Protein AF-A0A957LYC5-F1 (afdb_monomer_lite)

Structure (mmCIF, N/CA/C/O backbone):
data_AF-A0A957LYC5-F1
#
_entry.id   AF-A0A957LYC5-F1
#
loop_
_atom_site.group_PDB
_atom_site.id
_atom_site.type_symbol
_atom_site.label_atom_id
_atom_site.label_alt_id
_atom_site.label_comp_id
_atom_site.label_asym_id
_atom_site.label_entity_id
_atom_site.label_seq_id
_atom_site.pdbx_PDB_ins_code
_atom_site.Cartn_x
_atom_site.Cartn_y
_atom_site.Cartn_z
_atom_site.occupancy
_atom_site.B_iso_or_equiv
_atom_site.auth_seq_id
_atom_site.auth_comp_id
_atom_site.auth_asym_id
_atom_site.auth_atom_id
_atom_site.pdbx_PDB_model_num
ATOM 1 N N . MET A 1 1 ? 42.621 4.118 -9.104 1.00 37.31 1 MET A N 1
ATOM 2 C CA . MET A 1 1 ? 42.701 5.297 -8.217 1.00 37.31 1 MET A CA 1
ATOM 3 C C . MET A 1 1 ? 42.323 4.844 -6.822 1.00 37.31 1 MET A C 1
ATOM 5 O O . MET A 1 1 ? 41.291 4.207 -6.670 1.00 37.31 1 MET A O 1
ATOM 9 N N . LEU A 1 2 ?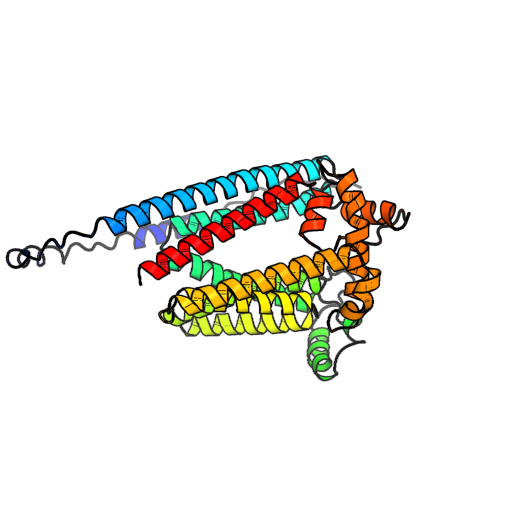 43.244 5.039 -5.879 1.00 37.81 2 LEU A N 1
ATOM 10 C CA . LEU A 1 2 ? 43.213 4.545 -4.503 1.00 37.81 2 LEU A CA 1
ATOM 11 C C . LEU A 1 2 ? 42.067 5.147 -3.688 1.00 37.81 2 LEU A C 1
ATOM 13 O O . LEU A 1 2 ? 41.887 6.353 -3.766 1.00 37.81 2 LEU A O 1
ATOM 17 N N . PHE A 1 3 ? 41.450 4.355 -2.806 1.00 37.00 3 PHE A N 1
ATOM 18 C CA . PHE A 1 3 ? 41.091 4.820 -1.463 1.00 37.00 3 PHE A CA 1
ATOM 19 C C . PHE A 1 3 ? 41.169 3.669 -0.455 1.00 37.00 3 PHE A C 1
ATOM 21 O O . PHE A 1 3 ? 40.417 2.702 -0.520 1.00 37.00 3 PHE A O 1
ATOM 28 N N . ALA A 1 4 ? 42.099 3.816 0.485 1.00 36.25 4 ALA A N 1
ATOM 29 C CA . ALA A 1 4 ? 42.138 3.125 1.761 1.00 36.25 4 ALA A CA 1
ATOM 30 C C . ALA A 1 4 ? 42.337 4.200 2.839 1.00 36.25 4 ALA A C 1
ATOM 32 O O . ALA A 1 4 ? 43.292 4.967 2.750 1.00 36.25 4 ALA A O 1
ATOM 33 N N . HIS A 1 5 ? 41.444 4.258 3.829 1.00 35.03 5 HIS A N 1
ATOM 34 C CA . HIS A 1 5 ? 41.698 4.835 5.152 1.00 35.03 5 HIS A CA 1
ATOM 35 C C . HIS A 1 5 ? 40.794 4.149 6.207 1.00 35.03 5 HIS A C 1
ATOM 37 O O . HIS A 1 5 ? 39.707 3.689 5.852 1.00 35.03 5 HIS A O 1
ATOM 43 N N . PRO A 1 6 ? 41.260 4.018 7.466 1.00 42.28 6 PRO A N 1
ATOM 44 C CA . PRO A 1 6 ? 40.711 3.121 8.492 1.00 42.28 6 PRO A CA 1
ATOM 45 C C . PRO A 1 6 ? 39.626 3.786 9.371 1.00 42.28 6 PRO A C 1
ATOM 47 O O . PRO A 1 6 ? 39.445 5.003 9.293 1.00 42.28 6 PRO A O 1
ATOM 50 N N . PRO A 1 7 ? 38.909 3.019 10.223 1.00 42.81 7 PRO A N 1
ATOM 51 C CA . PRO A 1 7 ? 37.843 3.556 11.064 1.00 42.81 7 PRO A CA 1
ATOM 52 C C . PRO A 1 7 ? 38.400 4.310 12.280 1.00 42.81 7 PRO A C 1
ATOM 54 O O . PRO A 1 7 ? 39.259 3.805 13.000 1.00 42.81 7 PRO A O 1
ATOM 57 N N . GLY A 1 8 ? 37.876 5.515 12.508 1.00 37.09 8 GLY A N 1
ATOM 58 C CA . GLY A 1 8 ? 38.058 6.269 13.744 1.00 37.09 8 GLY A CA 1
ATOM 59 C C . GLY A 1 8 ? 37.074 5.806 14.817 1.00 37.09 8 GLY A C 1
ATOM 60 O O . GLY A 1 8 ? 35.883 5.635 14.553 1.00 37.09 8 GLY A O 1
ATOM 61 N N . GLU A 1 9 ? 37.589 5.603 16.026 1.00 36.28 9 GLU A N 1
ATOM 62 C CA . GLU A 1 9 ? 36.816 5.339 17.235 1.00 36.28 9 GLU A CA 1
ATOM 63 C C . GLU A 1 9 ? 35.913 6.535 17.563 1.00 36.28 9 GLU A C 1
ATOM 65 O O . GLU A 1 9 ? 36.369 7.670 17.709 1.00 36.28 9 GLU A O 1
ATOM 70 N N . VAL A 1 10 ? 34.610 6.280 17.684 1.00 39.88 10 VAL A N 1
ATOM 71 C CA . VAL A 1 10 ? 33.633 7.261 18.159 1.00 39.88 10 VAL A CA 1
ATOM 72 C C . VAL A 1 10 ? 33.478 7.072 19.665 1.00 39.88 10 VAL A C 1
ATOM 74 O O . VAL A 1 10 ? 32.898 6.087 20.120 1.00 39.88 10 VAL A O 1
ATOM 77 N N . CYS A 1 11 ? 33.986 8.032 20.439 1.00 36.91 11 CYS A N 1
ATOM 78 C CA . CYS A 1 11 ? 33.673 8.179 21.858 1.00 36.91 11 CYS A CA 1
ATOM 79 C C . CYS A 1 11 ? 32.155 8.324 22.042 1.00 36.91 11 CYS A C 1
ATOM 81 O O . CYS A 1 11 ? 31.559 9.304 21.592 1.00 36.91 11 CYS A O 1
ATOM 83 N N . MET A 1 12 ? 31.531 7.358 22.723 1.00 35.09 12 MET A N 1
ATOM 84 C CA . MET A 1 12 ? 30.160 7.492 23.213 1.00 35.09 12 MET A CA 1
ATOM 85 C C . MET A 1 12 ? 30.116 8.557 24.308 1.00 35.09 12 MET A C 1
ATOM 87 O O . MET A 1 12 ? 30.709 8.418 25.375 1.00 35.09 12 MET A O 1
ATOM 91 N N . ASP A 1 13 ? 29.392 9.625 24.004 1.00 45.12 13 ASP A N 1
ATOM 92 C CA . ASP A 1 13 ? 29.144 10.758 24.874 1.00 45.12 13 ASP A CA 1
ATOM 93 C C . ASP A 1 13 ? 28.245 10.379 26.071 1.00 45.12 13 ASP A C 1
ATOM 95 O O . ASP A 1 13 ? 27.239 9.674 25.947 1.00 45.12 13 ASP A O 1
ATOM 99 N N . THR A 1 14 ? 28.612 10.906 27.237 1.00 49.06 14 THR A N 1
ATOM 100 C CA . THR A 1 14 ? 28.048 10.763 28.600 1.00 49.06 14 THR A CA 1
ATOM 101 C C . THR A 1 14 ? 26.574 11.182 28.782 1.00 49.06 14 THR A C 1
ATOM 103 O O . THR A 1 14 ? 26.071 11.340 29.899 1.00 49.06 14 THR A O 1
ATOM 106 N N . SER A 1 15 ? 25.834 11.333 27.688 1.00 51.56 15 SER A N 1
ATOM 107 C CA . SER A 1 15 ? 24.459 11.834 27.659 1.00 51.56 15 SER A CA 1
ATOM 108 C C . SER A 1 15 ? 23.405 10.755 27.979 1.00 51.56 15 SER A C 1
ATOM 110 O O . SER A 1 15 ? 22.302 11.082 28.423 1.00 51.56 15 SER A O 1
ATOM 112 N N . VAL A 1 16 ? 23.738 9.464 27.843 1.00 56.31 16 VAL A N 1
ATOM 113 C CA . VAL A 1 16 ? 22.805 8.344 28.101 1.00 56.31 16 VAL A CA 1
ATOM 114 C C . VAL A 1 16 ? 22.641 8.044 29.601 1.00 56.31 16 VAL A C 1
ATOM 116 O O . VAL A 1 16 ? 21.531 7.753 30.054 1.00 56.31 16 VAL A O 1
ATOM 119 N N . GLU A 1 17 ? 23.693 8.205 30.410 1.00 57.34 17 GLU A N 1
ATOM 120 C CA . GLU A 1 17 ? 23.616 7.995 31.868 1.00 57.34 17 GLU A CA 1
ATOM 121 C C . GLU A 1 17 ? 22.723 9.029 32.568 1.00 57.34 17 GLU A C 1
ATOM 123 O O . GLU A 1 17 ? 21.957 8.683 33.472 1.00 57.34 17 GLU A O 1
ATOM 128 N N . LYS A 1 18 ? 22.728 10.288 32.106 1.00 61.53 18 LYS A N 1
ATOM 129 C CA . LYS A 1 18 ? 21.837 11.333 32.643 1.00 61.53 18 LYS A CA 1
ATOM 130 C C . LYS A 1 18 ? 20.362 11.066 32.327 1.00 61.53 18 LYS A C 1
ATOM 132 O O . LYS A 1 18 ? 19.499 11.387 33.146 1.00 61.53 18 LYS A O 1
ATOM 137 N N . LEU A 1 19 ? 20.061 10.433 31.189 1.00 56.31 19 LEU A N 1
ATOM 138 C CA . LEU A 1 19 ? 18.687 10.086 30.813 1.00 56.31 19 LEU A CA 1
ATOM 139 C C . LEU A 1 19 ? 18.138 8.915 31.651 1.00 56.31 19 LEU A C 1
ATOM 141 O O . LEU A 1 19 ? 16.971 8.929 32.048 1.00 56.31 19 LEU A O 1
ATOM 145 N N . LEU A 1 20 ? 18.991 7.943 31.994 1.00 59.09 20 LEU A N 1
ATOM 146 C CA . LEU A 1 20 ? 18.635 6.827 32.879 1.00 59.09 20 LEU A CA 1
ATOM 147 C C . LEU A 1 20 ? 18.435 7.271 34.340 1.00 59.09 20 LEU A C 1
ATOM 149 O O . LEU A 1 20 ? 17.564 6.735 35.030 1.00 59.09 20 LEU A O 1
ATOM 153 N N . LEU A 1 21 ? 19.159 8.296 34.798 1.00 60.53 21 LEU A N 1
ATOM 154 C CA . LEU A 1 21 ? 18.991 8.869 36.141 1.00 60.53 21 LEU A CA 1
ATOM 155 C C . LEU A 1 21 ? 17.675 9.655 36.292 1.00 60.53 21 LEU A C 1
ATOM 157 O O . LEU A 1 21 ? 17.016 9.553 37.328 1.00 60.53 21 LEU A O 1
ATOM 161 N N . LEU A 1 22 ? 17.224 10.352 35.243 1.00 53.78 22 LEU A N 1
ATOM 162 C CA . LEU A 1 22 ? 15.929 11.052 35.245 1.00 53.78 22 LEU A CA 1
ATOM 163 C C . LEU A 1 22 ? 14.725 10.095 35.190 1.00 53.78 22 LEU A C 1
ATOM 165 O O . LEU A 1 22 ? 13.689 10.375 35.800 1.00 53.78 22 LEU A O 1
ATOM 169 N N . LEU A 1 23 ? 14.860 8.939 34.534 1.00 50.09 23 LEU A N 1
ATOM 170 C CA . LEU A 1 23 ? 13.821 7.899 34.516 1.00 50.09 23 LEU A CA 1
ATOM 171 C C . LEU A 1 23 ? 13.676 7.184 35.870 1.00 50.09 23 LEU A C 1
ATOM 173 O O . LEU A 1 23 ? 12.561 6.832 36.259 1.00 50.09 23 LEU A O 1
ATOM 177 N N . LYS A 1 24 ? 14.766 7.044 36.635 1.00 51.91 24 LYS A N 1
ATOM 178 C CA . LYS A 1 24 ? 14.746 6.410 37.965 1.00 51.91 24 LYS A CA 1
ATOM 179 C C . LYS A 1 24 ? 14.069 7.275 39.037 1.00 51.91 24 LYS A C 1
ATOM 181 O O . LYS A 1 24 ? 13.445 6.738 39.948 1.00 51.91 24 LYS A O 1
ATOM 186 N N . ILE A 1 25 ? 14.118 8.603 38.902 1.00 51.25 25 ILE A N 1
ATOM 187 C CA . ILE A 1 25 ? 13.495 9.541 39.855 1.00 51.25 25 ILE A CA 1
ATOM 188 C C . ILE A 1 25 ? 11.962 9.574 39.710 1.00 51.25 25 ILE A C 1
ATOM 190 O O . ILE A 1 25 ? 11.255 9.805 40.689 1.00 51.25 25 ILE A O 1
ATOM 194 N N . ARG A 1 26 ? 11.413 9.269 38.526 1.00 45.97 26 ARG A N 1
ATOM 195 C CA . ARG A 1 26 ? 9.961 9.360 38.278 1.00 45.97 26 ARG A CA 1
ATOM 196 C C . ARG A 1 26 ? 9.155 8.122 38.688 1.00 45.97 26 ARG A C 1
ATOM 198 O O . ARG A 1 26 ? 7.932 8.197 38.740 1.00 45.97 26 ARG A O 1
ATOM 205 N N . LEU A 1 27 ? 9.818 7.010 39.011 1.00 47.22 27 LEU A N 1
ATOM 206 C CA . LEU A 1 27 ? 9.168 5.760 39.432 1.00 47.22 27 LEU A CA 1
ATOM 207 C C . LEU A 1 27 ? 9.035 5.607 40.958 1.00 47.22 27 LEU A C 1
ATOM 209 O O . LEU A 1 27 ? 8.491 4.607 41.412 1.00 47.22 27 LEU A O 1
ATOM 213 N N . ASN A 1 28 ? 9.473 6.594 41.751 1.00 42.53 28 ASN A N 1
ATOM 214 C CA . ASN A 1 28 ? 9.452 6.515 43.218 1.00 42.53 28 ASN A CA 1
ATOM 215 C C . ASN A 1 28 ? 8.335 7.344 43.892 1.00 42.53 28 ASN A C 1
ATOM 217 O O . ASN A 1 28 ? 8.388 7.620 45.091 1.00 42.53 28 ASN A O 1
ATOM 221 N N . CYS A 1 29 ? 7.298 7.747 43.148 1.00 44.75 29 CYS A N 1
ATOM 222 C CA . CYS A 1 29 ? 6.110 8.368 43.738 1.00 44.75 29 CYS A CA 1
ATOM 223 C C . CYS A 1 29 ? 5.210 7.302 44.384 1.00 44.75 29 CYS A C 1
ATOM 225 O O . CYS A 1 29 ? 4.313 6.747 43.752 1.00 44.75 29 CYS A O 1
ATOM 227 N N . LYS A 1 30 ? 5.469 7.042 45.670 1.00 48.62 30 LYS A N 1
ATOM 228 C CA . LYS A 1 30 ? 4.591 6.335 46.615 1.00 48.62 30 LYS A CA 1
ATOM 229 C C . LYS A 1 30 ? 3.125 6.801 46.534 1.00 48.62 30 LYS A C 1
ATOM 231 O O . LYS A 1 30 ? 2.881 8.006 46.612 1.00 48.62 30 LYS A O 1
ATOM 236 N N . PRO A 1 31 ? 2.151 5.876 46.597 1.00 48.31 31 PRO A N 1
ATOM 237 C CA . PRO A 1 31 ? 0.818 6.161 47.105 1.00 48.31 31 PRO A CA 1
ATOM 238 C C . PRO A 1 31 ? 0.550 5.310 48.361 1.00 48.31 31 PRO A C 1
ATOM 240 O O . PRO A 1 31 ? -0.193 4.339 48.304 1.00 48.31 31 PRO A O 1
ATOM 243 N N . GLU A 1 32 ? 1.156 5.643 49.505 1.00 50.88 32 GLU A N 1
ATOM 244 C CA . GLU A 1 32 ? 0.937 4.894 50.766 1.00 50.88 32 GLU A CA 1
ATOM 245 C C . GLU A 1 32 ? -0.085 5.533 51.724 1.00 50.88 32 GLU A C 1
ATOM 247 O O . GLU A 1 32 ? -0.393 4.952 52.755 1.00 50.88 32 GLU A O 1
ATOM 252 N N . ALA A 1 33 ? -0.681 6.688 51.409 1.00 50.22 33 ALA A N 1
ATOM 253 C CA . ALA A 1 33 ? -1.456 7.441 52.407 1.00 50.22 33 ALA A CA 1
ATOM 254 C C . ALA A 1 33 ? -2.993 7.401 52.260 1.00 50.22 33 ALA A C 1
ATOM 256 O O . ALA A 1 33 ? -3.671 8.173 52.929 1.00 50.22 33 ALA A O 1
ATOM 257 N N . LYS A 1 34 ? -3.582 6.550 51.404 1.00 48.12 34 LYS A N 1
ATOM 258 C CA . LYS A 1 34 ? -5.053 6.563 51.195 1.00 48.12 34 LYS A CA 1
ATOM 259 C C . LYS A 1 34 ? -5.753 5.204 51.155 1.00 48.12 34 LYS A C 1
ATOM 261 O O . LYS A 1 34 ? -6.905 5.126 50.739 1.00 48.12 34 LYS A O 1
ATOM 266 N N . MET A 1 35 ? -5.077 4.137 51.581 1.00 47.28 35 MET A N 1
ATOM 267 C CA . MET A 1 35 ? -5.628 2.776 51.522 1.00 47.28 35 MET A CA 1
ATOM 268 C C . MET A 1 35 ? -6.240 2.299 52.849 1.00 47.28 35 MET A C 1
ATOM 270 O O . MET A 1 35 ? -7.000 1.338 52.850 1.00 47.28 35 MET A O 1
ATOM 274 N N . THR A 1 36 ? -5.993 2.991 53.963 1.00 52.44 36 THR A N 1
ATOM 275 C CA . THR A 1 36 ? -6.513 2.606 55.286 1.00 52.44 36 THR A CA 1
ATOM 276 C C . THR A 1 36 ? -7.933 3.104 55.576 1.00 52.44 36 THR A C 1
ATOM 278 O O . THR A 1 36 ? -8.660 2.420 56.282 1.00 52.44 36 THR A O 1
ATOM 281 N N . GLU A 1 37 ? -8.407 4.190 54.956 1.00 50.16 37 GLU A N 1
ATOM 282 C CA . GLU A 1 37 ? -9.790 4.676 55.165 1.00 50.16 37 GLU A CA 1
ATOM 283 C C . GLU A 1 37 ? -10.854 3.964 54.303 1.00 50.16 37 GLU A C 1
ATOM 285 O O . GLU A 1 37 ? -12.046 4.051 54.588 1.00 50.16 37 GLU A O 1
ATOM 290 N N . MET A 1 38 ? -10.465 3.211 53.264 1.00 49.16 38 MET A N 1
ATOM 291 C CA . MET A 1 38 ? -11.422 2.457 52.429 1.00 49.16 38 MET A CA 1
ATOM 292 C C . MET A 1 38 ? -11.719 1.040 52.937 1.00 49.16 38 MET A C 1
ATOM 294 O O . MET A 1 38 ? -12.663 0.413 52.450 1.00 49.16 38 MET A O 1
ATOM 298 N N . VAL A 1 39 ? -10.957 0.526 53.906 1.00 54.97 39 VAL A N 1
ATOM 299 C CA . VAL A 1 39 ? -11.161 -0.836 54.430 1.00 54.97 39 VAL A CA 1
ATOM 300 C C . VAL A 1 39 ? -12.274 -0.879 55.486 1.00 54.97 39 VAL A C 1
ATOM 302 O O . VAL A 1 39 ? -12.960 -1.892 55.601 1.00 54.97 39 VAL A O 1
ATOM 305 N N . GLU A 1 40 ? -12.560 0.226 56.178 1.00 52.38 40 GLU A N 1
ATOM 306 C CA . GLU A 1 40 ? -13.530 0.225 57.286 1.00 52.38 40 GLU A CA 1
ATOM 307 C C . GLU A 1 40 ? -14.987 0.521 56.863 1.00 52.38 40 GLU A C 1
ATOM 309 O O . GLU A 1 40 ? -15.932 0.168 57.567 1.00 52.38 40 GLU A O 1
ATOM 314 N N . GLY A 1 41 ? -15.210 1.067 55.659 1.00 49.50 41 GLY A N 1
ATOM 315 C CA . GLY A 1 41 ? -16.554 1.343 55.120 1.00 49.50 41 GLY A CA 1
ATOM 316 C C . GLY A 1 41 ? -17.191 0.211 54.295 1.00 49.50 41 GLY A C 1
ATOM 317 O O . GLY A 1 41 ? -18.377 0.273 53.967 1.00 49.50 41 GLY A O 1
ATOM 318 N N . ALA A 1 42 ? -16.436 -0.833 53.939 1.00 49.50 42 ALA A N 1
ATOM 319 C CA . ALA A 1 42 ? -16.869 -1.851 52.969 1.00 49.50 42 ALA A CA 1
ATOM 320 C C . ALA A 1 42 ? -17.666 -3.028 53.576 1.00 49.50 42 ALA A C 1
ATOM 322 O O . ALA A 1 42 ? -18.120 -3.913 52.848 1.00 49.50 42 ALA A O 1
ATOM 323 N N . GLY A 1 43 ? -17.871 -3.045 54.896 1.00 48.34 43 GLY A N 1
ATOM 324 C CA . GLY A 1 43 ? -18.431 -4.196 55.610 1.00 48.34 43 GLY A CA 1
ATOM 325 C C . GLY A 1 43 ? -19.949 -4.404 55.519 1.00 48.34 43 GLY A C 1
ATOM 326 O O . GLY A 1 43 ? -20.424 -5.424 56.010 1.00 48.34 43 GLY A O 1
ATOM 327 N N . LYS A 1 44 ? -20.747 -3.483 54.947 1.00 52.97 44 LYS A N 1
ATOM 328 C CA . LYS A 1 44 ? -22.216 -3.509 55.170 1.00 52.97 44 LYS A CA 1
ATOM 329 C C . LYS A 1 44 ? -23.154 -3.505 53.954 1.00 52.97 44 LYS A C 1
ATOM 331 O O . LYS A 1 44 ? -24.362 -3.548 54.158 1.00 52.97 44 LYS A O 1
ATOM 336 N N . THR A 1 45 ? -22.684 -3.556 52.704 1.00 54.75 45 THR A N 1
ATOM 337 C CA . THR A 1 45 ? -23.610 -3.428 51.543 1.00 54.75 45 THR A CA 1
ATOM 338 C C . THR A 1 45 ? -23.294 -4.288 50.313 1.00 54.75 45 THR A C 1
ATOM 340 O O . THR A 1 45 ? -23.750 -3.990 49.208 1.00 54.75 45 THR A O 1
ATOM 343 N N . VAL A 1 46 ? -22.590 -5.417 50.466 1.00 55.34 46 VAL A N 1
ATOM 344 C CA . VAL A 1 46 ? -22.279 -6.334 49.344 1.00 55.34 46 VAL A CA 1
ATOM 345 C C . VAL A 1 46 ? -23.086 -7.641 49.420 1.00 55.34 46 VAL A C 1
ATOM 347 O O . VAL A 1 46 ? -22.574 -8.743 49.273 1.00 55.34 46 VAL A O 1
ATOM 350 N N . HIS A 1 47 ? -24.406 -7.524 49.568 1.00 51.38 47 HIS A N 1
ATOM 351 C CA . HIS A 1 47 ? -25.363 -8.565 49.150 1.00 51.38 47 HIS A CA 1
ATOM 352 C C . HIS A 1 47 ? -25.979 -8.216 47.784 1.00 51.38 47 HIS A C 1
ATOM 354 O O . HIS A 1 47 ? -27.170 -8.368 47.510 1.00 51.38 47 HIS A O 1
ATOM 360 N N . ARG A 1 48 ? -25.135 -7.710 46.877 1.00 55.31 48 ARG A N 1
ATOM 361 C CA . ARG A 1 48 ? -25.530 -7.317 45.525 1.00 55.31 48 ARG A CA 1
ATOM 362 C C . ARG A 1 48 ? -25.514 -8.547 44.615 1.00 55.31 48 ARG A C 1
ATOM 364 O O . ARG A 1 48 ? -24.469 -8.946 44.114 1.00 55.31 48 ARG A O 1
ATOM 371 N N . ARG A 1 49 ? -26.699 -9.149 44.451 1.00 54.16 49 ARG A N 1
ATOM 372 C CA . ARG A 1 49 ? -27.141 -10.032 43.350 1.00 54.16 49 ARG A CA 1
ATOM 373 C C . ARG A 1 49 ? -26.006 -10.490 42.414 1.00 54.16 49 ARG A C 1
ATOM 375 O O . ARG A 1 49 ? -25.702 -9.806 41.436 1.00 54.16 49 ARG A O 1
ATOM 382 N N . ARG A 1 50 ? -25.475 -11.702 42.635 1.00 56.56 50 ARG A N 1
ATOM 383 C CA . ARG A 1 50 ? -24.830 -12.513 41.583 1.00 56.56 50 ARG A CA 1
ATOM 384 C C . ARG A 1 50 ? -25.871 -12.764 40.482 1.00 56.56 50 ARG A C 1
ATOM 386 O O . ARG A 1 50 ? -26.533 -13.798 40.457 1.00 56.56 50 ARG A O 1
ATOM 393 N N . ARG A 1 51 ? -26.077 -11.797 39.583 1.00 62.19 51 ARG A N 1
ATOM 394 C CA . ARG A 1 51 ? -26.779 -12.044 38.320 1.00 62.19 51 ARG A CA 1
ATOM 395 C C . ARG A 1 51 ? -25.928 -13.067 37.573 1.00 62.19 51 ARG A C 1
ATOM 397 O O . ARG A 1 51 ? -24.795 -12.755 37.213 1.00 62.19 51 ARG A O 1
ATOM 404 N N . LYS A 1 52 ? -26.451 -14.289 37.407 1.00 61.00 52 LYS A N 1
ATOM 405 C CA . LYS A 1 52 ? -25.883 -15.317 36.524 1.00 61.00 52 LYS A CA 1
ATOM 406 C C . LYS A 1 52 ? -25.575 -14.634 35.190 1.00 61.00 52 LYS A C 1
ATOM 408 O O . LYS A 1 52 ? -26.502 -14.242 34.484 1.00 61.00 52 LYS A O 1
ATOM 413 N N . ARG A 1 53 ? -24.291 -14.409 34.888 1.00 58.94 53 ARG A N 1
ATOM 414 C CA . ARG A 1 53 ? -23.893 -13.968 33.549 1.00 58.94 53 ARG A CA 1
ATOM 415 C C . ARG A 1 53 ? -24.371 -15.064 32.592 1.00 58.94 53 ARG A C 1
ATOM 417 O O . ARG A 1 53 ? -24.096 -16.233 32.865 1.00 58.94 53 ARG A O 1
ATOM 424 N N . PRO A 1 54 ? -25.154 -14.731 31.559 1.00 66.94 54 PRO A N 1
ATOM 425 C CA . PRO A 1 54 ? -25.724 -15.736 30.679 1.00 66.94 54 PRO A CA 1
ATOM 426 C C . PRO A 1 54 ? -24.594 -16.506 29.987 1.00 66.94 54 PRO A C 1
ATOM 428 O O . PRO A 1 54 ? -23.632 -15.907 29.510 1.00 66.94 54 PRO A O 1
ATOM 431 N N . HIS A 1 55 ? -24.711 -17.836 29.927 1.00 72.62 55 HIS A N 1
ATOM 432 C CA . HIS A 1 55 ? -23.736 -18.732 29.286 1.00 72.62 55 HIS A CA 1
ATOM 433 C C . HIS A 1 55 ? -23.386 -18.329 27.837 1.00 72.62 55 HIS A C 1
ATOM 435 O O . HIS A 1 55 ? -22.322 -18.690 27.336 1.00 72.62 55 HIS A O 1
ATOM 441 N N . SER A 1 56 ? -24.227 -17.523 27.180 1.00 73.50 56 SER A N 1
ATOM 442 C CA . SER A 1 56 ? -24.011 -17.008 25.827 1.00 73.50 56 SER A CA 1
ATOM 443 C C . SER A 1 56 ? -22.759 -16.135 25.667 1.00 73.50 56 SER A C 1
ATOM 445 O O . SER A 1 56 ? -22.158 -16.150 24.594 1.00 73.50 56 SER A O 1
ATOM 447 N N . THR A 1 57 ? -22.303 -15.411 26.699 1.00 75.62 57 THR A N 1
ATOM 448 C CA . THR A 1 57 ? -21.115 -14.541 26.562 1.00 75.62 57 THR A CA 1
ATOM 449 C C . THR A 1 57 ? -19.806 -15.329 26.494 1.00 75.62 57 THR A C 1
ATOM 451 O O . THR A 1 57 ? -18.861 -14.890 25.846 1.00 75.62 57 THR A O 1
ATOM 454 N N . ALA A 1 58 ? -19.744 -16.498 27.140 1.00 76.44 58 ALA A N 1
ATOM 455 C CA . ALA A 1 58 ? -18.545 -17.337 27.139 1.00 76.44 58 ALA A CA 1
ATOM 456 C C . ALA A 1 58 ? -18.304 -17.981 25.762 1.00 76.44 58 ALA A C 1
ATOM 458 O O . ALA A 1 58 ? -17.180 -17.977 25.266 1.00 76.44 58 ALA A O 1
ATOM 459 N N . VAL A 1 59 ? -19.373 -18.454 25.112 1.00 77.88 59 VAL A N 1
ATOM 460 C CA . VAL A 1 59 ? -19.306 -19.080 23.780 1.00 77.88 59 VAL A CA 1
ATOM 461 C C . VAL A 1 59 ? -18.844 -18.080 22.714 1.00 77.88 59 VAL A C 1
ATOM 463 O O . VAL A 1 59 ? -18.006 -18.408 21.877 1.00 77.88 59 VAL A O 1
ATOM 466 N N . LEU A 1 60 ? -19.338 -16.838 22.772 1.00 79.31 60 LEU A N 1
ATOM 467 C CA . LEU A 1 60 ? -18.946 -15.779 21.835 1.00 79.31 60 LEU A CA 1
ATOM 468 C C . LEU A 1 60 ? -17.476 -15.374 21.972 1.00 79.31 60 LEU A C 1
ATOM 470 O O . LEU A 1 60 ? -16.812 -15.151 20.962 1.00 79.31 60 LEU A O 1
ATOM 474 N N . SER A 1 61 ? -16.967 -15.308 23.205 1.00 85.31 61 SER A N 1
ATOM 475 C CA . SER A 1 61 ? -15.553 -15.018 23.447 1.00 85.31 61 SER A CA 1
ATOM 476 C C . SER A 1 61 ? -14.658 -16.111 22.871 1.00 85.31 61 SER A C 1
ATOM 478 O O . SER A 1 61 ? -13.665 -15.796 22.228 1.00 85.31 61 SER A O 1
ATOM 480 N N . PHE A 1 62 ? -15.025 -17.382 23.061 1.00 87.38 62 PHE A N 1
ATOM 481 C CA . PHE A 1 62 ? -14.233 -18.509 22.572 1.00 87.38 62 PHE A CA 1
ATOM 482 C C . PHE A 1 62 ? -14.120 -18.512 21.041 1.00 87.38 62 PHE A C 1
ATOM 484 O O . PHE A 1 62 ? -13.015 -18.583 20.508 1.00 87.38 62 PHE A O 1
ATOM 491 N N . ALA A 1 63 ? -15.245 -18.349 20.334 1.00 87.50 63 ALA A N 1
ATOM 492 C CA . ALA A 1 63 ? -15.255 -18.325 18.872 1.00 87.50 63 ALA A CA 1
ATOM 493 C C . ALA A 1 63 ? -14.403 -17.177 18.295 1.00 87.50 63 ALA A C 1
ATOM 495 O O . ALA A 1 63 ? -13.636 -17.393 17.358 1.00 87.50 63 ALA A O 1
ATOM 496 N N . ALA A 1 64 ? -14.495 -15.973 18.873 1.00 88.06 64 ALA A N 1
ATOM 497 C CA . ALA A 1 64 ? -13.690 -14.831 18.439 1.00 88.06 64 ALA A CA 1
ATOM 498 C C . ALA A 1 64 ? -12.187 -15.077 18.654 1.00 88.06 64 ALA A C 1
ATOM 500 O O . ALA A 1 64 ? -11.388 -14.799 17.761 1.00 88.06 64 ALA A O 1
ATOM 501 N N . THR A 1 65 ? -11.802 -15.650 19.799 1.00 90.69 65 THR A N 1
ATOM 502 C CA . THR A 1 65 ? -10.402 -15.998 20.076 1.00 90.69 65 THR A CA 1
ATOM 503 C C . THR A 1 65 ? -9.868 -17.013 19.067 1.00 90.69 65 THR A C 1
ATOM 505 O O . THR A 1 65 ? -8.791 -16.793 18.522 1.00 90.69 65 THR A O 1
ATOM 508 N N . SER A 1 66 ? -10.620 -18.072 18.744 1.00 92.12 66 SER A N 1
ATOM 509 C CA . SER A 1 66 ? -10.186 -19.069 17.753 1.00 92.12 66 SER A CA 1
ATOM 510 C C . SER A 1 66 ? -9.970 -18.466 16.361 1.00 92.12 66 SER A C 1
ATOM 512 O O . SER A 1 66 ? -8.972 -18.777 15.709 1.00 92.12 66 SER A O 1
ATOM 514 N N . VAL A 1 67 ? -10.865 -17.577 15.914 1.00 92.81 67 VAL A N 1
ATOM 515 C CA . VAL A 1 67 ? -10.740 -16.901 14.610 1.00 92.81 67 VAL A CA 1
ATOM 516 C C . VAL A 1 67 ? -9.524 -15.973 14.578 1.00 92.81 67 VAL A C 1
ATOM 518 O O . VAL A 1 67 ? -8.783 -15.984 13.597 1.00 92.81 67 VAL A O 1
ATOM 521 N N . LEU A 1 68 ? -9.272 -15.219 15.653 1.00 92.56 68 LEU A N 1
ATOM 522 C CA . LEU A 1 68 ? -8.102 -14.338 15.756 1.00 92.56 68 LEU A CA 1
ATOM 523 C C . LEU A 1 68 ? -6.781 -15.119 15.832 1.00 92.56 68 LEU A C 1
ATOM 525 O O . LEU A 1 68 ? -5.774 -14.699 15.259 1.00 92.56 68 LEU A O 1
ATOM 529 N N . SER A 1 69 ? -6.766 -16.272 16.505 1.00 93.44 69 SER A N 1
ATOM 530 C CA . SER A 1 69 ? -5.601 -17.162 16.503 1.00 93.44 69 SER A CA 1
ATOM 531 C C . SER A 1 69 ? -5.325 -17.712 15.103 1.00 93.44 69 SER A C 1
ATOM 533 O O . SER A 1 69 ? -4.176 -17.705 14.659 1.00 93.44 69 SER A O 1
ATOM 535 N N . PHE A 1 70 ? -6.370 -18.130 14.382 1.00 95.56 70 PHE A N 1
ATOM 536 C CA . PHE A 1 70 ? -6.246 -18.590 13.001 1.00 95.56 70 PHE A CA 1
ATOM 537 C C . PHE A 1 70 ? -5.735 -17.484 12.067 1.00 95.56 70 PHE A C 1
ATOM 539 O O . PHE A 1 70 ? -4.788 -17.715 11.314 1.00 95.56 70 PHE A O 1
ATOM 546 N N . SER A 1 71 ? -6.302 -16.273 12.139 1.00 95.06 71 SER A N 1
ATOM 547 C CA . SER A 1 71 ? -5.854 -15.154 11.302 1.00 95.06 71 SER A CA 1
ATOM 548 C C . SER A 1 71 ? -4.401 -14.772 11.591 1.00 95.06 71 SER A C 1
ATOM 550 O O . SER A 1 71 ? -3.637 -14.533 10.658 1.00 95.06 71 SER A O 1
ATOM 552 N N . SER A 1 72 ? -3.980 -14.799 12.857 1.00 93.00 72 SER A N 1
ATOM 553 C CA . SER A 1 72 ? -2.589 -14.536 13.248 1.00 93.00 72 SER A CA 1
ATOM 554 C C . SER A 1 72 ? -1.623 -15.582 12.682 1.00 93.00 72 SER A C 1
ATOM 556 O O . SER A 1 72 ? -0.574 -15.226 12.143 1.00 93.00 72 SER A O 1
ATOM 558 N N . ALA A 1 73 ? -1.987 -16.868 12.743 1.00 95.50 73 ALA A N 1
ATOM 559 C CA . ALA A 1 73 ? -1.189 -17.951 12.165 1.00 95.50 73 ALA A CA 1
ATOM 560 C C . ALA A 1 73 ? -1.090 -17.840 10.633 1.00 95.50 73 ALA A C 1
ATOM 562 O O . ALA A 1 73 ? -0.005 -18.005 10.065 1.00 95.50 73 ALA A O 1
ATOM 563 N N . LEU A 1 74 ? -2.198 -17.503 9.962 1.00 96.50 74 LEU A N 1
ATOM 564 C CA . LEU A 1 74 ? -2.226 -17.259 8.519 1.00 96.50 74 LEU A CA 1
ATOM 565 C C . LEU A 1 74 ? -1.341 -16.067 8.131 1.00 96.50 74 LEU A C 1
ATOM 567 O O . LEU A 1 74 ? -0.568 -16.172 7.181 1.00 96.50 74 LEU A O 1
ATOM 571 N N . ALA A 1 75 ? -1.409 -14.958 8.873 1.00 94.69 75 ALA A N 1
ATOM 572 C CA . ALA A 1 75 ? -0.579 -13.781 8.627 1.00 94.69 75 ALA A CA 1
ATOM 573 C C . ALA A 1 75 ? 0.915 -14.095 8.792 1.00 94.69 75 ALA A C 1
ATOM 575 O O . ALA A 1 75 ? 1.702 -13.767 7.907 1.00 94.69 75 ALA A O 1
ATOM 576 N N . ALA A 1 76 ? 1.303 -14.761 9.885 1.00 94.69 76 ALA A N 1
ATOM 577 C CA . ALA A 1 76 ? 2.701 -15.080 10.174 1.00 94.69 76 ALA A CA 1
ATOM 578 C C . ALA A 1 76 ? 3.305 -16.049 9.145 1.00 94.69 76 ALA A C 1
ATOM 580 O O . ALA A 1 76 ? 4.390 -15.798 8.620 1.00 94.69 76 ALA A O 1
ATOM 581 N N . SER A 1 77 ? 2.587 -17.129 8.818 1.00 97.06 77 SER A N 1
ATOM 582 C CA . SER A 1 77 ? 3.026 -18.092 7.798 1.00 97.06 77 SER A CA 1
ATOM 583 C C . SER A 1 77 ? 3.121 -17.447 6.414 1.00 97.06 77 SER A C 1
ATOM 585 O O . SER A 1 77 ? 4.130 -17.610 5.729 1.00 97.06 77 SER A O 1
ATOM 587 N N . SER A 1 78 ? 2.126 -16.644 6.032 1.00 97.12 78 SER A N 1
ATOM 588 C CA . SER A 1 78 ? 2.139 -15.917 4.761 1.00 97.12 78 SER A CA 1
ATOM 589 C C . SER A 1 78 ? 3.287 -14.908 4.688 1.00 97.12 78 SER A C 1
ATOM 591 O O . SER A 1 78 ? 3.973 -14.852 3.674 1.00 97.12 78 SER A O 1
ATOM 593 N N . ALA A 1 79 ? 3.548 -14.154 5.760 1.00 96.06 79 ALA A N 1
ATOM 594 C CA . ALA A 1 79 ? 4.652 -13.198 5.814 1.00 96.06 79 ALA A CA 1
ATOM 595 C C . ALA A 1 79 ? 6.017 -13.881 5.677 1.00 96.06 79 ALA A C 1
ATOM 597 O O . ALA A 1 79 ? 6.871 -13.391 4.939 1.00 96.06 79 ALA A O 1
ATOM 598 N N . LEU A 1 80 ? 6.213 -15.028 6.336 1.00 96.88 80 LEU A N 1
ATOM 599 C CA . LEU A 1 80 ? 7.453 -15.797 6.230 1.00 96.88 80 LEU A CA 1
ATOM 600 C C . LEU A 1 80 ? 7.689 -16.286 4.795 1.00 96.88 80 LEU A C 1
ATOM 602 O O . LEU A 1 80 ? 8.791 -16.129 4.263 1.00 96.88 80 LEU A O 1
ATOM 606 N N . ILE A 1 81 ? 6.662 -16.848 4.150 1.00 97.56 81 ILE A N 1
ATOM 607 C CA . ILE A 1 81 ? 6.791 -17.340 2.772 1.00 97.56 81 ILE A CA 1
ATOM 608 C C . ILE A 1 81 ? 6.987 -16.165 1.806 1.00 97.56 81 ILE A C 1
ATOM 610 O O . ILE A 1 81 ? 7.881 -16.239 0.972 1.00 97.56 81 ILE A O 1
ATOM 614 N N . PHE A 1 82 ? 6.248 -15.063 1.964 1.00 97.69 82 PHE A N 1
ATOM 615 C CA . PHE A 1 82 ? 6.421 -13.847 1.160 1.00 97.69 82 PHE A CA 1
ATOM 616 C C . PHE A 1 82 ? 7.844 -13.279 1.270 1.00 97.69 82 PHE A C 1
ATOM 618 O O . PHE A 1 82 ? 8.470 -12.899 0.282 1.00 97.69 82 PHE A O 1
ATOM 625 N N . PHE A 1 83 ? 8.399 -13.249 2.481 1.00 97.44 83 PHE A N 1
ATOM 626 C CA . PHE A 1 83 ? 9.779 -12.824 2.696 1.00 97.44 83 PHE A CA 1
ATOM 627 C C . PHE A 1 83 ? 10.779 -13.788 2.044 1.00 97.44 83 PHE A C 1
ATOM 629 O O . PHE A 1 83 ? 11.760 -13.360 1.438 1.00 97.44 83 PHE A O 1
ATOM 636 N N . THR A 1 84 ? 10.507 -15.091 2.113 1.00 97.75 84 THR A N 1
ATOM 637 C CA . THR A 1 84 ? 11.332 -16.121 1.467 1.00 97.75 84 THR A CA 1
ATOM 638 C C . THR A 1 84 ? 11.305 -15.990 -0.059 1.00 97.75 84 THR A C 1
ATOM 640 O O . THR A 1 84 ? 12.356 -16.074 -0.693 1.00 97.75 84 THR A O 1
ATOM 643 N N . THR A 1 85 ? 10.144 -15.715 -0.663 1.00 98.25 85 THR A N 1
ATOM 644 C CA . THR A 1 85 ? 10.034 -15.477 -2.112 1.00 98.25 85 THR A CA 1
ATOM 645 C C . TH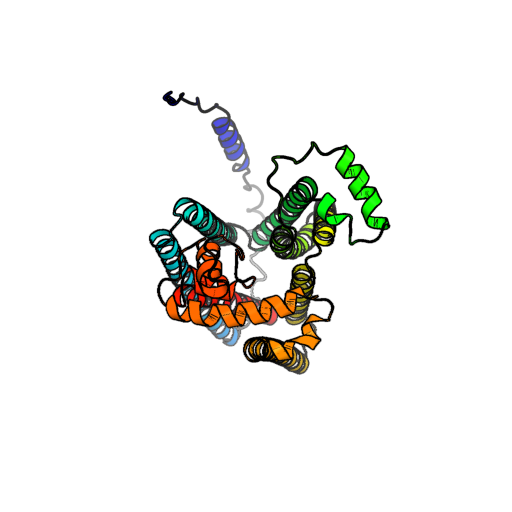R A 1 85 ? 10.729 -14.187 -2.526 1.00 98.25 85 THR A C 1
ATOM 647 O O . THR A 1 85 ? 11.350 -14.147 -3.584 1.00 98.25 85 THR A O 1
ATOM 650 N N . ALA A 1 86 ? 10.711 -13.154 -1.680 1.00 97.94 86 ALA A N 1
ATOM 651 C CA . ALA A 1 86 ? 11.474 -11.932 -1.910 1.00 97.94 86 ALA A CA 1
ATOM 652 C C . ALA A 1 86 ? 12.996 -12.185 -1.874 1.00 97.94 86 ALA A C 1
ATOM 654 O O . ALA A 1 86 ? 13.703 -11.741 -2.777 1.00 97.94 86 ALA A O 1
ATOM 655 N N . LEU A 1 87 ? 13.500 -12.956 -0.900 1.00 98.00 87 LEU A N 1
ATOM 656 C CA . LEU A 1 87 ? 14.913 -13.367 -0.843 1.00 98.00 87 LEU A CA 1
ATOM 657 C C . LEU A 1 87 ? 15.329 -14.184 -2.069 1.00 98.00 87 LEU A C 1
ATOM 659 O O . LEU A 1 87 ? 16.388 -13.929 -2.643 1.00 98.00 87 LEU A O 1
ATOM 663 N N . LEU A 1 88 ? 14.491 -15.134 -2.492 1.00 98.19 88 LEU A N 1
ATOM 664 C CA . LEU A 1 88 ? 14.713 -15.883 -3.727 1.00 98.19 88 LEU A CA 1
ATOM 665 C C . LEU A 1 88 ? 14.742 -14.943 -4.937 1.00 98.19 88 LEU A C 1
ATOM 667 O O . LEU A 1 88 ? 15.633 -15.063 -5.774 1.00 98.19 88 LEU A O 1
ATOM 671 N N . GLY A 1 89 ? 13.837 -13.962 -4.974 1.00 97.50 89 GLY A N 1
ATOM 672 C CA . GLY A 1 89 ? 13.829 -12.883 -5.953 1.00 97.50 89 GLY A CA 1
ATOM 673 C C . GLY A 1 89 ? 15.174 -12.159 -6.022 1.00 97.50 89 GLY A C 1
ATOM 674 O O . GLY A 1 89 ? 15.721 -12.034 -7.110 1.00 97.50 89 GLY A O 1
ATOM 675 N N . VAL A 1 90 ? 15.768 -11.763 -4.887 1.00 98.06 90 VAL A N 1
ATOM 676 C CA . VAL A 1 90 ? 17.138 -11.199 -4.859 1.00 98.06 90 VAL A CA 1
ATOM 677 C C . VAL A 1 90 ? 18.164 -12.198 -5.397 1.00 98.06 90 VAL A C 1
ATOM 679 O O . VAL A 1 90 ? 19.040 -11.835 -6.185 1.00 98.06 90 VAL A O 1
ATOM 682 N N . ALA A 1 91 ? 18.075 -13.463 -4.983 1.00 97.94 91 ALA A N 1
ATOM 683 C CA . ALA A 1 91 ? 19.024 -14.508 -5.358 1.00 97.94 91 ALA A CA 1
ATOM 684 C C . ALA A 1 91 ? 19.025 -14.815 -6.863 1.00 97.94 91 ALA A C 1
ATOM 686 O O . ALA A 1 91 ? 20.075 -15.186 -7.389 1.00 97.94 91 ALA A O 1
ATOM 687 N N . ILE A 1 92 ? 17.924 -14.562 -7.576 1.00 97.50 92 ILE A N 1
ATOM 688 C CA . ILE A 1 92 ? 17.831 -14.747 -9.035 1.00 97.50 92 ILE A CA 1
ATOM 689 C C . ILE A 1 92 ? 17.960 -13.449 -9.843 1.00 97.50 92 ILE A C 1
ATOM 691 O O . ILE A 1 92 ? 18.201 -13.539 -11.040 1.00 97.50 92 ILE A O 1
ATOM 695 N N . SER A 1 93 ? 17.876 -12.267 -9.214 1.00 97.19 93 SER A N 1
ATOM 696 C CA . SER A 1 93 ? 17.961 -10.993 -9.944 1.00 97.19 93 SER A CA 1
ATOM 697 C C . SER A 1 93 ? 19.269 -10.805 -10.717 1.00 97.19 93 SER A C 1
ATOM 699 O O . SER A 1 93 ? 20.340 -11.155 -10.211 1.00 97.19 93 SER A O 1
ATOM 701 N N . TYR A 1 94 ? 19.200 -10.174 -11.884 1.00 95.50 94 TYR A N 1
ATOM 702 C CA . TYR A 1 94 ? 20.353 -9.737 -12.664 1.00 95.50 94 TYR A CA 1
ATOM 703 C C . TYR A 1 94 ? 21.118 -8.619 -11.940 1.00 95.50 94 TYR A C 1
ATOM 705 O O . TYR A 1 94 ? 22.321 -8.744 -11.708 1.00 95.50 94 TYR A O 1
ATOM 713 N N . ASP A 1 95 ? 20.418 -7.568 -11.494 1.00 95.81 95 ASP A N 1
ATOM 714 C CA . ASP A 1 95 ? 21.007 -6.502 -10.674 1.00 95.81 95 ASP A CA 1
ATOM 715 C C . ASP A 1 95 ? 20.773 -6.772 -9.180 1.00 95.81 95 ASP A C 1
ATOM 717 O O . ASP A 1 95 ? 19.745 -6.417 -8.591 1.00 95.81 95 ASP A O 1
ATOM 721 N N . LYS A 1 96 ? 21.764 -7.403 -8.541 1.00 97.12 96 LYS A N 1
ATOM 722 C CA . LYS A 1 96 ? 21.720 -7.718 -7.105 1.00 97.12 96 LYS A CA 1
ATOM 723 C C . LYS A 1 96 ? 21.596 -6.479 -6.228 1.00 97.12 96 LYS A C 1
ATOM 725 O O . LYS A 1 96 ? 20.942 -6.553 -5.189 1.00 97.12 96 LYS A O 1
ATOM 730 N N . LEU A 1 97 ? 22.214 -5.362 -6.607 1.00 96.62 97 LEU A N 1
ATOM 731 C CA . LEU A 1 97 ? 22.234 -4.163 -5.775 1.00 96.62 97 LEU A CA 1
ATOM 732 C C . LEU A 1 97 ? 20.859 -3.488 -5.778 1.00 96.62 97 LEU A C 1
ATOM 734 O O . LEU A 1 97 ? 20.321 -3.179 -4.710 1.00 96.62 97 LEU A O 1
ATOM 738 N N . ALA A 1 98 ? 20.246 -3.346 -6.956 1.00 94.31 98 ALA A N 1
ATOM 739 C CA . ALA A 1 98 ? 18.880 -2.840 -7.072 1.00 94.31 98 ALA A CA 1
ATOM 740 C C . ALA A 1 98 ? 17.870 -3.763 -6.365 1.00 94.31 98 ALA A C 1
ATOM 742 O O . ALA A 1 98 ? 16.981 -3.287 -5.646 1.00 94.31 98 ALA A O 1
ATOM 743 N N . ALA A 1 99 ? 18.029 -5.082 -6.512 1.00 96.94 99 ALA A N 1
ATOM 744 C CA . ALA A 1 99 ? 17.196 -6.075 -5.840 1.00 96.94 99 ALA A CA 1
ATOM 745 C C . ALA A 1 99 ? 17.308 -5.999 -4.308 1.00 96.94 99 ALA A C 1
ATOM 747 O O . ALA A 1 99 ? 16.286 -6.006 -3.614 1.00 96.94 99 ALA A O 1
ATOM 748 N N . LEU A 1 100 ? 18.528 -5.853 -3.776 1.00 97.38 100 LEU A N 1
ATOM 749 C CA . LEU A 1 100 ? 18.775 -5.652 -2.346 1.00 97.38 100 LEU A CA 1
ATOM 750 C C . LEU A 1 100 ? 18.100 -4.379 -1.831 1.00 97.38 100 LEU A C 1
ATOM 752 O O . LEU A 1 100 ? 17.481 -4.419 -0.769 1.00 97.38 100 LEU A O 1
ATOM 756 N N . GLY A 1 101 ? 18.130 -3.284 -2.595 1.00 95.25 101 GLY A N 1
ATOM 757 C CA . GLY A 1 101 ? 17.402 -2.061 -2.243 1.00 95.25 101 GLY A CA 1
ATOM 758 C C . GLY A 1 101 ? 15.893 -2.297 -2.083 1.00 95.25 101 GLY A C 1
ATOM 759 O O . GLY A 1 101 ? 15.276 -1.823 -1.127 1.00 95.25 101 GLY A O 1
ATOM 760 N N . ARG A 1 102 ? 15.276 -3.102 -2.961 1.00 94.50 102 ARG A N 1
ATOM 761 C CA . ARG A 1 102 ? 13.854 -3.485 -2.827 1.00 94.50 102 ARG A CA 1
ATOM 762 C C . ARG A 1 102 ? 13.608 -4.398 -1.628 1.00 94.50 102 ARG A C 1
ATOM 764 O O . ARG A 1 102 ? 12.626 -4.206 -0.911 1.00 94.50 102 ARG A O 1
ATOM 771 N N . MET A 1 103 ? 14.503 -5.350 -1.388 1.00 97.12 103 MET A N 1
ATOM 772 C CA . MET A 1 103 ? 14.425 -6.256 -0.244 1.00 97.12 103 MET A CA 1
ATOM 773 C C . MET A 1 103 ? 14.523 -5.509 1.092 1.00 97.12 103 MET A C 1
ATOM 775 O O . MET A 1 103 ? 13.776 -5.804 2.027 1.00 97.12 103 MET A O 1
ATOM 779 N N . GLN A 1 104 ? 15.392 -4.499 1.178 1.00 97.06 104 GLN A N 1
ATOM 780 C CA . GLN A 1 104 ? 15.509 -3.627 2.347 1.00 97.06 104 GLN A CA 1
ATOM 781 C C . GLN A 1 104 ? 14.192 -2.901 2.635 1.00 97.06 104 GLN A C 1
ATOM 783 O O . GLN A 1 104 ? 13.740 -2.909 3.776 1.00 97.06 104 GLN A O 1
ATOM 788 N N . LEU A 1 105 ? 13.524 -2.351 1.614 1.00 93.19 105 LEU A N 1
ATOM 789 C CA . LEU A 1 105 ? 12.222 -1.692 1.789 1.00 93.19 105 LEU A CA 1
ATOM 790 C C . LEU A 1 105 ? 11.146 -2.653 2.315 1.00 93.19 105 LEU A C 1
ATOM 792 O O . LEU A 1 105 ? 10.404 -2.297 3.231 1.00 93.19 105 LEU A O 1
ATOM 796 N N . ILE A 1 106 ? 11.086 -3.879 1.782 1.00 94.38 106 ILE A N 1
ATOM 797 C CA . ILE A 1 106 ? 10.163 -4.920 2.270 1.00 94.38 106 ILE A CA 1
ATOM 798 C C . ILE A 1 106 ? 10.469 -5.257 3.736 1.00 94.38 106 ILE A C 1
ATOM 800 O O . ILE A 1 106 ? 9.559 -5.318 4.563 1.00 94.38 106 ILE A O 1
ATOM 804 N N . THR A 1 107 ? 11.750 -5.423 4.069 1.00 95.56 107 THR A N 1
ATOM 805 C CA . THR A 1 107 ? 12.212 -5.747 5.427 1.00 95.56 107 THR A CA 1
ATOM 806 C C . THR A 1 107 ? 11.851 -4.643 6.417 1.00 95.56 107 THR A C 1
ATOM 808 O O . THR A 1 107 ? 11.267 -4.921 7.462 1.00 95.56 107 THR A O 1
ATOM 811 N N . VAL A 1 108 ? 12.132 -3.384 6.072 1.00 94.56 108 VAL A N 1
ATOM 812 C CA . VAL A 1 108 ? 11.790 -2.219 6.900 1.00 94.56 108 VAL A CA 1
ATOM 813 C C . VAL A 1 108 ? 10.278 -2.132 7.112 1.00 94.56 108 VAL A C 1
ATOM 815 O O . VAL A 1 108 ? 9.834 -1.958 8.246 1.00 94.56 108 VAL A O 1
ATOM 818 N N . GLY A 1 109 ? 9.477 -2.322 6.059 1.00 90.81 109 GLY A N 1
ATOM 819 C CA . GLY A 1 109 ? 8.017 -2.341 6.169 1.00 90.81 109 GLY A CA 1
ATOM 820 C C . GLY A 1 109 ? 7.508 -3.421 7.130 1.00 90.81 109 GLY A C 1
ATOM 821 O O . GLY A 1 109 ? 6.670 -3.140 7.989 1.00 90.81 109 GLY A O 1
ATOM 822 N N . LEU A 1 110 ? 8.061 -4.636 7.043 1.00 91.12 110 LEU A N 1
ATOM 823 C CA . LEU A 1 110 ? 7.721 -5.742 7.940 1.00 91.12 110 LEU A CA 1
ATOM 824 C C . LEU A 1 110 ? 8.120 -5.446 9.395 1.00 91.12 110 LEU A C 1
ATOM 826 O O . LEU A 1 110 ? 7.328 -5.674 10.310 1.00 91.12 110 LEU A O 1
ATOM 830 N N . MET A 1 111 ? 9.316 -4.891 9.614 1.00 92.31 111 MET A N 1
ATOM 831 C CA . MET A 1 111 ? 9.790 -4.509 10.948 1.00 92.31 111 MET A CA 1
ATOM 832 C C . MET A 1 111 ? 8.921 -3.423 11.584 1.00 92.31 111 MET A C 1
ATOM 834 O O . MET A 1 111 ? 8.612 -3.514 12.774 1.00 92.31 111 MET A O 1
ATOM 838 N N . ILE A 1 112 ? 8.495 -2.424 10.803 1.00 90.06 112 ILE A N 1
ATOM 839 C CA . ILE A 1 112 ? 7.570 -1.378 11.258 1.00 90.06 112 ILE A CA 1
ATOM 840 C C . ILE A 1 112 ? 6.232 -2.002 11.658 1.00 90.06 112 ILE A C 1
ATOM 842 O O . ILE A 1 112 ? 5.753 -1.751 12.764 1.00 90.06 112 ILE A O 1
ATOM 846 N N . ALA A 1 113 ? 5.647 -2.848 10.805 1.00 87.81 113 ALA A N 1
ATOM 847 C CA . ALA A 1 113 ? 4.373 -3.504 11.096 1.00 87.81 113 ALA A CA 1
ATOM 848 C C . ALA A 1 113 ? 4.443 -4.353 12.377 1.00 87.81 113 ALA A C 1
ATOM 850 O O . ALA A 1 113 ? 3.564 -4.262 13.239 1.00 87.81 113 ALA A O 1
ATOM 851 N N . TRP A 1 114 ? 5.517 -5.131 12.540 1.00 89.25 114 TRP A N 1
ATOM 852 C CA . TRP A 1 114 ? 5.724 -5.954 13.730 1.00 89.25 114 TRP A CA 1
ATOM 853 C C . TRP A 1 114 ? 5.941 -5.110 14.991 1.00 89.25 114 TRP A C 1
ATOM 855 O O . TRP A 1 114 ? 5.343 -5.389 16.029 1.00 89.25 114 TRP A O 1
ATOM 865 N N . SER A 1 115 ? 6.718 -4.031 14.886 1.00 89.81 115 SER A N 1
ATOM 866 C CA . SER A 1 115 ? 6.972 -3.100 15.989 1.00 89.81 115 SER A CA 1
ATOM 867 C C . SER A 1 115 ? 5.693 -2.400 16.447 1.00 89.81 115 SER A C 1
ATOM 869 O O . SER A 1 115 ? 5.461 -2.287 17.647 1.00 89.81 115 SER A O 1
ATOM 871 N N . ILE A 1 116 ? 4.818 -1.995 15.521 1.00 88.06 116 ILE A N 1
ATOM 872 C CA . ILE A 1 116 ? 3.495 -1.445 15.855 1.00 88.06 116 ILE A CA 1
ATOM 873 C C . ILE A 1 116 ? 2.656 -2.487 16.605 1.00 88.06 116 ILE A C 1
ATOM 875 O O . ILE A 1 116 ? 2.072 -2.171 17.642 1.00 88.06 116 ILE A O 1
ATOM 879 N N . GLY A 1 117 ? 2.631 -3.733 16.122 1.00 86.69 117 GLY A N 1
ATOM 880 C CA . GLY A 1 117 ? 1.916 -4.826 16.784 1.00 86.69 117 GLY A CA 1
ATOM 881 C C . GLY A 1 117 ? 2.437 -5.114 18.196 1.00 86.69 117 GLY A C 1
ATOM 882 O O . GLY A 1 117 ? 1.643 -5.294 19.118 1.00 86.69 117 GLY A O 1
ATOM 883 N N . TYR A 1 118 ? 3.757 -5.106 18.381 1.00 88.81 118 TYR A N 1
ATOM 884 C CA . TYR A 1 118 ? 4.402 -5.302 19.680 1.00 88.81 118 TYR A CA 1
ATOM 885 C C . TYR A 1 118 ? 4.120 -4.141 20.647 1.00 88.81 118 TYR A C 1
ATOM 887 O O . TYR A 1 118 ? 3.705 -4.362 21.785 1.00 88.81 118 TYR A O 1
ATOM 895 N N . LEU A 1 119 ? 4.266 -2.893 20.188 1.00 88.19 119 LEU A N 1
ATOM 896 C CA . LEU A 1 119 ? 3.969 -1.700 20.990 1.00 88.19 119 LEU A CA 1
ATOM 897 C C . LEU A 1 119 ? 2.499 -1.645 21.419 1.00 88.19 119 LEU A C 1
ATOM 899 O O . LEU A 1 119 ? 2.200 -1.230 22.542 1.00 88.19 119 LEU A O 1
ATOM 903 N N . ASN A 1 120 ? 1.589 -2.119 20.564 1.00 86.50 120 ASN A N 1
ATOM 904 C CA . ASN A 1 120 ? 0.169 -2.191 20.887 1.00 86.50 120 ASN A CA 1
ATOM 905 C C . ASN A 1 120 ? -0.130 -3.186 22.020 1.00 86.50 120 ASN A C 1
ATOM 907 O O . ASN A 1 120 ? -1.076 -2.975 22.766 1.00 86.50 120 ASN A O 1
ATOM 911 N N . GLN A 1 121 ? 0.680 -4.238 22.181 1.00 86.25 121 GLN A N 1
ATOM 912 C CA . GLN A 1 121 ? 0.562 -5.169 23.311 1.00 86.25 121 GLN A CA 1
ATOM 913 C C . GLN A 1 121 ? 1.174 -4.601 24.599 1.00 86.25 121 GLN A C 1
ATOM 915 O O . GLN A 1 121 ? 0.682 -4.873 25.691 1.00 86.25 121 GLN A O 1
ATOM 920 N N . ALA A 1 122 ? 2.251 -3.820 24.480 1.00 87.62 122 ALA A N 1
ATOM 921 C CA . ALA A 1 122 ? 2.982 -3.270 25.623 1.00 87.62 122 ALA A CA 1
ATOM 922 C C . ALA A 1 122 ? 2.330 -2.018 26.240 1.00 87.62 122 ALA A C 1
ATOM 924 O O . ALA A 1 122 ? 2.668 -1.624 27.356 1.00 87.62 122 ALA A O 1
ATOM 925 N N . THR A 1 123 ? 1.424 -1.361 25.519 1.00 88.62 123 THR A N 1
ATOM 926 C CA . THR A 1 123 ? 0.788 -0.102 25.933 1.00 88.62 123 THR A CA 1
ATOM 927 C C . THR A 1 123 ? -0.735 -0.232 25.926 1.00 88.62 123 THR A C 1
ATOM 929 O O . THR A 1 123 ? -1.283 -1.222 25.459 1.00 88.62 123 THR A O 1
ATOM 932 N N . SER A 1 124 ? -1.455 0.766 26.451 1.00 82.38 124 SER A N 1
ATOM 933 C CA . SER A 1 124 ? -2.913 0.815 26.277 1.00 82.38 124 SER A CA 1
ATOM 934 C C . SER A 1 124 ? -3.256 0.861 24.783 1.00 82.38 124 SER A C 1
ATOM 936 O O . SER A 1 124 ? -2.704 1.720 24.089 1.00 82.38 124 SER A O 1
ATOM 938 N N . GLU A 1 125 ? -4.194 0.026 24.326 1.00 75.25 125 GLU A N 1
ATOM 939 C CA . GLU A 1 125 ? -4.626 -0.083 22.916 1.00 75.25 125 GLU A CA 1
ATOM 940 C C . GLU A 1 125 ? -4.904 1.293 22.277 1.00 75.25 125 GLU A C 1
ATOM 942 O O . GLU A 1 125 ? -4.416 1.612 21.192 1.00 75.25 125 GLU A O 1
ATOM 947 N N . ASP A 1 126 ? -5.587 2.179 23.009 1.00 81.00 126 ASP A N 1
ATOM 948 C CA . ASP A 1 126 ? -5.896 3.538 22.550 1.00 81.00 126 ASP A CA 1
ATOM 949 C C . ASP A 1 126 ? -4.651 4.404 22.299 1.00 81.00 126 ASP A C 1
ATOM 951 O O . ASP A 1 126 ? -4.696 5.353 21.521 1.00 81.00 126 ASP A O 1
ATOM 955 N N . GLY A 1 127 ? -3.554 4.142 23.007 1.00 86.19 127 GLY A N 1
ATOM 956 C CA . GLY A 1 127 ? -2.322 4.923 22.946 1.00 86.19 127 GLY A CA 1
ATOM 957 C C . GLY A 1 127 ? -1.522 4.646 21.679 1.00 86.19 127 GLY A C 1
ATOM 958 O O . GLY A 1 127 ? -1.177 5.586 20.965 1.00 86.19 127 GLY A O 1
ATOM 959 N N . THR A 1 128 ? -1.259 3.372 21.375 1.00 86.88 128 THR A N 1
ATOM 960 C CA . THR A 1 128 ? -0.428 3.007 20.215 1.00 86.88 128 THR A CA 1
ATOM 961 C C . THR A 1 128 ? -1.100 3.365 18.900 1.00 86.88 128 THR A C 1
ATOM 963 O O . THR A 1 128 ? -0.456 3.972 18.043 1.00 86.88 128 THR A O 1
ATOM 966 N N . VAL A 1 129 ? -2.394 3.075 18.739 1.00 84.88 129 VAL A N 1
ATOM 967 C CA . VAL A 1 129 ? -3.130 3.433 17.513 1.00 84.88 129 VAL A CA 1
ATOM 968 C C . VAL A 1 129 ? -3.141 4.949 17.307 1.00 84.88 129 VAL A C 1
ATOM 970 O O . VAL A 1 129 ? -2.893 5.431 16.202 1.00 84.88 129 VAL A O 1
ATOM 973 N N . GLY A 1 130 ? -3.353 5.714 18.380 1.00 89.44 130 GLY A N 1
ATOM 974 C CA . GLY A 1 130 ? -3.301 7.172 18.341 1.00 89.44 130 GLY A CA 1
ATOM 975 C C . GLY A 1 130 ? -1.931 7.713 17.934 1.00 89.44 130 GLY A C 1
ATOM 976 O O . GLY A 1 130 ? -1.831 8.497 16.993 1.00 89.44 130 GLY A O 1
ATOM 977 N N . ILE A 1 131 ? -0.868 7.260 18.605 1.00 90.75 131 ILE A N 1
ATOM 978 C CA . ILE A 1 131 ? 0.510 7.710 18.351 1.00 90.75 131 ILE A CA 1
ATOM 979 C C . ILE A 1 131 ? 0.956 7.349 16.932 1.00 90.75 131 ILE A C 1
ATOM 981 O O . ILE A 1 131 ? 1.461 8.210 16.217 1.00 90.75 131 ILE A O 1
ATOM 985 N N . THR A 1 132 ? 0.739 6.107 16.498 1.00 91.38 132 THR A N 1
ATOM 986 C CA . THR A 1 132 ? 1.114 5.653 15.146 1.00 91.38 132 THR A CA 1
ATOM 987 C C . THR A 1 132 ? 0.383 6.434 14.059 1.00 91.38 132 THR A C 1
ATOM 989 O O . THR A 1 132 ? 0.997 6.839 13.075 1.00 91.38 132 THR A O 1
ATOM 992 N N . SER A 1 133 ? -0.897 6.738 14.271 1.00 91.56 133 SER A N 1
ATOM 993 C CA . SER A 1 133 ? -1.681 7.566 13.356 1.00 91.56 133 SER A CA 1
ATOM 994 C C . SER A 1 133 ? -1.175 9.014 13.296 1.00 91.56 133 SER A C 1
ATOM 996 O O . SER A 1 133 ? -1.103 9.603 12.221 1.00 91.56 133 SER A O 1
ATOM 998 N N . VAL A 1 134 ? -0.759 9.594 14.426 1.00 94.50 134 VAL A N 1
ATOM 999 C CA . VAL A 1 134 ? -0.134 10.929 14.449 1.00 94.50 134 VAL A CA 1
ATOM 1000 C C . VAL A 1 134 ? 1.216 10.916 13.730 1.00 94.50 134 VAL A C 1
ATOM 1002 O O . VAL A 1 134 ? 1.479 11.807 12.926 1.00 94.50 134 VAL A O 1
ATOM 1005 N N . ILE A 1 135 ? 2.050 9.896 13.954 1.00 94.94 135 ILE A N 1
ATOM 1006 C CA . ILE A 1 135 ? 3.315 9.720 13.222 1.00 94.94 135 ILE A CA 1
ATOM 1007 C C . ILE A 1 135 ? 3.046 9.638 11.714 1.00 94.94 135 ILE A C 1
ATOM 1009 O O . ILE A 1 135 ? 3.740 10.295 10.943 1.00 94.94 135 ILE A O 1
ATOM 1013 N N . ALA A 1 136 ? 2.010 8.909 11.289 1.00 95.06 136 ALA A N 1
ATOM 1014 C CA . ALA A 1 136 ? 1.627 8.829 9.882 1.00 95.06 136 ALA A CA 1
ATOM 1015 C C . ALA A 1 136 ? 1.276 10.206 9.289 1.00 95.06 136 ALA A C 1
ATOM 1017 O O . ALA A 1 136 ? 1.712 10.507 8.181 1.00 95.06 136 ALA A O 1
ATOM 1018 N N . ALA A 1 137 ? 0.579 11.075 10.030 1.00 96.56 137 ALA A N 1
ATOM 1019 C CA . ALA A 1 137 ? 0.298 12.444 9.588 1.00 96.56 137 ALA A CA 1
ATOM 1020 C C . ALA A 1 137 ? 1.577 13.275 9.381 1.00 96.56 137 ALA A C 1
ATOM 1022 O O . ALA A 1 137 ? 1.710 13.981 8.382 1.00 96.56 137 ALA A O 1
ATOM 1023 N N . TRP A 1 138 ? 2.541 13.170 10.299 1.00 96.25 138 TRP A N 1
ATOM 1024 C CA . TRP A 1 138 ? 3.831 13.855 10.169 1.00 96.25 138 TRP A CA 1
ATOM 1025 C C . TRP A 1 138 ? 4.673 13.300 9.022 1.00 96.25 138 TRP A C 1
ATOM 1027 O O . TRP A 1 138 ? 5.273 14.073 8.280 1.00 96.25 138 TRP A O 1
ATOM 1037 N N . LEU A 1 139 ? 4.672 11.982 8.819 1.00 95.94 139 LEU A N 1
ATOM 1038 C CA . LEU A 1 139 ? 5.312 11.364 7.659 1.00 95.94 139 LEU A CA 1
ATOM 1039 C C . LEU A 1 139 ? 4.640 11.792 6.348 1.00 95.94 139 LEU A C 1
ATOM 1041 O O . LEU A 1 139 ? 5.347 12.042 5.376 1.00 95.94 139 LEU A O 1
ATOM 1045 N N . ALA A 1 140 ? 3.309 11.935 6.319 1.00 97.12 140 ALA A N 1
ATOM 1046 C CA . ALA A 1 140 ? 2.590 12.462 5.156 1.00 97.12 140 ALA A CA 1
ATOM 1047 C C . ALA A 1 140 ? 3.057 13.882 4.827 1.00 97.12 140 ALA A C 1
ATOM 1049 O O . ALA A 1 140 ? 3.336 14.199 3.674 1.00 97.12 140 ALA A O 1
ATOM 1050 N N . PHE A 1 141 ? 3.172 14.728 5.851 1.00 97.50 141 PHE A N 1
ATOM 1051 C CA . PHE A 1 141 ? 3.675 16.086 5.703 1.00 97.50 141 PHE A CA 1
ATOM 1052 C C . PHE A 1 141 ? 5.113 16.110 5.189 1.00 97.50 141 PHE A C 1
ATOM 1054 O O . PHE A 1 141 ? 5.378 16.772 4.192 1.00 97.50 141 PHE A O 1
ATOM 1061 N N . LEU A 1 142 ? 6.021 15.350 5.809 1.00 96.38 142 LEU A N 1
ATOM 1062 C CA . LEU A 1 142 ? 7.422 15.273 5.386 1.00 96.38 142 LEU A CA 1
ATOM 1063 C C . LEU A 1 142 ? 7.550 14.769 3.946 1.00 96.38 142 LEU A C 1
ATOM 1065 O O . LEU A 1 142 ? 8.261 15.380 3.155 1.00 96.38 142 LEU A O 1
ATOM 1069 N N . LEU A 1 143 ? 6.822 13.712 3.578 1.00 95.56 143 LEU A N 1
ATOM 1070 C CA . LEU A 1 143 ? 6.789 13.210 2.205 1.00 95.56 143 LEU A CA 1
ATOM 1071 C C . LEU A 1 143 ? 6.241 14.265 1.236 1.00 95.56 143 LEU A C 1
ATOM 1073 O O . LEU A 1 143 ? 6.785 14.428 0.148 1.00 95.56 143 LEU A O 1
ATOM 1077 N N . GLY A 1 144 ? 5.200 14.999 1.636 1.00 95.62 144 GLY A N 1
ATOM 1078 C CA . GLY A 1 144 ? 4.641 16.102 0.859 1.00 95.62 144 GLY A CA 1
ATOM 1079 C C . GLY A 1 144 ? 5.641 17.240 0.651 1.00 95.62 144 GLY A C 1
ATOM 1080 O O . GLY A 1 144 ? 5.771 17.731 -0.465 1.00 95.62 144 GLY A O 1
ATOM 1081 N N . VAL A 1 145 ? 6.389 17.619 1.692 1.00 93.88 145 VAL A N 1
ATOM 1082 C CA . VAL A 1 145 ? 7.461 18.622 1.608 1.00 93.88 145 VAL A CA 1
ATOM 1083 C C . VAL A 1 145 ? 8.563 18.141 0.671 1.00 93.88 145 VAL A C 1
ATOM 1085 O O . VAL A 1 145 ? 8.871 18.834 -0.292 1.00 93.88 145 VAL A O 1
ATOM 1088 N N . VAL A 1 146 ? 9.116 16.945 0.898 1.00 92.75 146 VAL A N 1
ATOM 1089 C CA . VAL A 1 146 ? 10.183 16.387 0.050 1.00 92.75 146 VAL A CA 1
ATOM 1090 C C . VAL A 1 146 ? 9.722 16.312 -1.403 1.00 92.75 146 VAL A C 1
ATOM 1092 O O . VAL A 1 146 ? 10.464 16.703 -2.298 1.00 92.75 146 VAL A O 1
ATOM 1095 N N . TYR A 1 147 ? 8.487 15.876 -1.646 1.00 93.50 147 TYR A N 1
ATOM 1096 C CA . TYR A 1 147 ? 7.919 15.841 -2.985 1.00 93.50 147 TYR A CA 1
ATOM 1097 C C . TYR A 1 147 ? 7.849 17.232 -3.626 1.00 93.50 147 TYR A C 1
ATOM 1099 O O . TYR A 1 147 ? 8.349 17.410 -4.728 1.00 93.50 147 TYR A O 1
ATOM 1107 N N . LEU A 1 148 ? 7.292 18.236 -2.945 1.00 90.75 148 LEU A N 1
ATOM 1108 C CA . LEU A 1 148 ? 7.212 19.599 -3.484 1.00 90.75 148 LEU A CA 1
ATOM 1109 C C . LEU A 1 148 ? 8.601 20.207 -3.743 1.00 90.75 148 LEU A C 1
ATOM 1111 O O . LEU A 1 148 ? 8.773 20.955 -4.703 1.00 90.75 148 LEU A O 1
ATOM 1115 N N . LEU A 1 149 ? 9.592 19.856 -2.921 1.00 88.25 149 LEU A N 1
ATOM 1116 C CA . LEU A 1 149 ? 10.975 20.301 -3.086 1.00 88.25 149 LEU A CA 1
ATOM 1117 C C . LEU A 1 149 ? 11.738 19.557 -4.191 1.00 88.25 149 LEU A C 1
ATOM 1119 O O . LEU A 1 149 ? 12.800 20.033 -4.566 1.00 88.25 149 LEU A O 1
ATOM 1123 N N . THR A 1 150 ? 11.244 18.417 -4.687 1.00 88.69 150 THR A N 1
ATOM 1124 C CA . THR A 1 150 ? 11.920 17.554 -5.688 1.00 88.69 150 THR A CA 1
ATOM 1125 C C . THR A 1 150 ? 11.081 17.305 -6.942 1.00 88.69 150 THR A C 1
ATOM 1127 O O . THR A 1 150 ? 11.485 16.554 -7.824 1.00 88.69 150 THR A O 1
ATOM 1130 N N . ALA A 1 151 ? 9.881 17.879 -7.021 1.00 88.38 151 ALA A N 1
ATOM 1131 C CA . ALA A 1 151 ? 9.016 17.729 -8.177 1.00 88.38 151 ALA A CA 1
ATOM 1132 C C . ALA A 1 151 ? 9.610 18.473 -9.378 1.00 88.38 151 ALA A C 1
ATOM 1134 O O . ALA A 1 151 ? 10.061 19.611 -9.256 1.00 88.38 151 ALA A O 1
ATOM 1135 N N . ASP A 1 152 ? 9.543 17.849 -10.553 1.00 85.69 152 ASP A N 1
ATOM 1136 C CA . ASP A 1 152 ? 9.850 18.512 -11.816 1.00 85.69 152 ASP A CA 1
ATOM 1137 C C . ASP A 1 152 ? 8.693 19.446 -12.195 1.00 85.69 152 ASP A C 1
ATOM 1139 O O . ASP A 1 152 ? 7.703 19.065 -12.831 1.00 85.69 152 ASP A O 1
ATOM 1143 N N . TRP A 1 153 ? 8.811 20.689 -11.741 1.00 80.56 153 TRP A N 1
ATOM 1144 C CA . TRP A 1 153 ? 7.831 21.733 -12.005 1.00 80.56 153 TRP A CA 1
ATOM 1145 C C . TRP A 1 153 ? 7.870 22.235 -13.457 1.00 80.56 153 TRP A C 1
ATOM 1147 O O . TRP A 1 153 ? 6.884 22.815 -13.917 1.00 80.56 153 TRP A O 1
ATOM 1157 N N . GLN A 1 154 ? 8.959 22.002 -14.201 1.00 78.12 154 GLN A N 1
ATOM 1158 C CA . GLN A 1 154 ? 9.051 22.390 -15.612 1.00 78.12 154 GLN A CA 1
ATOM 1159 C C . GLN A 1 154 ? 8.218 21.450 -16.485 1.00 78.12 154 GLN A C 1
ATOM 1161 O O . GLN A 1 154 ? 7.405 21.922 -17.285 1.00 78.12 154 GLN A O 1
ATOM 1166 N N . ALA A 1 155 ? 8.302 20.136 -16.248 1.00 73.56 155 ALA A N 1
ATOM 1167 C CA . ALA A 1 155 ? 7.419 19.153 -16.882 1.00 73.56 155 ALA A CA 1
ATOM 1168 C C . ALA A 1 155 ? 5.926 19.401 -16.578 1.00 73.56 155 ALA A C 1
ATOM 1170 O O . ALA A 1 155 ? 5.043 18.902 -17.278 1.00 73.56 155 ALA A O 1
ATOM 1171 N N . TRP A 1 156 ? 5.624 20.179 -15.538 1.00 69.25 156 TRP A N 1
ATOM 1172 C CA . TRP A 1 156 ? 4.264 20.510 -15.118 1.00 69.25 156 TRP A CA 1
ATOM 1173 C C . TRP A 1 156 ? 3.648 21.749 -15.759 1.00 69.25 156 TRP A C 1
ATOM 1175 O O . TRP A 1 156 ? 2.417 21.835 -15.817 1.00 69.25 156 TRP A O 1
ATOM 1185 N N . GLY A 1 157 ? 4.462 22.697 -16.229 1.00 60.06 157 GLY A N 1
ATOM 1186 C CA . GLY A 1 157 ? 3.998 24.010 -16.694 1.00 60.06 157 GLY A CA 1
ATOM 1187 C C . GLY A 1 157 ? 3.059 23.972 -17.907 1.00 60.06 157 GLY A C 1
ATOM 1188 O O . GLY A 1 157 ? 2.325 24.925 -18.142 1.00 60.06 157 GLY A O 1
ATOM 1189 N N . VAL A 1 158 ? 3.018 22.865 -18.653 1.00 57.03 158 VAL A N 1
ATOM 1190 C CA . VAL A 1 158 ? 2.307 22.782 -19.942 1.00 57.03 158 VAL A CA 1
ATOM 1191 C C . VAL A 1 158 ? 0.819 22.404 -19.802 1.00 57.03 158 VAL A C 1
ATOM 1193 O O . VAL A 1 158 ? 0.061 22.566 -20.754 1.00 57.03 158 VAL A O 1
ATOM 1196 N N . ALA A 1 159 ? 0.353 21.917 -18.641 1.00 58.38 159 ALA A N 1
ATOM 1197 C CA . ALA A 1 159 ? -0.938 21.208 -18.570 1.00 58.38 159 ALA A CA 1
ATOM 1198 C C . ALA A 1 159 ? -1.941 21.654 -17.483 1.00 58.38 159 ALA A C 1
ATOM 1200 O O . ALA A 1 159 ? -2.986 21.012 -17.351 1.00 58.38 159 ALA A O 1
ATOM 1201 N N . LYS A 1 160 ? -1.678 22.698 -16.680 1.00 63.28 160 LYS A N 1
ATOM 1202 C CA . LYS A 1 160 ? -2.543 23.046 -15.527 1.00 63.28 160 LYS A CA 1
ATOM 1203 C C . LYS A 1 160 ? -3.010 24.510 -15.485 1.00 63.28 160 LYS A C 1
ATOM 1205 O O . LYS A 1 160 ? -2.319 25.372 -16.025 1.00 63.28 160 LYS A O 1
ATOM 1210 N N . PRO A 1 161 ? -4.154 24.789 -14.815 1.00 69.81 161 PRO A N 1
ATOM 1211 C CA . PRO A 1 161 ? -4.737 26.129 -14.725 1.00 69.81 161 PRO A CA 1
ATOM 1212 C C . PRO A 1 161 ? -3.754 27.145 -14.131 1.00 69.81 161 PRO A C 1
ATOM 1214 O O . PRO A 1 161 ? -3.078 26.836 -13.148 1.00 69.81 161 PRO A O 1
ATOM 1217 N N . GLU A 1 162 ? -3.741 28.366 -14.670 1.00 74.06 162 GLU A N 1
ATOM 1218 C CA . GLU A 1 162 ? -2.861 29.479 -14.258 1.00 74.06 162 GLU A CA 1
ATOM 1219 C C . GLU A 1 162 ? -2.863 29.744 -12.741 1.00 74.06 162 GLU A C 1
ATOM 1221 O O . GLU A 1 162 ? -1.844 30.124 -12.167 1.00 74.06 162 GLU A O 1
ATOM 1226 N N . ILE A 1 163 ? -3.977 29.456 -12.058 1.00 74.12 163 ILE A N 1
ATOM 1227 C CA . ILE A 1 163 ? -4.144 29.646 -10.606 1.00 74.12 163 ILE A CA 1
ATOM 1228 C C . ILE A 1 163 ? -3.119 28.842 -9.788 1.00 74.12 163 ILE A C 1
ATOM 1230 O O . ILE A 1 163 ? -2.700 29.286 -8.722 1.00 74.12 163 ILE A O 1
ATOM 1234 N N . LEU A 1 164 ? -2.691 27.670 -10.271 1.00 67.00 164 LEU A N 1
ATOM 1235 C CA . LEU A 1 164 ? -1.690 26.842 -9.585 1.00 67.00 164 LEU A CA 1
ATOM 1236 C C . LEU A 1 164 ? -0.252 27.165 -10.007 1.00 67.00 164 LEU A C 1
ATOM 1238 O O . LEU A 1 164 ? 0.685 26.684 -9.370 1.00 67.00 164 LEU A O 1
ATOM 1242 N N . GLN A 1 165 ? -0.064 27.968 -11.055 1.00 68.38 165 GLN A N 1
ATOM 1243 C CA . GLN A 1 165 ? 1.264 28.319 -11.553 1.00 68.38 165 GLN A CA 1
ATOM 1244 C C . GLN A 1 165 ? 1.911 29.414 -10.698 1.00 68.38 165 GLN A C 1
ATOM 1246 O O . GLN A 1 165 ? 3.117 29.370 -10.476 1.00 68.38 165 GLN A O 1
ATOM 1251 N N . SER A 1 166 ? 1.128 30.351 -10.148 1.00 72.12 166 SER A N 1
ATOM 1252 C CA . SER A 1 166 ? 1.682 31.470 -9.373 1.00 72.12 166 SER A CA 1
ATOM 1253 C C . SER A 1 166 ? 2.361 31.059 -8.055 1.00 72.12 166 SER A C 1
ATOM 1255 O O . SER A 1 166 ? 3.469 31.541 -7.809 1.00 72.12 166 SER A O 1
ATOM 1257 N N . PRO A 1 167 ? 1.830 30.131 -7.228 1.00 70.31 167 PRO A N 1
ATOM 1258 C CA . PRO A 1 167 ? 2.510 29.727 -5.997 1.00 70.31 167 PRO A CA 1
ATOM 1259 C C . PRO A 1 167 ? 3.714 28.826 -6.288 1.00 70.31 167 PRO A C 1
ATOM 1261 O O . PRO A 1 167 ? 4.724 28.905 -5.592 1.00 70.31 167 PRO A O 1
ATOM 1264 N N . ALA A 1 168 ? 3.623 27.992 -7.330 1.00 67.31 168 ALA A N 1
ATOM 1265 C CA . ALA A 1 168 ? 4.717 27.132 -7.771 1.00 67.31 168 ALA A CA 1
ATOM 1266 C C . ALA A 1 168 ? 5.891 27.954 -8.318 1.00 67.31 168 ALA A C 1
ATOM 1268 O O . ALA A 1 168 ? 7.034 27.680 -7.970 1.00 67.31 168 ALA A O 1
ATOM 1269 N N . ALA A 1 169 ? 5.614 29.002 -9.102 1.00 70.69 169 ALA A N 1
ATOM 1270 C CA . ALA A 1 169 ? 6.630 29.922 -9.606 1.00 70.69 169 ALA A CA 1
ATOM 1271 C C . ALA A 1 169 ? 7.361 30.641 -8.465 1.00 70.69 169 ALA A C 1
ATOM 1273 O O . ALA A 1 169 ? 8.584 30.731 -8.489 1.00 70.69 169 ALA A O 1
ATOM 1274 N N . VAL A 1 170 ? 6.637 31.084 -7.429 1.00 78.69 170 VAL A N 1
ATOM 1275 C CA . VAL A 1 170 ? 7.271 31.642 -6.226 1.00 78.69 170 VAL A CA 1
ATOM 1276 C C . VAL A 1 170 ? 8.138 30.583 -5.553 1.00 78.69 170 VAL A C 1
ATOM 1278 O O . VAL A 1 170 ? 9.305 30.854 -5.305 1.00 78.69 170 VAL A O 1
ATOM 1281 N N . LEU A 1 171 ? 7.629 29.371 -5.311 1.00 71.44 171 LEU A N 1
ATOM 1282 C CA . LEU A 1 171 ? 8.400 28.292 -4.679 1.00 71.44 171 LEU A CA 1
ATOM 1283 C C . LEU A 1 171 ? 9.692 27.969 -5.453 1.00 71.44 171 LEU A C 1
ATOM 1285 O O . LEU A 1 171 ? 10.742 27.779 -4.844 1.00 71.44 171 LEU A O 1
ATOM 1289 N N . LEU A 1 172 ? 9.622 27.970 -6.785 1.00 71.19 172 LEU A N 1
ATOM 1290 C CA . LEU A 1 172 ? 10.754 27.734 -7.678 1.00 71.19 172 LEU A CA 1
ATOM 1291 C C . LEU A 1 172 ? 11.857 28.785 -7.556 1.00 71.19 172 LEU A C 1
ATOM 1293 O O . LEU A 1 172 ? 13.021 28.437 -7.706 1.00 71.19 172 LEU A O 1
ATOM 1297 N N . THR A 1 173 ? 11.530 30.039 -7.225 1.00 80.44 173 THR A N 1
ATOM 1298 C CA . THR A 1 173 ? 12.567 31.060 -6.974 1.00 80.44 173 THR A CA 1
ATOM 1299 C C . THR A 1 173 ? 13.394 30.791 -5.715 1.00 80.44 173 THR A C 1
ATOM 1301 O O . THR A 1 173 ? 14.501 31.310 -5.596 1.00 80.44 173 THR A O 1
ATOM 1304 N N . TRP A 1 174 ? 12.888 29.971 -4.787 1.00 77.69 174 TRP A N 1
ATOM 1305 C CA . TRP A 1 174 ? 13.570 29.625 -3.534 1.00 77.69 174 TRP A CA 1
ATOM 1306 C C . TRP A 1 174 ? 14.301 28.281 -3.590 1.00 77.69 174 TRP A C 1
ATOM 1308 O O . TRP A 1 174 ? 15.053 27.957 -2.670 1.00 77.69 174 TRP A O 1
ATOM 1318 N N . LEU A 1 175 ? 14.069 27.482 -4.632 1.00 73.19 175 LEU A N 1
ATOM 1319 C CA . LEU A 1 175 ? 14.645 26.151 -4.777 1.00 73.19 175 LEU A CA 1
ATOM 1320 C C . LEU A 1 175 ? 15.959 26.229 -5.572 1.00 73.19 175 LEU A C 1
ATOM 1322 O O . LEU A 1 175 ? 15.968 26.801 -6.660 1.00 73.19 175 LEU A O 1
ATOM 1326 N N . PRO A 1 176 ? 17.073 25.661 -5.070 1.00 72.12 176 PRO A N 1
ATOM 1327 C CA . PRO A 1 176 ? 18.297 25.546 -5.857 1.00 72.12 176 PRO A CA 1
ATOM 1328 C C . PRO A 1 176 ? 18.034 24.725 -7.131 1.00 72.12 176 PRO A C 1
ATOM 1330 O O . PRO A 1 176 ? 17.239 23.783 -7.095 1.00 72.12 176 PRO A O 1
ATOM 1333 N N . ASN A 1 177 ? 18.690 25.088 -8.243 1.00 68.00 177 ASN A N 1
ATOM 1334 C CA . ASN A 1 177 ? 18.566 24.384 -9.526 1.00 68.00 177 ASN A CA 1
ATOM 1335 C C . ASN A 1 177 ? 18.708 22.867 -9.324 1.00 68.00 177 ASN A C 1
ATOM 1337 O O . ASN A 1 177 ? 19.685 22.400 -8.740 1.00 68.00 177 ASN A O 1
ATOM 1341 N N . GLN A 1 178 ? 17.720 22.109 -9.800 1.00 65.44 178 GLN A N 1
ATOM 1342 C CA . GLN A 1 178 ? 17.601 20.665 -9.574 1.00 65.44 178 GLN A CA 1
ATOM 1343 C C . GLN A 1 178 ? 18.395 19.805 -10.567 1.00 65.44 178 GLN A C 1
ATOM 1345 O O . GLN A 1 178 ? 18.088 18.624 -10.711 1.00 65.44 178 GLN A O 1
ATOM 1350 N N . ASP A 1 179 ? 19.406 20.357 -11.237 1.00 71.25 179 ASP A N 1
ATOM 1351 C CA . ASP A 1 179 ? 20.037 19.702 -12.391 1.00 71.25 179 ASP A CA 1
ATOM 1352 C C . ASP A 1 179 ? 20.657 18.321 -12.063 1.00 71.25 179 ASP A C 1
ATOM 1354 O O . ASP A 1 179 ? 20.734 17.474 -12.947 1.00 71.25 179 ASP A O 1
ATOM 1358 N N . ASP A 1 180 ? 20.960 18.036 -10.785 1.00 73.12 180 ASP A N 1
ATOM 1359 C CA . ASP A 1 180 ? 21.492 16.741 -10.312 1.00 73.12 180 ASP A CA 1
ATOM 1360 C C . ASP A 1 180 ? 20.607 16.032 -9.253 1.00 73.12 180 ASP A C 1
ATOM 1362 O O . ASP A 1 180 ? 21.019 15.057 -8.615 1.00 73.12 180 ASP A O 1
ATOM 1366 N N . GLY A 1 181 ? 19.392 16.533 -9.002 1.00 72.62 181 GLY A N 1
ATOM 1367 C CA . GLY A 1 181 ? 18.532 16.074 -7.906 1.00 72.62 181 GLY A CA 1
ATOM 1368 C C . GLY A 1 181 ? 17.731 14.800 -8.208 1.00 72.62 181 GLY A C 1
ATOM 1369 O O . GLY A 1 181 ? 17.276 14.564 -9.324 1.00 72.62 181 GLY A O 1
ATOM 1370 N N . VAL A 1 182 ? 17.474 13.983 -7.179 1.00 79.31 182 VAL A N 1
ATOM 1371 C CA . VAL A 1 182 ? 16.531 12.853 -7.271 1.00 79.31 182 VAL A CA 1
ATOM 1372 C C . VAL A 1 182 ? 15.106 13.397 -7.409 1.00 79.31 182 VAL A C 1
ATOM 1374 O O . VAL A 1 182 ? 14.477 13.757 -6.414 1.00 79.31 182 VAL A O 1
ATOM 1377 N N . VAL A 1 183 ? 14.582 13.430 -8.635 1.00 87.06 183 VAL A N 1
ATOM 1378 C CA . VAL A 1 183 ? 13.192 13.822 -8.911 1.00 87.06 183 VAL A CA 1
ATOM 1379 C C . VAL A 1 183 ? 12.240 12.714 -8.467 1.00 87.06 183 VAL A C 1
ATOM 1381 O O . VAL A 1 183 ? 12.264 11.592 -8.986 1.00 87.06 183 VAL A O 1
ATOM 1384 N N . ILE A 1 184 ? 11.354 13.016 -7.516 1.00 89.19 184 ILE A N 1
ATOM 1385 C CA . ILE A 1 184 ? 10.334 12.059 -7.080 1.00 89.19 184 ILE A CA 1
ATOM 1386 C C . ILE A 1 184 ? 9.159 12.086 -8.056 1.00 89.19 184 ILE A C 1
ATOM 1388 O O . ILE A 1 184 ? 8.474 13.093 -8.233 1.00 89.19 184 ILE A O 1
ATOM 1392 N N . ASN A 1 185 ? 8.859 10.930 -8.647 1.00 89.56 185 ASN A N 1
ATOM 1393 C CA . ASN A 1 185 ? 7.681 10.772 -9.488 1.00 89.56 185 ASN A CA 1
ATOM 1394 C C . ASN A 1 185 ? 6.390 11.052 -8.691 1.00 89.56 185 ASN A C 1
ATOM 1396 O O . ASN A 1 185 ? 6.158 10.452 -7.638 1.00 89.56 185 ASN A O 1
ATOM 1400 N N . GLY A 1 186 ? 5.507 11.901 -9.227 1.00 90.94 186 GLY A N 1
ATOM 1401 C CA . GLY A 1 186 ? 4.254 12.280 -8.562 1.00 90.94 186 GLY A CA 1
ATOM 1402 C C . GLY A 1 186 ? 3.367 11.091 -8.183 1.00 90.94 186 GLY A C 1
ATOM 1403 O O . GLY A 1 186 ? 2.812 11.069 -7.088 1.00 90.94 186 GLY A O 1
ATOM 1404 N N . ASN A 1 187 ? 3.291 10.046 -9.015 1.00 89.62 187 ASN A N 1
ATOM 1405 C CA . ASN A 1 187 ? 2.505 8.853 -8.684 1.00 89.62 187 ASN A CA 1
ATOM 1406 C C . ASN A 1 187 ? 3.100 8.077 -7.504 1.00 89.62 187 ASN A C 1
ATOM 1408 O O . ASN A 1 187 ? 2.347 7.537 -6.692 1.00 89.62 187 ASN A O 1
ATOM 1412 N N . VAL A 1 188 ? 4.432 8.041 -7.390 1.00 90.56 188 VAL A N 1
ATOM 1413 C CA . VAL A 1 188 ? 5.127 7.400 -6.266 1.00 90.56 188 VAL A CA 1
ATOM 1414 C C . VAL A 1 188 ? 4.841 8.168 -4.979 1.00 90.56 188 VAL A C 1
ATOM 1416 O O . VAL A 1 188 ? 4.383 7.562 -4.010 1.00 90.56 188 VAL A O 1
ATOM 1419 N N . ALA A 1 189 ? 4.996 9.496 -4.991 1.00 94.75 189 ALA A N 1
ATOM 1420 C CA . ALA A 1 189 ? 4.648 10.338 -3.846 1.00 94.75 189 ALA A CA 1
ATOM 1421 C C . ALA A 1 189 ? 3.178 10.156 -3.437 1.00 94.75 189 ALA A C 1
ATOM 1423 O O . ALA A 1 189 ? 2.886 9.887 -2.272 1.00 94.75 189 ALA A O 1
ATOM 1424 N N . ALA A 1 190 ? 2.254 10.204 -4.399 1.00 94.69 190 ALA A N 1
ATOM 1425 C CA . ALA A 1 190 ? 0.827 10.044 -4.141 1.00 94.69 190 ALA A CA 1
ATOM 1426 C C . ALA A 1 190 ? 0.492 8.684 -3.511 1.00 94.69 190 ALA A C 1
ATOM 1428 O O . ALA A 1 190 ? -0.306 8.617 -2.577 1.00 94.69 190 ALA A O 1
ATOM 1429 N N . SER A 1 191 ? 1.130 7.605 -3.981 1.00 90.88 191 SER A N 1
ATOM 1430 C CA . SER A 1 191 ? 0.921 6.258 -3.436 1.00 90.88 191 SER A CA 1
ATOM 1431 C C . SER A 1 191 ? 1.329 6.134 -1.964 1.00 90.88 191 SER A C 1
ATOM 1433 O O . SER A 1 191 ? 0.689 5.391 -1.224 1.00 90.88 191 SER A O 1
ATOM 1435 N N . GLY A 1 192 ? 2.339 6.895 -1.524 1.00 93.69 192 GLY A N 1
ATOM 1436 C CA . GLY A 1 192 ? 2.721 6.997 -0.115 1.00 93.69 192 GLY A CA 1
ATOM 1437 C C . GLY A 1 192 ? 1.821 7.946 0.680 1.00 93.69 192 GLY A C 1
ATOM 1438 O O . GLY A 1 192 ? 1.445 7.638 1.809 1.00 93.69 192 GLY A O 1
ATOM 1439 N N . LEU A 1 193 ? 1.422 9.076 0.089 1.00 96.31 193 LEU A N 1
ATOM 1440 C CA . LEU A 1 193 ? 0.588 10.085 0.750 1.00 96.31 193 LEU A CA 1
ATOM 1441 C C . LEU A 1 193 ? -0.807 9.560 1.105 1.00 96.31 193 LEU A C 1
ATOM 1443 O O . LEU A 1 193 ? -1.275 9.809 2.212 1.00 96.31 193 LEU A O 1
ATOM 1447 N N . VAL A 1 194 ? -1.464 8.811 0.216 1.00 95.88 194 VAL A N 1
ATOM 1448 C CA . VAL A 1 194 ? -2.837 8.312 0.434 1.00 95.88 194 VAL A CA 1
ATOM 1449 C C . VAL A 1 194 ? -3.006 7.525 1.743 1.00 95.88 194 VAL A C 1
ATOM 1451 O O . VAL A 1 194 ? -3.851 7.920 2.553 1.00 95.88 194 VAL A O 1
ATOM 1454 N N . PRO A 1 195 ? -2.244 6.441 2.004 1.00 93.50 195 PRO A N 1
ATOM 1455 C CA . PRO A 1 195 ? -2.392 5.691 3.248 1.00 93.50 195 PRO A CA 1
ATOM 1456 C C . PRO A 1 195 ? -1.983 6.518 4.473 1.00 93.50 195 PRO A C 1
ATOM 1458 O O . PRO A 1 195 ? -2.644 6.429 5.508 1.00 93.50 195 PRO A O 1
ATOM 1461 N N . LEU A 1 196 ? -0.946 7.358 4.365 1.00 95.81 196 LEU A N 1
ATOM 1462 C CA . LEU A 1 196 ? -0.483 8.193 5.476 1.00 95.81 196 LEU A CA 1
ATOM 1463 C C . LEU A 1 196 ? -1.511 9.265 5.868 1.00 95.81 196 LEU A C 1
ATOM 1465 O O . LEU A 1 196 ? -1.748 9.474 7.057 1.00 95.81 196 LEU A O 1
ATOM 1469 N N . ILE A 1 197 ? -2.173 9.891 4.890 1.00 96.00 197 ILE A N 1
ATOM 1470 C CA . ILE A 1 197 ? -3.268 10.841 5.124 1.00 96.00 197 ILE A CA 1
ATOM 1471 C C . ILE A 1 197 ? -4.454 10.126 5.775 1.00 96.00 197 ILE A C 1
ATOM 1473 O O . ILE A 1 197 ? -4.979 10.608 6.779 1.00 96.00 197 ILE A O 1
ATOM 1477 N N . GLY A 1 198 ? -4.854 8.962 5.249 1.00 92.75 198 GLY A N 1
ATOM 1478 C CA . GLY A 1 198 ? -5.962 8.178 5.802 1.00 92.75 198 GLY A CA 1
ATOM 1479 C C . GLY A 1 198 ? -5.743 7.800 7.271 1.00 92.75 198 GLY A C 1
ATOM 1480 O O . GLY A 1 198 ? -6.616 8.034 8.109 1.00 92.75 198 GLY A O 1
ATOM 1481 N N . LEU A 1 199 ? -4.552 7.290 7.602 1.00 91.88 199 LEU A N 1
ATOM 1482 C CA . LEU A 1 199 ? -4.160 7.003 8.986 1.00 91.88 199 LEU A CA 1
ATOM 1483 C C . LEU A 1 199 ? -4.100 8.282 9.830 1.00 91.88 199 LEU A C 1
ATOM 1485 O O . LEU A 1 199 ? -4.628 8.325 10.941 1.00 91.88 199 LEU A O 1
ATOM 1489 N N . GLY A 1 200 ? -3.526 9.353 9.286 1.00 95.12 200 GLY A N 1
ATOM 1490 C CA . GLY A 1 200 ? -3.401 10.632 9.970 1.00 95.12 200 GLY A CA 1
ATOM 1491 C C . GLY A 1 200 ? -4.732 11.265 10.371 1.00 95.12 200 GLY A C 1
ATOM 1492 O O . GLY A 1 200 ? -4.830 11.811 11.472 1.00 95.12 200 GLY A O 1
ATOM 1493 N N . ILE A 1 201 ? -5.779 11.138 9.547 1.00 93.50 201 ILE A N 1
ATOM 1494 C CA . ILE A 1 201 ? -7.138 11.592 9.894 1.00 93.50 201 ILE A CA 1
ATOM 1495 C C . ILE A 1 201 ? -7.628 10.891 11.171 1.00 93.50 201 ILE A C 1
ATOM 1497 O O . ILE A 1 201 ? -8.155 11.548 12.075 1.00 93.50 201 ILE A O 1
ATOM 1501 N N . GLY A 1 202 ? -7.391 9.580 11.292 1.00 90.12 202 GLY A N 1
ATOM 1502 C CA . GLY A 1 202 ? -7.686 8.820 12.511 1.00 90.12 202 GLY A CA 1
ATOM 1503 C C . GLY A 1 202 ? -6.921 9.345 13.731 1.00 90.12 202 GLY A C 1
ATOM 1504 O O . GLY A 1 202 ? -7.500 9.519 14.807 1.00 90.12 202 GLY A O 1
ATOM 1505 N N . GLY A 1 203 ? -5.644 9.689 13.551 1.00 92.25 203 GLY A N 1
ATOM 1506 C CA . GLY A 1 203 ? -4.792 10.269 14.596 1.00 92.25 203 GLY A CA 1
ATOM 1507 C C . GLY A 1 203 ? -5.254 11.652 15.051 1.00 92.25 203 GLY A C 1
ATOM 1508 O O . GLY A 1 203 ? -5.297 11.926 16.252 1.00 92.25 203 GLY A O 1
ATOM 1509 N N . SER A 1 204 ? -5.672 12.505 14.114 1.00 94.44 204 SER A N 1
ATOM 1510 C CA . SER A 1 204 ? -6.237 13.824 14.419 1.00 94.44 204 SER A CA 1
ATOM 1511 C C . SER A 1 204 ? -7.542 13.702 15.214 1.00 94.44 204 SER A C 1
ATOM 1513 O O . SER A 1 204 ? -7.695 14.372 16.242 1.00 94.44 204 SER A O 1
ATOM 1515 N N . ALA A 1 205 ? -8.440 12.791 14.818 1.00 92.50 205 ALA A N 1
ATOM 1516 C CA . ALA A 1 205 ? -9.686 12.522 15.538 1.00 92.50 205 ALA A CA 1
ATOM 1517 C C . ALA A 1 205 ? -9.439 11.977 16.957 1.00 92.50 205 ALA A C 1
ATOM 1519 O O . ALA A 1 205 ? -10.126 12.367 17.907 1.00 92.50 205 ALA A O 1
ATOM 1520 N N . TRP A 1 206 ? -8.434 11.113 17.123 1.00 94.00 206 TRP A N 1
ATOM 1521 C CA . TRP A 1 206 ? -8.003 10.628 18.434 1.00 94.00 206 TRP A CA 1
ATOM 1522 C C . TRP A 1 206 ? -7.439 11.757 19.310 1.00 94.00 206 TRP A C 1
ATOM 1524 O O . TRP A 1 206 ? -7.868 11.921 20.459 1.00 94.00 206 TRP A O 1
ATOM 1534 N N . LEU A 1 207 ? -6.543 12.588 18.762 1.00 95.75 207 LEU A N 1
ATOM 1535 C CA . LEU A 1 207 ? -5.978 13.742 19.467 1.00 95.75 207 LEU A CA 1
ATOM 1536 C C . LEU A 1 207 ? -7.051 14.753 19.862 1.00 95.75 207 LEU A C 1
ATOM 1538 O O . LEU A 1 207 ? -6.940 15.337 20.933 1.00 95.75 207 LEU A O 1
ATOM 1542 N N . TRP A 1 208 ? -8.106 14.941 19.066 1.00 96.69 208 TRP A N 1
ATOM 1543 C CA . TRP A 1 208 ? -9.161 15.919 19.358 1.00 96.69 208 TRP A CA 1
ATOM 1544 C C . TRP A 1 208 ? -9.790 15.720 20.743 1.00 96.69 208 TRP A C 1
ATOM 1546 O O . TRP A 1 208 ? -10.143 16.684 21.426 1.00 96.69 208 TRP A O 1
ATOM 1556 N N . ARG A 1 209 ? -9.883 14.461 21.188 1.00 94.88 209 ARG A N 1
ATOM 1557 C CA . ARG A 1 209 ? -10.425 14.092 22.502 1.00 94.88 209 ARG A CA 1
ATOM 1558 C C . ARG A 1 209 ? -9.442 14.309 23.655 1.00 94.88 209 ARG A C 1
ATOM 1560 O O . ARG A 1 209 ? -9.884 14.407 24.794 1.00 94.88 209 ARG A O 1
ATOM 1567 N N . ARG A 1 210 ? -8.134 14.362 23.383 1.00 95.44 210 ARG A N 1
ATOM 1568 C CA . ARG A 1 210 ? -7.068 14.440 24.402 1.00 95.44 210 ARG A CA 1
ATOM 1569 C C . ARG A 1 210 ? -6.403 15.815 24.467 1.00 95.44 210 ARG A C 1
ATOM 1571 O O . ARG A 1 210 ? -6.149 16.324 25.551 1.00 95.44 210 ARG A O 1
ATOM 1578 N N . ASN A 1 211 ? -6.111 16.407 23.314 1.00 96.19 211 ASN A N 1
ATOM 1579 C CA . ASN A 1 211 ? -5.464 17.702 23.159 1.00 96.19 211 ASN A CA 1
ATOM 1580 C C . ASN A 1 211 ? -5.882 18.350 21.824 1.00 96.19 211 ASN A C 1
ATOM 1582 O O . ASN A 1 211 ? -5.371 18.009 20.753 1.00 96.19 211 ASN A O 1
ATOM 1586 N N . ARG A 1 212 ? -6.795 19.328 21.897 1.00 96.56 212 ARG A N 1
ATOM 1587 C CA . ARG A 1 212 ? -7.327 20.033 20.718 1.00 96.56 212 ARG A CA 1
ATOM 1588 C C . ARG A 1 212 ? -6.253 20.787 19.937 1.00 96.56 212 ARG A C 1
ATOM 1590 O O . ARG A 1 212 ? -6.291 20.767 18.714 1.00 96.56 212 ARG A O 1
ATOM 1597 N N . ILE A 1 213 ? -5.282 21.403 20.615 1.00 97.25 213 ILE A N 1
ATOM 1598 C CA . ILE A 1 213 ? -4.211 22.165 19.953 1.00 97.25 213 ILE A CA 1
ATOM 1599 C C . ILE A 1 213 ? -3.347 21.223 19.110 1.00 97.25 213 ILE A C 1
ATOM 1601 O O . ILE A 1 213 ? -3.117 21.483 17.931 1.00 97.25 213 ILE A O 1
ATOM 1605 N N . ALA A 1 214 ? -2.936 20.085 19.678 1.00 95.44 214 ALA A N 1
ATOM 1606 C CA . ALA A 1 214 ? -2.167 19.079 18.944 1.00 95.44 214 ALA A CA 1
ATOM 1607 C C . ALA A 1 214 ? -2.960 18.483 17.766 1.00 95.44 214 ALA A C 1
ATOM 1609 O O . ALA A 1 214 ? -2.395 18.221 16.703 1.00 95.44 214 ALA A O 1
ATOM 1610 N N . SER A 1 215 ? -4.274 18.296 17.931 1.00 96.56 215 SER A N 1
ATOM 1611 C CA . SER A 1 215 ? -5.160 17.842 16.852 1.00 96.56 215 SER A CA 1
ATOM 1612 C C . SER A 1 215 ? -5.240 18.852 15.704 1.00 96.56 215 SER A C 1
ATOM 1614 O O . SER A 1 215 ? -5.101 18.451 14.550 1.00 96.56 215 SER A O 1
ATOM 1616 N N . ILE A 1 216 ? -5.376 20.151 16.010 1.00 96.62 216 ILE A N 1
ATOM 1617 C CA . ILE A 1 216 ? -5.364 21.234 15.012 1.00 96.62 216 ILE A CA 1
ATOM 1618 C C . ILE A 1 216 ? -4.021 21.267 14.279 1.00 96.62 216 ILE A C 1
ATOM 1620 O O . ILE A 1 216 ? -4.007 21.300 13.053 1.00 96.62 216 ILE A O 1
ATOM 1624 N N . ALA A 1 217 ? -2.899 21.186 15.000 1.00 96.75 217 ALA A N 1
ATOM 1625 C CA . ALA A 1 217 ? -1.575 21.124 14.380 1.00 96.75 217 ALA A CA 1
ATOM 1626 C C . ALA A 1 217 ? -1.450 19.921 13.426 1.00 96.75 217 ALA A C 1
ATOM 1628 O O . ALA A 1 217 ? -1.007 20.074 12.292 1.00 96.75 217 ALA A O 1
ATOM 1629 N N . THR A 1 218 ? -1.929 18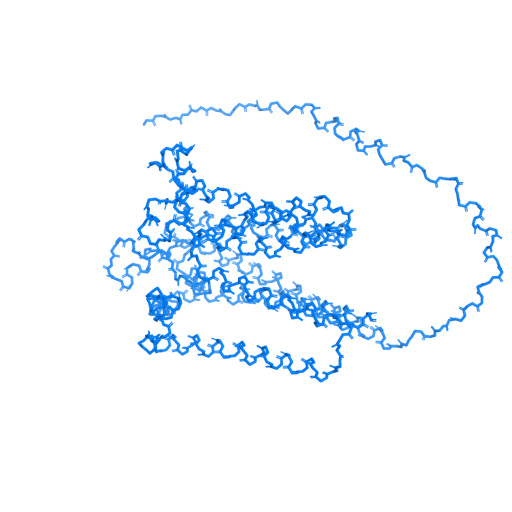.746 13.846 1.00 96.06 218 THR A N 1
ATOM 1630 C CA . THR A 1 218 ? -1.963 17.530 13.009 1.00 96.06 218 THR A CA 1
ATOM 1631 C C . THR A 1 218 ? -2.895 17.685 11.802 1.00 96.06 218 THR A C 1
ATOM 1633 O O . THR A 1 218 ? -2.635 17.160 10.727 1.00 96.06 218 THR A O 1
ATOM 1636 N N . PHE A 1 219 ? -3.998 18.417 11.945 1.00 96.75 219 PHE A N 1
ATOM 1637 C CA . PHE A 1 219 ? -4.896 18.693 10.829 1.00 96.75 219 PHE A CA 1
ATOM 1638 C C . PHE A 1 219 ? -4.252 19.633 9.802 1.00 96.75 219 PHE A C 1
ATOM 1640 O O . PHE A 1 219 ? -4.391 19.410 8.604 1.00 96.75 219 PHE A O 1
ATOM 1647 N N . ILE A 1 220 ? -3.495 20.640 10.252 1.00 97.12 220 ILE A N 1
ATOM 1648 C CA . ILE A 1 220 ? -2.740 21.542 9.369 1.00 97.12 220 ILE A CA 1
ATOM 1649 C C . ILE A 1 220 ? -1.684 20.762 8.573 1.00 97.12 220 ILE A C 1
ATOM 1651 O O . ILE A 1 220 ? -1.573 20.952 7.360 1.00 97.12 220 ILE A O 1
ATOM 1655 N N . THR A 1 221 ? -0.950 19.844 9.213 1.00 97.31 221 THR A N 1
ATOM 1656 C CA . THR A 1 221 ? 0.041 19.007 8.513 1.00 97.31 221 THR A CA 1
ATOM 1657 C C . THR A 1 221 ? -0.618 18.090 7.477 1.00 97.31 221 THR A C 1
ATOM 1659 O O . THR A 1 221 ? -0.100 17.948 6.367 1.00 97.31 221 THR A O 1
ATOM 1662 N N . LEU A 1 222 ? -1.800 17.540 7.778 1.00 97.25 222 LEU A N 1
ATOM 1663 C CA . LEU A 1 222 ? -2.596 16.760 6.822 1.00 97.25 222 LEU A CA 1
ATOM 1664 C C . LEU A 1 222 ? -3.157 17.597 5.677 1.00 97.25 222 LEU A C 1
ATOM 1666 O O . LEU A 1 222 ? -3.163 17.130 4.541 1.00 97.25 222 LEU A O 1
ATOM 1670 N N . ALA A 1 223 ? -3.608 18.823 5.947 1.00 96.62 223 ALA A N 1
ATOM 1671 C CA . ALA A 1 223 ? -4.073 19.736 4.911 1.00 96.62 223 ALA A CA 1
ATOM 1672 C C . ALA A 1 223 ? -2.940 20.050 3.924 1.00 96.62 223 ALA A C 1
ATOM 1674 O O . ALA A 1 223 ? -3.142 19.975 2.713 1.00 96.62 223 ALA A O 1
ATOM 1675 N N . PHE A 1 224 ? -1.728 20.296 4.431 1.00 96.19 224 PHE A N 1
ATOM 1676 C CA . PHE A 1 224 ? -0.543 20.472 3.593 1.00 96.19 224 PHE A CA 1
ATOM 1677 C C . PHE A 1 224 ? -0.211 19.211 2.782 1.00 96.19 224 PHE A C 1
ATOM 1679 O O . PHE A 1 224 ? 0.004 19.299 1.575 1.00 96.19 224 PHE A O 1
ATOM 1686 N N . ALA A 1 225 ? -0.226 18.027 3.404 1.00 96.94 225 ALA A N 1
ATOM 1687 C CA . ALA A 1 225 ? -0.024 16.761 2.695 1.00 96.94 225 ALA A CA 1
ATOM 1688 C C . ALA A 1 225 ? -1.094 16.527 1.611 1.00 96.94 225 ALA A C 1
ATOM 1690 O O . ALA A 1 225 ? -0.784 16.030 0.531 1.00 96.94 225 ALA A O 1
ATOM 1691 N N . GLY A 1 226 ? -2.342 16.930 1.867 1.00 95.50 226 GLY A N 1
ATOM 1692 C CA . GLY A 1 226 ? -3.436 16.906 0.900 1.00 95.50 226 GLY A CA 1
ATOM 1693 C C . GLY A 1 226 ? -3.201 17.850 -0.280 1.00 95.50 226 GLY A C 1
ATOM 1694 O O . GLY A 1 226 ? -3.423 17.449 -1.420 1.00 95.50 226 GLY A O 1
ATOM 1695 N N . LEU A 1 227 ? -2.687 19.059 -0.035 1.00 93.19 227 LEU A N 1
ATOM 1696 C CA . LEU A 1 227 ? -2.268 19.982 -1.096 1.00 93.19 227 LEU A CA 1
ATOM 1697 C C . LEU A 1 227 ? -1.114 19.392 -1.916 1.00 93.19 227 LEU A C 1
ATOM 1699 O O . LEU A 1 227 ? -1.196 19.368 -3.140 1.00 93.19 227 LEU A O 1
ATOM 1703 N N . ALA A 1 228 ? -0.090 18.830 -1.269 1.00 93.81 228 ALA A N 1
ATOM 1704 C CA . ALA A 1 228 ? 0.997 18.136 -1.962 1.00 93.81 228 ALA A CA 1
ATOM 1705 C C . ALA A 1 228 ? 0.487 16.930 -2.772 1.00 93.81 228 ALA A C 1
ATOM 1707 O O . ALA A 1 228 ? 0.926 16.692 -3.890 1.00 93.81 228 ALA A O 1
ATOM 1708 N N . MET A 1 229 ? -0.494 16.183 -2.262 1.00 95.06 229 MET A N 1
ATOM 1709 C CA . MET A 1 229 ? -1.132 15.111 -3.026 1.00 95.06 229 MET A CA 1
ATOM 1710 C C . MET A 1 229 ? -1.877 15.671 -4.241 1.00 95.06 229 MET A C 1
ATOM 1712 O O . MET A 1 229 ? -1.829 15.065 -5.310 1.00 95.06 229 MET A O 1
ATOM 1716 N N . GLN A 1 230 ? -2.528 16.832 -4.116 1.00 92.06 230 GLN A N 1
ATOM 1717 C CA . GLN A 1 230 ? -3.229 17.437 -5.245 1.00 92.06 230 GLN A CA 1
ATOM 1718 C C . GLN A 1 230 ? -2.293 17.799 -6.387 1.00 92.06 230 GLN A C 1
ATOM 1720 O O . GLN A 1 230 ? -2.627 17.637 -7.570 1.00 92.06 230 GLN A O 1
ATOM 1725 N N . THR A 1 231 ? -1.098 18.258 -6.030 1.00 90.19 231 THR A N 1
ATOM 1726 C CA . THR A 1 231 ? -0.101 18.616 -7.014 1.00 90.19 231 THR A CA 1
ATOM 1727 C C . THR A 1 231 ? 0.307 17.364 -7.813 1.00 90.19 231 THR A C 1
ATOM 1729 O O . THR A 1 231 ? 0.286 17.444 -9.040 1.00 90.19 231 THR A O 1
ATOM 1732 N N . THR A 1 232 ? 0.462 16.178 -7.198 1.00 91.19 232 THR A N 1
ATOM 1733 C CA . THR A 1 232 ? 0.879 14.919 -7.878 1.00 91.19 232 THR A CA 1
ATOM 1734 C C . THR A 1 232 ? 0.119 14.529 -9.152 1.00 91.19 232 THR A C 1
ATOM 1736 O O . THR A 1 232 ? 0.646 13.762 -9.957 1.00 91.19 232 THR A O 1
ATOM 1739 N N . ASN A 1 233 ? -1.116 15.012 -9.333 1.00 85.94 233 ASN A N 1
ATOM 1740 C CA . ASN A 1 233 ? -2.011 14.658 -10.440 1.00 85.94 233 ASN A CA 1
ATOM 1741 C C . ASN A 1 233 ? -2.301 13.147 -10.566 1.00 85.94 233 ASN A C 1
ATOM 1743 O O . ASN A 1 233 ? -2.712 12.667 -11.623 1.00 85.94 233 ASN A O 1
ATOM 1747 N N . SER A 1 234 ? -2.096 12.380 -9.492 1.00 88.69 234 SER A N 1
ATOM 1748 C CA . SER A 1 234 ? -2.360 10.945 -9.497 1.00 88.69 234 SER A CA 1
ATOM 1749 C C . SER A 1 234 ? -3.848 10.673 -9.290 1.00 88.69 234 SER A C 1
ATOM 1751 O O . SER A 1 234 ? -4.370 10.690 -8.177 1.00 88.69 234 SER A O 1
ATOM 1753 N N . GLN A 1 235 ? -4.558 10.377 -10.373 1.00 85.75 235 GLN A N 1
ATOM 1754 C CA . GLN A 1 235 ? -5.989 10.047 -10.326 1.00 85.75 235 GLN A CA 1
ATOM 1755 C C . GLN A 1 235 ? -6.273 8.791 -9.498 1.00 85.75 235 GLN A C 1
ATOM 1757 O O . GLN A 1 235 ? -7.251 8.738 -8.752 1.00 85.75 235 GLN A O 1
ATOM 1762 N N . GLY A 1 236 ? -5.370 7.808 -9.569 1.00 83.88 236 GLY A N 1
ATOM 1763 C CA . GLY A 1 236 ? -5.436 6.609 -8.737 1.00 83.88 236 GLY A CA 1
ATOM 1764 C C . GLY A 1 236 ? -5.354 6.928 -7.244 1.00 83.88 236 GLY A C 1
ATOM 1765 O O . GLY A 1 236 ? -6.003 6.255 -6.450 1.00 83.88 236 GLY A O 1
ATOM 1766 N N . ALA A 1 237 ? -4.629 7.984 -6.860 1.00 89.88 237 ALA A N 1
ATOM 1767 C CA . ALA A 1 237 ? -4.532 8.402 -5.469 1.00 89.88 237 ALA A CA 1
ATOM 1768 C C . ALA A 1 237 ? -5.852 8.976 -4.937 1.00 89.88 237 ALA A C 1
ATOM 1770 O O . ALA A 1 237 ? -6.294 8.580 -3.861 1.00 89.88 237 ALA A O 1
ATOM 1771 N N . TYR A 1 238 ? -6.532 9.834 -5.705 1.00 89.56 238 TYR A N 1
ATOM 1772 C CA . TYR A 1 238 ? -7.847 10.353 -5.311 1.00 89.56 238 TYR A CA 1
ATOM 1773 C C . TYR A 1 238 ? -8.902 9.252 -5.217 1.00 89.56 238 TYR A C 1
ATOM 1775 O O . TYR A 1 238 ? -9.665 9.217 -4.252 1.00 89.56 238 TYR A O 1
ATOM 1783 N N . LEU A 1 239 ? -8.926 8.338 -6.193 1.00 88.56 239 LEU A N 1
ATOM 1784 C CA . LEU A 1 239 ? -9.832 7.189 -6.170 1.00 88.56 239 LEU A CA 1
ATOM 1785 C C . LEU A 1 239 ? -9.539 6.281 -4.972 1.00 88.56 239 LEU A C 1
ATOM 1787 O O . LEU A 1 239 ? -10.466 5.881 -4.273 1.00 88.56 239 LEU A O 1
ATOM 1791 N N . GLY A 1 240 ? -8.261 6.005 -4.699 1.00 88.56 240 GLY A N 1
ATOM 1792 C CA . GLY A 1 240 ? -7.831 5.210 -3.550 1.00 88.56 240 GLY A CA 1
ATOM 1793 C C . GLY A 1 240 ? -8.211 5.851 -2.215 1.00 88.56 240 GLY A C 1
ATOM 1794 O O . GLY A 1 240 ? -8.773 5.175 -1.355 1.00 88.56 240 GLY A O 1
ATOM 1795 N N . LEU A 1 241 ? -7.976 7.157 -2.054 1.00 90.38 241 LEU A N 1
ATOM 1796 C CA . LEU A 1 241 ? -8.363 7.898 -0.852 1.00 90.38 241 LEU A CA 1
ATOM 1797 C C . LEU A 1 241 ? -9.885 7.924 -0.682 1.00 90.38 241 LEU A C 1
ATOM 1799 O O . LEU A 1 241 ? -10.382 7.646 0.406 1.00 90.38 241 LEU A O 1
ATOM 1803 N N . GLY A 1 242 ? -10.631 8.207 -1.753 1.00 89.94 242 GLY A N 1
ATOM 1804 C CA . GLY A 1 242 ? -12.093 8.205 -1.741 1.00 89.94 242 GLY A CA 1
ATOM 1805 C C . GLY A 1 242 ? -12.666 6.838 -1.365 1.00 89.94 242 GLY A C 1
ATOM 1806 O O . GLY A 1 242 ? -13.526 6.755 -0.488 1.00 89.94 242 GLY A O 1
ATOM 1807 N N . ALA A 1 243 ? -12.141 5.762 -1.957 1.00 87.31 243 ALA A N 1
ATOM 1808 C CA . ALA A 1 243 ? -12.515 4.392 -1.615 1.00 87.31 243 ALA A CA 1
ATOM 1809 C C . ALA A 1 243 ? -12.175 4.055 -0.154 1.00 87.31 243 ALA A C 1
ATOM 1811 O O . ALA A 1 243 ? -13.017 3.515 0.562 1.00 87.31 243 ALA A O 1
ATOM 1812 N N . GLY A 1 244 ? -10.983 4.431 0.319 1.00 88.06 244 GLY A N 1
ATOM 1813 C CA . GLY A 1 244 ? -10.572 4.253 1.711 1.00 88.06 244 GLY A CA 1
ATOM 1814 C C . GLY A 1 244 ? -11.487 4.983 2.696 1.00 88.06 244 GLY A C 1
ATOM 1815 O O . GLY A 1 244 ? -11.942 4.385 3.671 1.00 88.06 244 GLY A O 1
ATOM 1816 N N . CYS A 1 245 ? -11.835 6.241 2.412 1.00 88.19 245 CYS A N 1
ATOM 1817 C CA . CYS A 1 245 ? -12.789 7.022 3.201 1.00 88.19 245 CYS A CA 1
ATOM 1818 C C . CYS A 1 245 ? -14.189 6.396 3.194 1.00 88.19 245 CYS A C 1
ATOM 1820 O O . CYS A 1 245 ? -14.823 6.318 4.245 1.00 88.19 245 CYS A O 1
ATOM 1822 N N . ALA A 1 246 ? -14.666 5.918 2.041 1.00 87.06 246 ALA A N 1
ATOM 1823 C CA . ALA A 1 246 ? -15.964 5.256 1.929 1.00 87.06 246 ALA A CA 1
ATOM 1824 C C . ALA A 1 246 ? -16.011 3.955 2.746 1.00 87.06 246 ALA A C 1
ATOM 1826 O O . ALA A 1 246 ? -16.963 3.741 3.497 1.00 87.06 246 ALA A O 1
ATOM 1827 N N . VAL A 1 247 ? -14.965 3.124 2.667 1.00 85.94 247 VAL A N 1
ATOM 1828 C CA . VAL A 1 247 ? -14.835 1.907 3.483 1.00 85.94 247 VAL A CA 1
ATOM 1829 C C . VAL A 1 247 ? -14.728 2.262 4.966 1.00 85.94 247 VAL A C 1
ATOM 1831 O O . VAL A 1 247 ? -15.432 1.676 5.782 1.00 85.94 247 VAL A O 1
ATOM 1834 N N . GLY A 1 248 ? -13.922 3.255 5.340 1.00 84.31 248 GLY A N 1
ATOM 1835 C CA . GLY A 1 248 ? -13.806 3.711 6.727 1.00 84.31 248 GLY A CA 1
ATOM 1836 C C . GLY A 1 248 ? -15.137 4.207 7.298 1.00 84.31 248 GLY A C 1
ATOM 1837 O O . GLY A 1 248 ? -15.536 3.791 8.386 1.00 84.31 248 GLY A O 1
ATOM 1838 N N . ALA A 1 249 ? -15.871 5.031 6.545 1.00 84.75 249 ALA A N 1
ATOM 1839 C CA . ALA A 1 249 ? -17.202 5.508 6.919 1.00 84.75 249 ALA A CA 1
ATOM 1840 C C . ALA A 1 249 ? -18.215 4.358 7.017 1.00 84.75 249 ALA A C 1
ATOM 1842 O O . ALA A 1 249 ? -19.028 4.326 7.945 1.00 84.75 249 ALA A O 1
ATOM 1843 N N . TYR A 1 250 ? -18.137 3.393 6.096 1.00 85.81 250 TYR A N 1
ATOM 1844 C CA . TYR A 1 250 ? -18.944 2.180 6.132 1.00 85.81 250 TYR A CA 1
ATOM 1845 C C . TYR A 1 250 ? -18.700 1.378 7.415 1.00 85.81 250 TYR A C 1
ATOM 1847 O O . TYR A 1 250 ? -19.648 1.077 8.142 1.00 85.81 250 TYR A O 1
ATOM 1855 N N . LEU A 1 251 ? -17.435 1.091 7.734 1.00 84.50 251 LEU A N 1
ATOM 1856 C CA . LEU A 1 251 ? -17.052 0.346 8.933 1.00 84.50 251 LEU A CA 1
ATOM 1857 C C . LEU A 1 251 ? -17.429 1.106 10.214 1.00 84.50 251 LEU A C 1
ATOM 1859 O O . LEU A 1 251 ? -17.977 0.505 11.136 1.00 84.50 251 LEU A O 1
ATOM 1863 N N . TYR A 1 252 ? -17.236 2.427 10.249 1.00 82.62 252 TYR A N 1
ATOM 1864 C CA . TYR A 1 252 ? -17.661 3.270 11.370 1.00 82.62 252 TYR A CA 1
ATOM 1865 C C . TYR A 1 252 ? -19.179 3.195 11.592 1.00 82.62 252 TYR A C 1
ATOM 1867 O O . TYR A 1 252 ? -19.637 2.928 12.706 1.00 82.62 252 TYR A O 1
ATOM 1875 N N . LYS A 1 253 ? -19.976 3.342 10.524 1.00 83.94 253 LYS A N 1
ATOM 1876 C CA . LYS A 1 253 ? -21.438 3.202 10.592 1.00 83.94 253 LYS A CA 1
ATOM 1877 C C . LYS A 1 253 ? -21.846 1.789 11.016 1.00 83.94 253 LYS A C 1
ATOM 1879 O O . LYS A 1 253 ? -22.788 1.644 11.794 1.00 83.94 253 LYS A O 1
ATOM 1884 N N . ARG A 1 254 ? -21.123 0.761 10.555 1.00 80.88 254 ARG A N 1
ATOM 1885 C CA . ARG A 1 254 ? -21.341 -0.643 10.933 1.00 80.88 254 ARG A CA 1
ATOM 1886 C C . ARG A 1 254 ? -21.092 -0.902 12.420 1.00 80.88 254 ARG A C 1
ATOM 1888 O O . ARG A 1 254 ? -21.766 -1.745 12.999 1.00 80.88 254 ARG A O 1
ATOM 1895 N N . THR A 1 255 ? -20.189 -0.158 13.056 1.00 79.19 255 THR A N 1
ATOM 1896 C CA . THR A 1 255 ? -19.973 -0.237 14.514 1.00 79.19 255 THR A CA 1
ATOM 1897 C C . THR A 1 255 ? -20.961 0.575 15.359 1.00 79.19 255 THR A C 1
ATOM 1899 O O . THR A 1 255 ? -20.966 0.436 16.577 1.00 79.19 255 THR A O 1
ATOM 1902 N N . GLY A 1 256 ? -21.783 1.435 14.748 1.00 73.25 256 GLY A N 1
ATOM 1903 C CA . GLY A 1 256 ? -22.666 2.366 15.455 1.00 73.25 256 GLY A CA 1
ATOM 1904 C C . GLY A 1 256 ? -24.071 1.837 15.795 1.00 73.25 256 GLY A C 1
ATOM 1905 O O . GLY A 1 256 ? -24.557 0.857 15.238 1.00 73.25 256 GLY A O 1
ATOM 1906 N N . VAL A 1 257 ? -24.756 2.599 16.661 1.00 52.16 257 VAL A N 1
ATOM 1907 C CA . VAL A 1 257 ? -26.110 2.423 17.253 1.00 52.16 257 VAL A CA 1
ATOM 1908 C C . VAL A 1 257 ? -27.264 2.311 16.226 1.00 52.16 257 VAL A C 1
ATOM 1910 O O . VAL A 1 257 ? -28.403 2.031 16.582 1.00 52.16 257 VAL A O 1
ATOM 1913 N N . TRP A 1 258 ? -26.991 2.490 14.933 1.00 58.03 258 TRP A N 1
ATOM 1914 C CA . TRP A 1 258 ? -27.990 2.640 13.862 1.00 58.03 258 TRP A CA 1
ATOM 1915 C C . TRP A 1 258 ? -28.229 1.372 13.046 1.00 58.03 258 TRP A C 1
ATOM 1917 O O . TRP A 1 258 ? -28.384 1.429 11.825 1.00 58.03 258 TRP A O 1
ATOM 1927 N N . GLN A 1 259 ? -28.217 0.204 13.678 1.00 56.97 259 GLN A N 1
ATOM 1928 C CA . GLN A 1 259 ? -28.341 -1.028 12.913 1.00 56.97 259 GLN A CA 1
ATOM 1929 C C . GLN A 1 259 ? -29.544 -1.858 13.317 1.00 56.97 259 GLN A C 1
ATOM 1931 O O . GLN A 1 259 ? -29.432 -2.886 13.987 1.00 56.97 259 GLN A O 1
ATOM 1936 N N . GLU A 1 260 ? -30.679 -1.473 12.741 1.00 77.56 260 GLU A N 1
ATOM 1937 C CA . GLU A 1 260 ? -31.661 -2.467 12.350 1.00 77.56 260 GLU A CA 1
ATOM 1938 C C . GLU A 1 260 ? -30.989 -3.520 11.459 1.00 77.56 260 GLU A C 1
ATOM 1940 O O . GLU A 1 260 ? -30.251 -3.210 10.518 1.00 77.56 260 GLU A O 1
ATOM 1945 N N . LYS A 1 261 ? -31.230 -4.791 11.788 1.00 80.31 261 LYS A N 1
ATOM 1946 C CA . LYS A 1 261 ? -30.595 -5.956 11.160 1.00 80.31 261 LYS A CA 1
ATOM 1947 C C . LYS A 1 261 ? -30.684 -5.925 9.626 1.00 80.31 261 LYS A C 1
ATOM 1949 O O . LYS A 1 261 ? -29.749 -6.365 8.967 1.00 80.31 261 LYS A O 1
ATOM 1954 N N . HIS A 1 262 ? -31.769 -5.382 9.069 1.00 85.00 262 HIS A N 1
ATOM 1955 C CA . HIS A 1 262 ? -32.027 -5.370 7.631 1.00 85.00 262 HIS A CA 1
ATOM 1956 C C . HIS A 1 262 ? -31.086 -4.434 6.847 1.00 85.00 262 HIS A C 1
ATOM 1958 O O . HIS A 1 262 ? -30.561 -4.844 5.814 1.00 85.00 262 HIS A O 1
ATOM 1964 N N . TRP A 1 263 ? -30.775 -3.232 7.353 1.00 83.88 263 TRP A N 1
ATOM 1965 C CA . TRP A 1 263 ? -29.856 -2.307 6.672 1.00 83.88 263 TRP A CA 1
ATOM 1966 C C . TRP A 1 263 ? -28.430 -2.850 6.589 1.00 83.88 263 TRP A C 1
ATOM 1968 O O . TRP A 1 263 ? -27.754 -2.579 5.601 1.00 83.88 263 TRP A O 1
ATOM 1978 N N . ARG A 1 264 ? -27.993 -3.652 7.577 1.00 82.44 264 ARG A N 1
ATOM 1979 C CA . ARG A 1 264 ? -26.676 -4.315 7.539 1.00 82.44 264 ARG A CA 1
ATOM 1980 C C . ARG A 1 264 ? -26.548 -5.201 6.299 1.00 82.44 264 ARG A C 1
ATOM 1982 O O . ARG A 1 264 ? -25.605 -5.055 5.532 1.00 82.44 264 ARG A O 1
ATOM 1989 N N . PHE A 1 265 ? -27.542 -6.065 6.081 1.00 86.50 265 PHE A N 1
ATOM 1990 C CA . PHE A 1 265 ? -27.571 -6.978 4.938 1.00 86.50 265 PHE A CA 1
ATOM 1991 C C . PHE A 1 265 ? -27.598 -6.234 3.605 1.00 86.50 265 PHE A C 1
ATOM 1993 O O . PHE A 1 265 ? -26.893 -6.631 2.682 1.00 86.50 265 PHE A O 1
ATOM 2000 N N . VAL A 1 266 ? -28.368 -5.144 3.508 1.00 88.88 266 VAL A N 1
ATOM 2001 C CA . VAL A 1 266 ? -28.421 -4.328 2.286 1.00 88.88 266 VAL A CA 1
ATOM 2002 C C . VAL A 1 266 ? -27.059 -3.699 1.996 1.00 88.88 266 VAL A C 1
ATOM 2004 O O . VAL A 1 266 ? -26.574 -3.791 0.871 1.00 88.88 266 VAL A O 1
ATOM 2007 N N . THR A 1 267 ? -26.409 -3.092 2.992 1.00 86.06 267 THR A N 1
ATOM 2008 C CA . THR A 1 267 ? -25.112 -2.436 2.778 1.00 86.06 267 THR A CA 1
ATOM 2009 C C . THR A 1 267 ? -23.976 -3.423 2.519 1.00 86.06 267 THR A C 1
ATOM 2011 O O . THR A 1 267 ? -23.162 -3.168 1.635 1.00 86.06 267 THR A O 1
ATOM 2014 N N . ASP A 1 268 ? -23.939 -4.560 3.226 1.00 86.56 268 ASP A N 1
ATOM 2015 C CA . ASP A 1 268 ? -22.978 -5.635 2.947 1.00 86.56 268 ASP A CA 1
ATOM 2016 C C . ASP A 1 268 ? -23.207 -6.202 1.534 1.00 86.56 268 ASP A C 1
ATOM 2018 O O . ASP A 1 268 ? -22.255 -6.372 0.775 1.00 86.56 268 ASP A O 1
ATOM 2022 N N . GLY A 1 269 ? -24.468 -6.424 1.142 1.00 88.44 269 GLY A N 1
ATOM 2023 C CA . GLY A 1 269 ? -24.832 -6.898 -0.195 1.00 88.44 269 GLY A CA 1
ATOM 2024 C C . GLY A 1 269 ? -24.417 -5.932 -1.307 1.00 88.44 269 GLY A C 1
ATOM 2025 O O . GLY A 1 269 ? -23.840 -6.364 -2.303 1.00 88.44 269 GLY A O 1
ATOM 2026 N N . LEU A 1 270 ? -24.638 -4.625 -1.124 1.00 88.81 270 LEU A N 1
ATOM 2027 C CA . LEU A 1 270 ? -24.192 -3.592 -2.068 1.00 88.81 270 LEU A CA 1
ATOM 2028 C C . LEU A 1 270 ? -22.665 -3.521 -2.175 1.00 88.81 270 LEU A C 1
ATOM 2030 O O . LEU A 1 270 ? -22.144 -3.340 -3.273 1.00 88.81 270 LEU A O 1
ATOM 2034 N N . LEU A 1 271 ? -21.944 -3.676 -1.061 1.00 86.81 271 LEU A N 1
ATOM 2035 C CA . LEU A 1 271 ? -20.482 -3.670 -1.060 1.00 86.81 271 LEU A CA 1
ATOM 2036 C C . LEU A 1 271 ? -19.917 -4.897 -1.782 1.00 86.81 271 LEU A C 1
ATOM 2038 O O . LEU A 1 271 ? -19.002 -4.754 -2.592 1.00 86.81 271 LEU A O 1
ATOM 2042 N N . ILE A 1 272 ? -20.490 -6.081 -1.539 1.00 88.25 272 ILE A N 1
ATOM 2043 C CA . ILE A 1 272 ? -20.138 -7.307 -2.266 1.00 88.25 272 ILE A CA 1
ATOM 2044 C C . ILE A 1 272 ? -20.418 -7.118 -3.758 1.00 88.25 272 ILE A C 1
ATOM 2046 O O . ILE A 1 272 ? -19.526 -7.352 -4.566 1.00 88.25 272 ILE A O 1
ATOM 2050 N N . LEU A 1 273 ? -21.605 -6.625 -4.123 1.00 90.25 273 LEU A N 1
ATOM 2051 C CA . LEU A 1 273 ? -21.973 -6.378 -5.517 1.00 90.25 273 LEU A CA 1
ATOM 2052 C C . LEU A 1 273 ? -21.011 -5.398 -6.200 1.00 90.25 273 LEU A C 1
ATOM 2054 O O . LEU A 1 273 ? -20.558 -5.670 -7.310 1.00 90.25 273 LEU A O 1
ATOM 2058 N N . LEU A 1 274 ? -20.666 -4.289 -5.539 1.00 89.00 274 LEU A N 1
ATOM 2059 C CA . LEU A 1 274 ? -19.705 -3.311 -6.049 1.00 89.00 274 LEU A CA 1
ATOM 2060 C C . LEU A 1 274 ? -18.329 -3.949 -6.261 1.00 89.00 274 LEU A C 1
ATOM 2062 O O . LEU A 1 274 ? -17.734 -3.786 -7.322 1.00 89.00 274 LEU A O 1
ATOM 2066 N N . PHE A 1 275 ? -17.829 -4.696 -5.276 1.00 86.50 275 PHE A N 1
ATOM 2067 C CA . PHE A 1 275 ? -16.531 -5.358 -5.371 1.00 86.50 275 PHE A CA 1
ATOM 2068 C C . PHE A 1 275 ? -16.508 -6.411 -6.487 1.00 86.50 275 PHE A C 1
ATOM 2070 O O . PHE A 1 275 ? -15.572 -6.449 -7.285 1.00 86.50 275 PHE A O 1
ATOM 2077 N N . THR A 1 276 ? -17.569 -7.212 -6.607 1.00 88.62 276 THR A N 1
ATOM 2078 C CA . THR A 1 276 ? -17.740 -8.168 -7.705 1.00 88.62 276 THR A CA 1
ATOM 2079 C C . THR A 1 276 ? -17.788 -7.456 -9.054 1.00 88.62 276 THR A C 1
ATOM 2081 O O . THR A 1 276 ? -17.096 -7.881 -9.975 1.00 88.62 276 THR A O 1
ATOM 2084 N N . ALA A 1 277 ? -18.528 -6.352 -9.179 1.00 89.69 277 ALA A N 1
ATOM 2085 C CA . ALA A 1 277 ? -18.586 -5.568 -10.410 1.00 89.69 277 ALA A CA 1
ATOM 2086 C C . ALA A 1 277 ? -17.212 -4.993 -10.795 1.00 89.69 277 ALA A C 1
ATOM 2088 O O . ALA A 1 277 ? -16.843 -5.038 -11.968 1.00 89.69 277 ALA A O 1
ATOM 2089 N N . LEU A 1 278 ? -16.425 -4.516 -9.823 1.00 87.62 278 LEU A N 1
ATOM 2090 C CA . LEU A 1 278 ? -15.058 -4.035 -10.054 1.00 87.62 278 LEU A CA 1
ATOM 2091 C C . LEU A 1 278 ? -14.121 -5.158 -10.516 1.00 87.62 278 LEU A C 1
ATOM 2093 O O . LEU A 1 278 ? -13.359 -4.953 -11.459 1.00 87.62 278 LEU A O 1
ATOM 2097 N N . ILE A 1 279 ? -14.195 -6.346 -9.905 1.00 87.94 279 ILE A N 1
ATOM 2098 C CA . ILE A 1 279 ? -13.418 -7.519 -10.340 1.00 87.94 279 ILE A CA 1
ATOM 2099 C C . ILE A 1 279 ? -13.812 -7.927 -11.757 1.00 87.94 279 ILE A C 1
ATOM 2101 O O . ILE A 1 279 ? -12.940 -8.113 -12.600 1.00 87.94 279 ILE A O 1
ATOM 2105 N N . VAL A 1 280 ? -15.111 -8.050 -12.037 1.00 89.25 280 VAL A N 1
ATOM 2106 C CA . VAL A 1 280 ? -15.606 -8.432 -13.366 1.00 89.25 280 VAL A CA 1
ATOM 2107 C C . VAL A 1 280 ? -15.184 -7.401 -14.410 1.00 89.25 280 VAL A C 1
ATOM 2109 O O . VAL A 1 280 ? -14.691 -7.786 -15.465 1.00 89.25 280 VAL A O 1
ATOM 2112 N N . GLY A 1 281 ? -15.300 -6.105 -14.107 1.00 86.56 281 GLY A N 1
ATOM 2113 C CA . GLY A 1 281 ? -14.841 -5.031 -14.986 1.00 86.56 281 GLY A CA 1
ATOM 2114 C C . GLY A 1 281 ? -13.332 -5.076 -15.240 1.00 86.56 281 GLY A C 1
ATOM 2115 O O . GLY A 1 281 ? -12.902 -4.927 -16.381 1.00 86.56 281 GLY A O 1
ATOM 2116 N N . PHE A 1 282 ? -12.531 -5.345 -14.205 1.00 84.75 282 PHE A N 1
ATOM 2117 C CA . PHE A 1 282 ? -11.083 -5.525 -14.330 1.00 84.75 282 PHE A CA 1
ATOM 2118 C C . PHE A 1 282 ? -10.728 -6.734 -15.208 1.00 84.75 282 PHE A C 1
ATOM 2120 O O . PHE A 1 282 ? -9.957 -6.595 -16.154 1.00 84.75 282 PHE A O 1
ATOM 2127 N N . LEU A 1 283 ? -11.323 -7.902 -14.944 1.00 88.25 283 LEU A N 1
ATOM 2128 C CA . LEU A 1 283 ? -11.094 -9.117 -15.732 1.00 88.25 283 LEU A CA 1
ATOM 2129 C C . LEU A 1 283 ? -11.540 -8.940 -17.186 1.00 88.25 283 LEU A C 1
ATOM 2131 O O . LEU A 1 283 ? -10.836 -9.350 -18.104 1.00 88.25 283 LEU A O 1
ATOM 2135 N N . TRP A 1 284 ? -12.678 -8.285 -17.406 1.00 87.94 284 TRP A N 1
ATOM 2136 C CA . TRP A 1 284 ? -13.162 -7.969 -18.744 1.00 87.94 284 TRP A CA 1
ATOM 2137 C C . TRP A 1 284 ? -12.189 -7.054 -19.496 1.00 87.94 284 TRP A C 1
ATOM 2139 O O . TRP A 1 284 ? -11.850 -7.350 -20.640 1.00 87.94 284 TRP A O 1
ATOM 2149 N N . ALA A 1 285 ? -11.669 -6.008 -18.841 1.00 84.12 285 ALA A N 1
ATOM 2150 C CA . ALA A 1 285 ? -10.666 -5.116 -19.425 1.00 84.12 285 ALA A CA 1
ATOM 2151 C C . ALA A 1 285 ? -9.342 -5.833 -19.742 1.00 84.12 285 ALA A C 1
ATOM 2153 O O . ALA A 1 285 ? -8.670 -5.459 -20.698 1.00 84.12 285 ALA A O 1
ATOM 2154 N N . MET A 1 286 ? -8.978 -6.870 -18.978 1.00 83.62 286 MET A N 1
ATOM 2155 C CA . MET A 1 286 ? -7.814 -7.708 -19.284 1.00 83.62 286 MET A CA 1
ATOM 2156 C C . MET A 1 286 ? -8.048 -8.638 -20.480 1.00 83.62 286 MET A C 1
ATOM 2158 O O . MET A 1 286 ? -7.127 -8.854 -21.253 1.00 83.62 286 MET A O 1
ATOM 2162 N N . ILE A 1 287 ? -9.252 -9.196 -20.644 1.00 88.00 287 ILE A N 1
ATOM 2163 C CA . ILE A 1 287 ? -9.571 -10.120 -21.752 1.00 88.00 287 ILE A CA 1
ATOM 2164 C C . ILE A 1 287 ? -9.804 -9.359 -23.068 1.00 88.00 287 ILE A C 1
ATOM 2166 O O . ILE A 1 287 ? -9.535 -9.885 -24.147 1.00 88.00 287 ILE A O 1
ATOM 2170 N N . ARG A 1 288 ? -10.339 -8.137 -22.990 1.00 88.44 288 ARG A N 1
ATOM 2171 C CA . ARG A 1 288 ? -10.671 -7.276 -24.135 1.00 88.44 288 ARG A CA 1
ATOM 2172 C C . ARG A 1 288 ? -10.059 -5.880 -23.956 1.00 88.44 288 ARG A C 1
ATOM 2174 O O . ARG A 1 288 ? -10.795 -4.917 -23.713 1.00 88.44 288 ARG A O 1
ATOM 2181 N N . PRO A 1 289 ? -8.723 -5.744 -24.048 1.00 82.81 289 PRO A N 1
ATOM 2182 C CA . PRO A 1 289 ? -8.064 -4.446 -23.890 1.00 82.81 289 PRO A CA 1
ATOM 2183 C C . PRO A 1 289 ? -8.497 -3.439 -24.971 1.00 82.81 289 PRO A C 1
ATOM 2185 O O . PRO A 1 289 ? -8.584 -2.241 -24.704 1.00 82.81 289 PRO A O 1
ATOM 2188 N N . ASP A 1 290 ? -8.871 -3.924 -26.158 1.00 82.62 290 ASP A N 1
ATOM 2189 C CA . ASP A 1 290 ? -9.469 -3.153 -27.253 1.00 82.62 290 ASP A CA 1
ATOM 2190 C C . ASP A 1 290 ? -10.834 -2.552 -26.872 1.00 82.62 290 ASP A C 1
ATOM 2192 O O . ASP A 1 290 ? -11.112 -1.377 -27.134 1.00 82.62 290 ASP A O 1
ATOM 2196 N N . ALA A 1 291 ? -11.669 -3.330 -26.182 1.00 78.50 291 ALA A N 1
ATOM 2197 C CA . ALA A 1 291 ? -12.989 -2.897 -25.735 1.00 78.50 291 ALA A CA 1
ATOM 2198 C C . ALA A 1 291 ? -12.933 -1.943 -24.531 1.00 78.50 291 ALA A C 1
ATOM 2200 O O . ALA A 1 291 ? -13.902 -1.226 -24.272 1.00 78.50 291 ALA A O 1
ATOM 2201 N N . ALA A 1 292 ? -11.800 -1.861 -23.826 1.00 69.44 292 ALA A N 1
ATOM 2202 C CA . ALA A 1 292 ? -11.597 -0.878 -22.765 1.00 69.44 292 ALA A CA 1
ATOM 2203 C C . ALA A 1 292 ? -11.527 0.569 -23.298 1.00 69.44 292 ALA A C 1
ATOM 2205 O O . ALA A 1 292 ? -11.660 1.507 -22.508 1.00 69.44 292 ALA A O 1
ATOM 2206 N N . GLY A 1 293 ? -11.380 0.761 -24.621 1.00 62.28 293 GLY A N 1
ATOM 2207 C CA . GLY A 1 293 ? -11.277 2.047 -25.332 1.00 62.28 293 GLY A CA 1
ATOM 2208 C C . GLY A 1 293 ? -12.157 3.191 -24.793 1.00 62.28 293 GLY A C 1
ATOM 2209 O O . GLY A 1 293 ? -11.638 4.277 -24.521 1.00 62.28 293 GLY A O 1
ATOM 2210 N N . PRO A 1 294 ? -13.472 2.988 -24.592 1.00 63.25 294 PRO A N 1
ATOM 2211 C CA . PRO A 1 294 ? -14.368 4.009 -24.046 1.00 63.25 294 PRO A CA 1
ATOM 2212 C C . PRO A 1 294 ? -14.124 4.330 -22.562 1.00 63.25 294 PRO A C 1
AT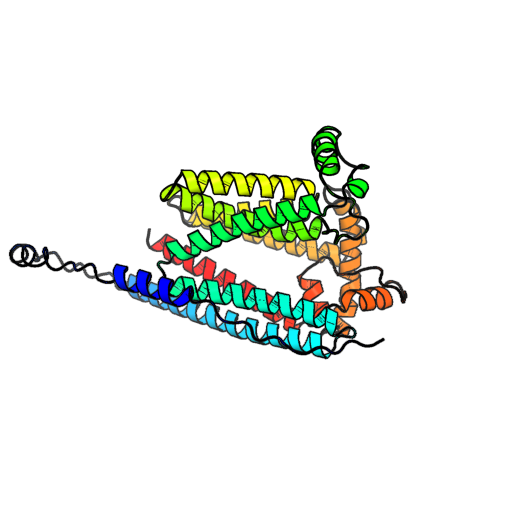OM 2214 O O . PRO A 1 294 ? -14.279 5.481 -22.160 1.00 63.25 294 PRO A O 1
ATOM 2217 N N . LEU A 1 295 ? -13.701 3.352 -21.752 1.00 55.91 295 LEU A N 1
ATOM 2218 C CA . LEU A 1 295 ? -13.401 3.542 -20.323 1.00 55.91 295 LEU A CA 1
ATOM 2219 C C . LEU A 1 295 ? -12.111 4.346 -20.114 1.00 55.91 295 LEU A C 1
ATOM 2221 O O . LEU A 1 295 ? -12.011 5.121 -19.164 1.00 55.91 295 LEU A O 1
ATOM 2225 N N . GLY A 1 296 ? -11.143 4.216 -21.024 1.00 52.38 296 GLY A N 1
ATOM 2226 C CA . GLY A 1 296 ? -9.895 4.980 -20.976 1.00 52.38 296 GLY A CA 1
ATOM 2227 C C . GLY A 1 296 ? -9.961 6.389 -21.574 1.00 52.38 296 GLY A C 1
ATOM 2228 O O . GLY A 1 296 ? -9.036 7.169 -21.379 1.00 52.38 296 GLY A O 1
ATOM 2229 N N . LYS A 1 297 ? -11.062 6.763 -22.239 1.00 52.06 297 LYS A N 1
ATOM 2230 C CA . LYS A 1 297 ? -11.341 8.164 -22.616 1.00 52.06 297 LYS A CA 1
ATOM 2231 C C . LYS A 1 297 ? -11.941 8.992 -21.468 1.00 52.06 297 LYS A C 1
ATOM 2233 O O . LYS A 1 297 ? -12.091 10.202 -21.612 1.00 52.06 297 LYS A O 1
ATOM 2238 N N . GLY A 1 298 ? -12.305 8.354 -20.351 1.00 52.72 298 GLY A N 1
ATOM 2239 C CA . GLY A 1 298 ? -12.795 9.023 -19.145 1.00 52.72 298 GLY A CA 1
ATOM 2240 C C . GLY A 1 298 ? -11.681 9.695 -18.339 1.00 52.72 298 GLY A C 1
ATOM 2241 O O . GLY A 1 298 ? -10.537 9.780 -18.783 1.00 52.72 298 GLY A O 1
ATOM 2242 N N . ALA A 1 299 ? -12.005 10.129 -17.115 1.00 45.44 299 ALA A N 1
ATOM 2243 C CA . ALA A 1 299 ? -11.091 10.847 -16.222 1.00 45.44 299 ALA A CA 1
ATOM 2244 C C . ALA A 1 299 ? -9.699 10.199 -16.097 1.00 45.44 299 ALA A C 1
ATOM 2246 O O . ALA A 1 299 ? -8.754 10.935 -15.888 1.00 45.44 299 ALA A O 1
ATOM 2247 N N . ALA A 1 300 ? -9.564 8.878 -16.293 1.00 44.88 300 ALA A N 1
ATOM 2248 C CA . ALA A 1 300 ? -8.318 8.105 -16.238 1.00 44.88 300 ALA A CA 1
ATOM 2249 C C . ALA A 1 300 ? -7.306 8.332 -17.401 1.00 44.88 300 ALA A C 1
ATOM 2251 O O . ALA A 1 300 ? -6.156 7.890 -17.305 1.00 44.88 300 ALA A O 1
ATOM 2252 N N . GLY A 1 301 ? -7.715 8.998 -18.492 1.00 50.41 301 GLY A N 1
ATOM 2253 C CA . GLY A 1 301 ? -6.887 9.348 -19.658 1.00 50.41 301 GLY A CA 1
ATOM 2254 C C . GLY A 1 301 ? -6.322 8.167 -20.473 1.00 50.41 301 GLY A C 1
ATOM 2255 O O . GLY A 1 301 ? -6.426 7.001 -20.089 1.00 50.41 301 GLY A O 1
ATOM 2256 N N . ASN A 1 302 ? -5.620 8.478 -21.578 1.00 55.22 302 ASN A N 1
ATOM 2257 C CA . ASN A 1 302 ? -4.941 7.506 -22.466 1.00 55.22 302 ASN A CA 1
ATOM 2258 C C . ASN A 1 302 ? -3.991 6.531 -21.727 1.00 55.22 302 ASN A C 1
ATOM 2260 O O . ASN A 1 302 ? -3.605 5.498 -22.270 1.00 55.22 302 ASN A O 1
ATOM 2264 N N . SER A 1 303 ? -3.633 6.833 -20.474 1.00 60.56 303 SER A N 1
ATOM 2265 C CA . SER A 1 303 ? -2.846 5.964 -19.598 1.00 60.56 303 SER A CA 1
ATOM 2266 C C . SER A 1 303 ? -3.574 4.667 -19.225 1.00 60.56 303 SER A C 1
ATOM 2268 O O . SER A 1 303 ? -2.923 3.632 -19.106 1.00 60.56 303 SER A O 1
ATOM 2270 N N . ALA A 1 304 ? -4.902 4.677 -19.066 1.00 58.31 304 ALA A N 1
ATOM 2271 C CA . ALA A 1 304 ? -5.649 3.486 -18.650 1.00 58.31 304 ALA A CA 1
ATOM 2272 C C . ALA A 1 304 ? -5.726 2.405 -19.744 1.00 58.31 304 ALA A C 1
ATOM 2274 O O . ALA A 1 304 ? -5.575 1.225 -19.434 1.00 58.31 304 ALA A O 1
ATOM 2275 N N . LEU A 1 305 ? -5.887 2.798 -21.016 1.00 57.38 305 LEU A N 1
ATOM 2276 C CA . LEU A 1 305 ? -5.879 1.859 -22.154 1.00 57.38 305 LEU A CA 1
ATOM 2277 C C . LEU A 1 305 ? -4.515 1.206 -22.329 1.00 57.38 305 LEU A C 1
ATOM 2279 O O . LEU A 1 305 ? -4.422 -0.008 -22.480 1.00 57.38 305 LEU A O 1
ATOM 2283 N N . ASN A 1 306 ? -3.454 2.011 -22.224 1.00 72.75 306 ASN A N 1
ATOM 2284 C CA . ASN A 1 306 ? -2.089 1.507 -22.308 1.00 72.75 306 ASN A CA 1
ATOM 2285 C C . ASN A 1 306 ? -1.778 0.535 -21.150 1.00 72.75 306 ASN A C 1
ATOM 2287 O O . ASN A 1 306 ? -1.049 -0.435 -21.320 1.00 72.75 306 ASN A O 1
ATOM 2291 N N . ARG A 1 307 ? -2.391 0.735 -19.972 1.00 84.06 307 ARG A N 1
ATOM 2292 C CA . ARG A 1 307 ? -2.242 -0.176 -18.826 1.00 84.06 307 ARG A CA 1
ATOM 2293 C C . ARG A 1 307 ? -2.986 -1.494 -18.997 1.00 84.06 307 ARG A C 1
ATOM 2295 O O . ARG A 1 307 ? -2.419 -2.512 -18.637 1.00 84.06 307 ARG A O 1
ATOM 2302 N N . ALA A 1 308 ? -4.212 -1.499 -19.520 1.00 85.69 308 ALA A N 1
ATOM 2303 C CA . ALA A 1 308 ? -4.957 -2.745 -19.725 1.00 85.69 308 ALA A CA 1
ATOM 2304 C C . ALA A 1 308 ? -4.239 -3.671 -20.718 1.00 85.69 308 ALA A C 1
ATOM 2306 O O . ALA A 1 308 ? -4.065 -4.854 -20.430 1.00 85.69 308 ALA A O 1
ATOM 2307 N N . GLN A 1 309 ? -3.747 -3.105 -21.827 1.00 87.56 309 GLN A N 1
ATOM 2308 C CA . GLN A 1 309 ? -2.914 -3.827 -22.788 1.00 87.56 309 GLN A CA 1
ATOM 2309 C C . GLN A 1 309 ? -1.626 -4.336 -22.131 1.00 87.56 309 GLN A C 1
ATOM 2311 O O . GLN A 1 309 ? -1.340 -5.526 -22.186 1.00 87.56 309 GLN A O 1
ATOM 2316 N N . LEU A 1 310 ? -0.906 -3.472 -21.405 1.00 88.38 310 LEU A N 1
ATOM 2317 C CA . LEU A 1 310 ? 0.285 -3.883 -20.661 1.00 88.38 310 LEU A CA 1
ATOM 2318 C C . LEU A 1 310 ? -0.009 -5.030 -19.681 1.00 88.38 310 LEU A C 1
ATOM 2320 O O . LEU A 1 310 ? 0.770 -5.968 -19.579 1.00 88.38 310 LEU A O 1
ATOM 2324 N N . TRP A 1 311 ? -1.118 -4.981 -18.945 1.00 92.62 311 TRP A N 1
ATOM 2325 C CA . TRP A 1 311 ? -1.486 -6.030 -17.993 1.00 92.62 311 TRP A CA 1
ATOM 2326 C C . TRP A 1 311 ? -1.791 -7.354 -18.676 1.00 92.62 311 TRP A C 1
ATOM 2328 O O . TRP A 1 311 ? -1.383 -8.394 -18.162 1.00 92.62 311 TRP A O 1
ATOM 2338 N N . HIS A 1 312 ? -2.492 -7.309 -19.809 1.00 91.81 312 HIS A N 1
ATOM 2339 C CA . HIS A 1 312 ? -2.712 -8.476 -20.652 1.00 91.81 312 HIS A CA 1
ATOM 2340 C C . HIS A 1 312 ? -1.370 -9.072 -21.098 1.00 91.81 312 HIS A C 1
ATOM 2342 O O . HIS A 1 312 ? -1.126 -10.261 -20.900 1.00 91.81 312 HIS A O 1
ATOM 2348 N N . ASP A 1 313 ? -0.464 -8.233 -21.594 1.00 91.75 313 ASP A N 1
ATOM 2349 C CA . ASP A 1 313 ? 0.808 -8.681 -22.159 1.00 91.75 313 ASP A CA 1
ATOM 2350 C C . ASP A 1 313 ? 1.807 -9.165 -21.094 1.00 91.75 313 ASP A C 1
ATOM 2352 O O . ASP A 1 313 ? 2.701 -9.951 -21.393 1.00 91.75 313 ASP A O 1
ATOM 2356 N N . VAL A 1 314 ? 1.634 -8.768 -19.829 1.00 94.31 314 VAL A N 1
ATOM 2357 C CA . VAL A 1 314 ? 2.417 -9.272 -18.687 1.00 94.31 314 VAL A CA 1
ATOM 2358 C C . VAL A 1 314 ? 1.997 -10.686 -18.261 1.00 94.31 314 VAL A C 1
ATOM 2360 O O . VAL A 1 314 ? 2.791 -11.391 -17.633 1.00 94.31 314 VAL A O 1
ATOM 2363 N N . LEU A 1 315 ? 0.780 -11.139 -18.584 1.00 95.31 315 LEU A N 1
ATOM 2364 C CA . LEU A 1 315 ? 0.297 -12.454 -18.144 1.00 95.31 315 LEU A CA 1
ATOM 2365 C C . LEU A 1 315 ? 1.152 -13.629 -18.659 1.00 95.31 315 LEU A C 1
ATOM 2367 O O . LEU A 1 315 ? 1.507 -14.469 -17.828 1.00 95.31 315 LEU A O 1
ATOM 2371 N N . PRO A 1 316 ? 1.531 -13.712 -19.952 1.00 96.00 316 PRO A N 1
ATOM 2372 C CA . PRO A 1 316 ? 2.449 -14.745 -20.432 1.00 96.00 316 PRO A CA 1
ATOM 2373 C C . PRO A 1 316 ? 3.777 -14.775 -19.667 1.00 96.00 316 PRO A C 1
ATOM 2375 O O . PRO A 1 316 ? 4.210 -15.847 -19.252 1.00 96.00 316 PRO A O 1
ATOM 2378 N N . LEU A 1 317 ? 4.365 -13.612 -19.355 1.00 95.69 317 LEU A N 1
ATOM 2379 C CA . LEU A 1 317 ? 5.604 -13.546 -18.569 1.00 95.69 317 LEU A CA 1
ATOM 2380 C C . LEU A 1 317 ? 5.405 -14.122 -17.164 1.00 95.69 317 LEU A C 1
ATOM 2382 O O . LEU A 1 317 ? 6.261 -14.843 -16.661 1.00 95.69 317 LEU A O 1
ATOM 2386 N N . ILE A 1 318 ? 4.277 -13.831 -16.510 1.00 97.31 318 ILE A N 1
ATOM 2387 C CA . ILE A 1 318 ? 3.975 -14.415 -15.194 1.00 97.31 318 ILE A CA 1
ATOM 2388 C C . ILE A 1 318 ? 3.896 -15.944 -15.288 1.00 97.31 318 ILE A C 1
ATOM 2390 O O . ILE A 1 318 ? 4.320 -16.627 -14.356 1.00 97.31 318 ILE A O 1
ATOM 2394 N N . LEU A 1 319 ? 3.376 -16.495 -16.388 1.00 97.31 319 LEU A N 1
ATOM 2395 C CA . LEU A 1 319 ? 3.318 -17.944 -16.593 1.00 97.31 319 LEU A CA 1
ATOM 2396 C C . LEU A 1 319 ? 4.708 -18.553 -16.813 1.00 97.31 319 LEU A C 1
ATOM 2398 O O . LEU A 1 319 ? 4.976 -19.628 -16.264 1.00 97.31 319 LEU A O 1
ATOM 2402 N N . ASP A 1 320 ? 5.588 -17.849 -17.524 1.00 97.50 320 ASP A N 1
ATOM 2403 C CA . ASP A 1 320 ? 6.983 -18.252 -17.739 1.00 97.50 320 ASP A CA 1
ATOM 2404 C C . ASP A 1 320 ? 7.795 -18.203 -16.427 1.00 97.50 320 ASP A C 1
ATOM 2406 O O . ASP A 1 320 ? 8.598 -19.096 -16.149 1.00 97.50 320 ASP A O 1
ATOM 2410 N N . TYR A 1 321 ? 7.515 -17.230 -15.552 1.00 96.94 321 TYR A N 1
ATOM 2411 C CA . TYR A 1 321 ? 8.184 -17.030 -14.256 1.00 96.94 321 TYR A CA 1
ATOM 2412 C C . TYR A 1 321 ? 7.350 -17.475 -13.038 1.00 96.94 321 TYR A C 1
ATOM 2414 O O . TYR A 1 321 ? 7.558 -17.010 -11.913 1.00 96.94 321 TYR A O 1
ATOM 2422 N N . ARG A 1 322 ? 6.403 -18.404 -13.220 1.00 97.75 322 ARG A N 1
ATOM 2423 C CA . ARG A 1 322 ? 5.331 -18.664 -12.236 1.00 97.75 322 ARG A CA 1
ATOM 2424 C C . ARG A 1 322 ? 5.779 -19.078 -10.833 1.00 97.75 322 ARG A C 1
ATOM 2426 O O . ARG A 1 322 ? 5.035 -18.842 -9.886 1.00 97.75 322 ARG A O 1
ATOM 2433 N N . PHE A 1 323 ? 6.940 -19.714 -10.677 1.00 97.38 323 PHE A N 1
ATOM 2434 C CA . PHE A 1 323 ? 7.377 -20.252 -9.380 1.00 97.38 323 PHE A CA 1
ATOM 2435 C C . PHE A 1 323 ? 8.337 -19.333 -8.633 1.00 97.38 323 PHE A C 1
ATOM 2437 O O . PHE A 1 323 ? 8.156 -19.106 -7.442 1.00 97.38 323 PHE A O 1
ATOM 2444 N N . THR A 1 324 ? 9.352 -18.820 -9.320 1.00 96.19 324 THR A N 1
ATOM 2445 C CA . THR A 1 324 ? 10.437 -18.046 -8.704 1.00 96.19 324 THR A CA 1
ATOM 2446 C C . THR A 1 324 ? 10.268 -16.546 -8.894 1.00 96.19 324 THR A C 1
ATOM 2448 O O . THR A 1 324 ? 10.915 -15.762 -8.205 1.00 96.19 324 THR A O 1
ATOM 2451 N N . GLY A 1 325 ? 9.413 -16.143 -9.834 1.00 97.69 325 GLY A N 1
ATOM 2452 C CA . GLY A 1 325 ? 9.429 -14.799 -10.374 1.00 97.69 325 GLY A CA 1
ATOM 2453 C C . GLY A 1 325 ? 10.635 -14.567 -11.275 1.00 97.69 325 GLY A C 1
ATOM 2454 O O . GLY A 1 325 ? 11.469 -15.445 -11.509 1.00 97.69 325 GLY A O 1
ATOM 2455 N N . SER A 1 326 ? 10.679 -13.353 -11.792 1.00 97.38 326 SER A N 1
ATOM 2456 C CA . SER A 1 326 ? 11.663 -12.850 -12.731 1.00 97.38 326 SER A CA 1
ATOM 2457 C C . SER A 1 326 ? 12.876 -12.221 -12.032 1.00 97.38 326 SER A C 1
ATOM 2459 O O . SER A 1 326 ? 13.810 -11.816 -12.706 1.00 97.38 326 SER A O 1
ATOM 2461 N N . GLY A 1 327 ? 12.838 -12.096 -10.700 1.00 97.56 327 GLY A N 1
ATOM 2462 C CA . GLY A 1 327 ? 13.812 -11.357 -9.897 1.00 97.56 327 GLY A CA 1
ATOM 2463 C C . GLY A 1 327 ? 13.252 -10.033 -9.370 1.00 97.56 327 GLY A C 1
ATOM 2464 O O . GLY A 1 327 ? 12.466 -9.343 -10.028 1.00 97.56 327 GLY A O 1
ATOM 2465 N N . LEU A 1 328 ? 13.654 -9.651 -8.155 1.00 96.31 328 LEU A N 1
ATOM 2466 C CA . LEU A 1 328 ? 13.328 -8.332 -7.605 1.00 96.31 328 LEU A CA 1
ATOM 2467 C C . LEU A 1 328 ? 14.071 -7.243 -8.387 1.00 96.31 328 LEU A C 1
ATOM 2469 O O . LEU A 1 328 ? 15.252 -7.382 -8.667 1.00 96.31 328 LEU A O 1
ATOM 2473 N N . ALA A 1 329 ? 13.380 -6.142 -8.692 1.00 94.69 329 ALA A N 1
ATOM 2474 C CA . ALA A 1 329 ? 13.879 -5.025 -9.509 1.00 94.69 329 ALA A CA 1
ATOM 2475 C C . ALA A 1 329 ? 14.148 -5.326 -11.004 1.00 94.69 329 ALA A C 1
ATOM 2477 O O . ALA A 1 329 ? 14.426 -4.390 -11.747 1.00 94.69 329 ALA A O 1
ATOM 2478 N N . ASP A 1 330 ? 13.934 -6.555 -11.482 1.00 94.31 330 ASP A N 1
ATOM 2479 C CA . ASP A 1 330 ? 14.227 -6.952 -12.873 1.00 94.31 330 ASP A CA 1
ATOM 2480 C C . ASP A 1 330 ? 13.067 -6.750 -13.859 1.00 94.31 330 ASP A C 1
ATOM 2482 O O . ASP A 1 330 ? 13.147 -7.121 -15.030 1.00 94.31 330 ASP A O 1
ATOM 2486 N N . SER A 1 331 ? 11.966 -6.131 -13.432 1.00 92.38 331 SER A N 1
ATOM 2487 C CA . SER A 1 331 ? 10.821 -5.921 -14.326 1.00 92.38 331 SER A CA 1
ATOM 2488 C C . SER A 1 331 ? 11.173 -5.068 -15.539 1.00 92.38 331 SER A C 1
ATOM 2490 O O . SER A 1 331 ? 10.660 -5.330 -16.617 1.00 92.38 331 SER A O 1
ATOM 2492 N N . MET A 1 332 ? 12.071 -4.090 -15.398 1.00 92.12 332 MET A N 1
ATOM 2493 C CA . MET A 1 332 ? 12.444 -3.211 -16.506 1.00 92.12 332 MET A CA 1
ATOM 2494 C C . MET A 1 332 ? 13.117 -3.932 -17.682 1.00 92.12 332 MET A C 1
ATOM 2496 O O . MET A 1 332 ? 12.594 -3.837 -18.798 1.00 92.12 332 MET A O 1
ATOM 2500 N N . PRO A 1 333 ? 14.236 -4.657 -17.487 1.00 92.94 333 PRO A N 1
ATOM 2501 C CA . PRO A 1 333 ? 14.877 -5.377 -18.585 1.00 92.94 333 PRO A CA 1
ATOM 2502 C C . PRO A 1 333 ? 13.965 -6.457 -19.176 1.00 92.94 333 PRO A C 1
ATOM 2504 O O . PRO A 1 333 ? 13.907 -6.606 -20.394 1.00 92.94 333 PRO A O 1
ATOM 2507 N N . ILE A 1 334 ? 13.195 -7.159 -18.342 1.00 93.44 334 ILE A N 1
ATOM 2508 C CA . ILE A 1 334 ? 12.377 -8.293 -18.789 1.00 93.44 334 ILE A CA 1
ATOM 2509 C C . ILE A 1 334 ? 11.158 -7.826 -19.587 1.00 93.44 334 ILE A C 1
ATOM 2511 O O . ILE A 1 334 ? 10.900 -8.357 -20.665 1.00 93.44 334 ILE A O 1
ATOM 2515 N N . LEU A 1 335 ? 10.448 -6.791 -19.124 1.00 91.25 335 LEU A N 1
ATOM 2516 C CA . LEU A 1 335 ? 9.337 -6.212 -19.886 1.00 91.25 335 LEU A CA 1
ATOM 2517 C C . LEU A 1 335 ? 9.816 -5.633 -21.218 1.00 91.25 335 LEU A C 1
ATOM 2519 O O . LEU A 1 335 ? 9.133 -5.771 -22.227 1.00 91.25 335 LEU A O 1
ATOM 2523 N N . SER A 1 336 ? 10.996 -5.013 -21.239 1.00 90.00 336 SER A N 1
ATOM 2524 C CA . SER A 1 336 ? 11.524 -4.375 -22.451 1.00 90.00 336 SER A CA 1
ATOM 2525 C C . SER A 1 336 ? 11.953 -5.398 -23.502 1.00 90.00 336 SER A C 1
ATOM 2527 O O . SER A 1 336 ? 11.597 -5.261 -24.675 1.00 90.00 336 SER A O 1
ATOM 2529 N N . ALA A 1 337 ? 12.632 -6.462 -23.070 1.00 91.50 337 ALA A N 1
ATOM 2530 C CA . ALA A 1 337 ? 13.050 -7.545 -23.949 1.00 91.50 337 ALA A CA 1
ATOM 2531 C C . ALA A 1 337 ? 11.858 -8.366 -24.461 1.00 91.50 337 ALA A C 1
ATOM 2533 O O . ALA A 1 337 ? 11.804 -8.672 -25.649 1.00 91.50 337 ALA A O 1
ATOM 2534 N N . TYR A 1 338 ? 10.893 -8.696 -23.596 1.00 91.31 338 TYR A N 1
ATOM 2535 C CA . TYR A 1 338 ? 9.782 -9.576 -23.967 1.00 91.31 338 TYR A CA 1
ATOM 2536 C C . TYR A 1 338 ? 8.706 -8.856 -24.789 1.00 91.31 338 TYR A C 1
ATOM 2538 O O . TYR A 1 338 ? 8.205 -9.416 -25.758 1.00 91.31 338 TYR A O 1
ATOM 2546 N N . LEU A 1 339 ? 8.343 -7.620 -24.420 1.00 87.25 339 LEU A N 1
ATOM 2547 C CA . LEU A 1 339 ? 7.224 -6.912 -25.057 1.00 87.25 339 LEU A CA 1
ATOM 2548 C C . LEU A 1 339 ? 7.642 -6.093 -26.275 1.00 87.25 339 LEU A C 1
ATOM 2550 O O . LEU A 1 339 ? 6.888 -6.006 -27.240 1.00 87.25 339 LEU A O 1
ATOM 2554 N N . PHE A 1 340 ? 8.829 -5.484 -26.239 1.00 85.06 340 PHE A N 1
ATOM 2555 C CA . PHE A 1 340 ? 9.258 -4.545 -27.280 1.00 85.06 340 PHE A CA 1
ATOM 2556 C C . PHE A 1 340 ? 10.443 -5.043 -28.101 1.00 85.06 340 PHE A C 1
ATOM 2558 O O . PHE A 1 340 ? 10.829 -4.370 -29.054 1.00 85.06 340 PHE A O 1
ATOM 2565 N N . LEU A 1 341 ? 11.028 -6.194 -27.744 1.00 90.12 341 LEU A N 1
ATOM 2566 C CA . LEU A 1 341 ? 12.278 -6.689 -28.333 1.00 90.12 341 LEU A CA 1
ATOM 2567 C C . LEU A 1 341 ? 13.401 -5.636 -28.258 1.00 90.12 341 LEU A C 1
ATOM 2569 O O . LEU A 1 341 ? 14.282 -5.572 -29.116 1.00 90.12 341 LEU A O 1
ATOM 2573 N N . LEU A 1 342 ? 13.363 -4.792 -27.219 1.00 88.00 342 LEU A N 1
ATOM 2574 C CA . LEU A 1 342 ? 14.342 -3.741 -26.970 1.00 88.00 342 LEU A CA 1
ATOM 2575 C C . LEU A 1 342 ? 15.333 -4.205 -25.906 1.00 88.00 342 LEU A C 1
ATOM 2577 O O . LEU A 1 342 ? 14.949 -4.688 -24.843 1.00 88.00 342 LEU A O 1
ATOM 2581 N N . HIS A 1 343 ? 16.621 -3.989 -26.170 1.00 85.38 343 HIS A N 1
ATOM 2582 C CA . HIS A 1 343 ? 17.672 -4.217 -25.177 1.00 85.38 343 HIS A CA 1
ATOM 2583 C C . HIS A 1 343 ? 17.759 -3.085 -24.136 1.00 85.38 343 HIS A C 1
ATOM 2585 O O . HIS A 1 343 ? 18.330 -3.259 -23.064 1.00 85.38 343 HIS A O 1
ATOM 2591 N N . VAL A 1 344 ? 17.184 -1.918 -24.443 1.00 84.44 344 VAL A N 1
ATOM 2592 C CA . VAL A 1 344 ? 17.135 -0.766 -23.538 1.00 84.44 344 VAL A CA 1
ATOM 2593 C C . VAL A 1 344 ? 15.839 -0.772 -22.739 1.00 84.44 344 VAL A C 1
ATOM 2595 O O . VAL A 1 344 ? 14.772 -1.083 -23.265 1.00 84.44 344 VAL A O 1
ATOM 2598 N N . GLY A 1 345 ? 15.929 -0.425 -21.457 1.00 81.06 345 GLY A N 1
ATOM 2599 C CA . GLY A 1 345 ? 14.762 -0.395 -20.591 1.00 81.06 345 GLY A CA 1
ATOM 2600 C C . GLY A 1 345 ? 13.771 0.698 -21.006 1.00 81.06 345 GLY A C 1
ATOM 2601 O O . GLY A 1 345 ? 14.124 1.874 -21.033 1.00 81.06 345 GLY A O 1
ATOM 2602 N N . PHE A 1 346 ? 12.530 0.307 -21.293 1.00 78.06 346 PHE A N 1
ATOM 2603 C CA . PHE A 1 346 ? 11.450 1.200 -21.722 1.00 78.06 346 PHE A CA 1
ATOM 2604 C C . PHE A 1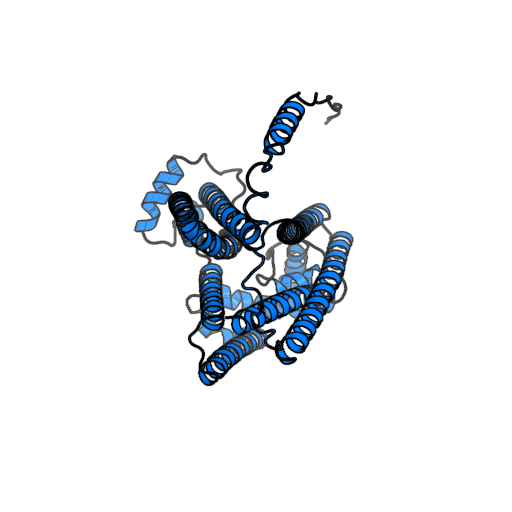 346 ? 10.297 1.257 -20.705 1.00 78.06 346 PHE A C 1
ATOM 2606 O O . PHE A 1 346 ? 9.845 2.340 -20.340 1.00 78.06 346 PHE A O 1
ATOM 2613 N N . LEU A 1 347 ? 9.861 0.106 -20.176 1.00 79.75 347 LEU A N 1
ATOM 2614 C CA . LEU A 1 347 ? 8.824 0.027 -19.138 1.00 79.75 347 LEU A CA 1
ATOM 2615 C C . LEU A 1 347 ? 9.403 -0.494 -17.833 1.00 79.75 347 LEU A C 1
ATOM 2617 O O . LEU A 1 347 ? 9.866 -1.623 -17.781 1.00 79.75 347 LEU A O 1
ATOM 2621 N N . SER A 1 348 ? 9.340 0.294 -16.760 1.00 82.94 348 SER A N 1
ATOM 2622 C CA . SER A 1 348 ? 9.994 -0.062 -15.495 1.00 82.94 348 SER A CA 1
ATOM 2623 C C . SER A 1 348 ? 9.147 -0.909 -14.537 1.00 82.94 348 SER A C 1
ATOM 2625 O O . SER A 1 348 ? 9.698 -1.484 -13.599 1.00 82.94 348 SER A O 1
ATOM 2627 N N . HIS A 1 349 ? 7.826 -0.986 -14.726 1.00 83.38 349 HIS A N 1
ATOM 2628 C CA . HIS A 1 349 ? 6.917 -1.741 -13.855 1.00 83.38 349 HIS A CA 1
ATOM 2629 C C . HIS A 1 349 ? 5.542 -1.971 -14.500 1.00 83.38 349 HIS A C 1
ATOM 2631 O O . HIS A 1 349 ? 5.109 -1.209 -15.362 1.00 83.38 349 HIS A O 1
ATOM 2637 N N . ALA A 1 350 ? 4.804 -2.978 -14.021 1.00 85.88 350 ALA A N 1
ATOM 2638 C CA . ALA A 1 350 ? 3.484 -3.351 -14.550 1.00 85.88 350 ALA A CA 1
ATOM 2639 C C . ALA A 1 350 ? 2.340 -2.385 -14.156 1.00 85.88 350 ALA A C 1
ATOM 2641 O O . ALA A 1 350 ? 1.176 -2.647 -14.446 1.00 85.88 350 ALA A O 1
ATOM 2642 N N . HIS A 1 351 ? 2.629 -1.292 -13.437 1.00 86.94 351 HIS A N 1
ATOM 2643 C CA . HIS A 1 351 ? 1.632 -0.347 -12.896 1.00 86.94 351 HIS A CA 1
ATOM 2644 C C . HIS A 1 351 ? 0.470 -0.995 -12.107 1.00 86.94 351 HIS A C 1
ATOM 2646 O O . HIS A 1 351 ? -0.587 -0.390 -11.932 1.00 86.94 351 HIS A O 1
ATOM 2652 N N . ASN A 1 352 ? 0.663 -2.218 -11.608 1.00 90.62 352 ASN A N 1
ATOM 2653 C CA . ASN A 1 352 ? -0.281 -2.962 -10.784 1.00 90.62 352 ASN A CA 1
ATOM 2654 C C . ASN A 1 352 ? 0.517 -3.790 -9.776 1.00 90.62 352 ASN A C 1
ATOM 2656 O O . ASN A 1 352 ? 1.330 -4.620 -10.175 1.00 90.62 352 ASN A O 1
ATOM 2660 N N . LEU A 1 353 ? 0.295 -3.559 -8.479 1.00 92.44 353 LEU A N 1
ATOM 2661 C CA . LEU A 1 353 ? 1.066 -4.203 -7.413 1.00 92.44 353 LEU A CA 1
ATOM 2662 C C . LEU A 1 353 ? 0.960 -5.734 -7.455 1.00 92.44 353 LEU A C 1
ATOM 2664 O O . LEU A 1 353 ? 1.962 -6.413 -7.267 1.00 92.44 353 LEU A O 1
ATOM 2668 N N . TYR A 1 354 ? -0.222 -6.282 -7.739 1.00 95.19 354 TYR A N 1
ATOM 2669 C CA . TYR A 1 354 ? -0.438 -7.730 -7.764 1.00 95.19 354 TYR A CA 1
ATOM 2670 C C . TYR A 1 354 ? 0.309 -8.387 -8.925 1.00 95.19 354 TYR A C 1
ATOM 2672 O O . TYR A 1 354 ? 1.020 -9.370 -8.720 1.00 95.19 354 TYR A O 1
ATOM 2680 N N . LEU A 1 355 ? 0.210 -7.805 -10.126 1.00 95.69 355 LEU A N 1
ATOM 2681 C CA . LEU A 1 355 ? 0.960 -8.277 -11.295 1.00 95.69 355 LEU A CA 1
ATOM 2682 C C . LEU A 1 355 ? 2.464 -8.094 -11.097 1.00 95.69 355 LEU A C 1
ATOM 2684 O O . LEU A 1 355 ? 3.242 -8.963 -11.465 1.00 95.69 355 LEU A O 1
ATOM 2688 N N . GLN A 1 356 ? 2.874 -6.999 -10.458 1.00 96.12 356 GLN A N 1
ATOM 2689 C CA . GLN A 1 356 ? 4.270 -6.727 -10.139 1.00 96.12 356 GLN A CA 1
ATOM 2690 C C . GLN A 1 356 ? 4.848 -7.766 -9.165 1.00 96.12 356 GLN A C 1
ATOM 2692 O O . GLN A 1 356 ? 5.963 -8.242 -9.375 1.00 96.12 356 GLN A O 1
ATOM 2697 N N . ILE A 1 357 ? 4.106 -8.140 -8.117 1.00 97.56 357 ILE A N 1
ATOM 2698 C CA . ILE A 1 357 ? 4.514 -9.199 -7.181 1.00 97.56 357 ILE A CA 1
ATOM 2699 C C . ILE A 1 357 ? 4.571 -10.544 -7.908 1.00 97.56 357 ILE A C 1
ATOM 2701 O O . ILE A 1 357 ? 5.577 -11.237 -7.795 1.00 97.56 357 ILE A O 1
ATOM 2705 N N . ALA A 1 358 ? 3.545 -10.892 -8.689 1.00 97.94 358 ALA A N 1
ATOM 2706 C CA . ALA A 1 358 ? 3.521 -12.144 -9.446 1.00 97.94 358 ALA A CA 1
ATOM 2707 C C . ALA A 1 358 ? 4.679 -12.244 -10.446 1.00 97.94 358 ALA A C 1
ATOM 2709 O O . ALA A 1 358 ? 5.299 -13.297 -10.561 1.00 97.94 358 ALA A O 1
ATOM 2710 N N . LEU A 1 359 ? 5.005 -11.144 -11.128 1.00 97.56 359 LEU A N 1
ATOM 2711 C CA . LEU A 1 359 ? 6.125 -11.084 -12.057 1.00 97.56 359 LEU A CA 1
ATOM 2712 C C . LEU A 1 359 ? 7.459 -11.228 -11.321 1.00 97.56 359 LEU A C 1
ATOM 2714 O O . LEU A 1 359 ? 8.277 -12.038 -11.723 1.00 97.56 359 LEU A O 1
ATOM 2718 N N . THR A 1 360 ? 7.684 -10.489 -10.231 1.00 97.75 360 THR A N 1
ATOM 2719 C CA . THR A 1 360 ? 9.012 -10.420 -9.580 1.00 97.75 360 THR A CA 1
ATOM 2720 C C . THR A 1 360 ? 9.294 -11.526 -8.565 1.00 97.75 360 THR A C 1
ATOM 2722 O O . THR A 1 360 ? 10.452 -11.892 -8.390 1.00 97.75 360 THR A O 1
ATOM 2725 N N . GLN A 1 361 ? 8.264 -12.068 -7.912 1.00 98.31 361 GLN A N 1
ATOM 2726 C CA . GLN A 1 361 ? 8.375 -13.097 -6.865 1.00 98.31 361 GLN A CA 1
ATOM 2727 C C . GLN A 1 361 ? 7.616 -14.394 -7.196 1.00 98.31 361 GLN A C 1
ATOM 2729 O O . GLN A 1 361 ? 7.596 -15.325 -6.390 1.00 98.31 361 GLN A O 1
ATOM 2734 N N . GLY A 1 362 ? 6.957 -14.460 -8.355 1.00 98.12 362 GLY A N 1
ATOM 2735 C CA . GLY A 1 362 ? 6.152 -15.605 -8.766 1.00 98.12 362 GLY A CA 1
ATOM 2736 C C . GLY A 1 362 ? 4.760 -15.628 -8.129 1.00 98.12 362 GLY A C 1
ATOM 2737 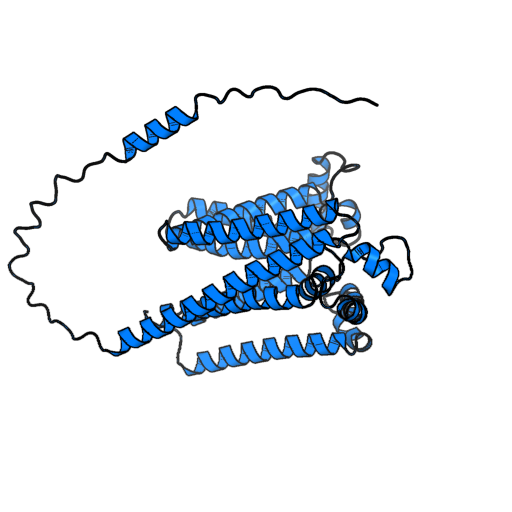O O . GLY A 1 362 ? 4.407 -14.828 -7.254 1.00 98.12 362 GLY A O 1
ATOM 2738 N N . LEU A 1 363 ? 3.952 -16.605 -8.545 1.00 98.19 363 LEU A N 1
ATOM 2739 C CA . LEU A 1 363 ? 2.639 -16.876 -7.959 1.00 98.19 363 LEU A CA 1
ATOM 2740 C C . LEU A 1 363 ? 2.704 -17.184 -6.453 1.00 98.19 363 LEU A C 1
ATOM 2742 O O . LEU A 1 363 ? 1.814 -16.711 -5.746 1.00 98.19 363 LEU A O 1
ATOM 2746 N N . PRO A 1 364 ? 3.724 -17.888 -5.910 1.00 98.50 364 PRO A N 1
ATOM 2747 C CA . PRO A 1 364 ? 3.852 -18.062 -4.463 1.00 98.50 364 PRO A CA 1
ATOM 2748 C C . PRO A 1 364 ? 3.928 -16.733 -3.694 1.00 98.50 364 PRO A C 1
ATOM 2750 O O . PRO A 1 364 ? 3.251 -16.577 -2.672 1.00 98.50 364 PRO A O 1
ATOM 2753 N N . GLY A 1 365 ? 4.676 -15.748 -4.208 1.00 98.00 365 GLY A N 1
ATOM 2754 C CA . GLY A 1 365 ? 4.741 -14.403 -3.628 1.00 98.00 365 GLY A CA 1
ATOM 2755 C C . GLY A 1 365 ? 3.385 -13.689 -3.664 1.00 98.00 365 GLY A C 1
ATOM 2756 O O . GLY A 1 365 ? 2.945 -13.114 -2.670 1.00 98.00 365 GLY A O 1
ATOM 2757 N N . LEU A 1 366 ? 2.651 -13.783 -4.777 1.00 97.94 366 LEU A N 1
ATOM 2758 C CA . LEU A 1 366 ? 1.311 -13.193 -4.871 1.00 97.94 366 LEU A CA 1
ATOM 2759 C C . LEU A 1 366 ? 0.315 -13.861 -3.907 1.00 97.94 366 LEU A C 1
ATOM 2761 O O . LEU A 1 366 ? -0.403 -13.168 -3.188 1.00 97.94 366 LEU A O 1
ATOM 2765 N N . ILE A 1 367 ? 0.272 -15.195 -3.869 1.00 98.19 367 ILE A N 1
ATOM 2766 C CA . ILE A 1 367 ? -0.659 -15.955 -3.018 1.00 98.19 367 ILE A CA 1
ATOM 2767 C C . ILE A 1 367 ? -0.444 -15.613 -1.542 1.00 98.19 367 ILE A C 1
ATOM 2769 O O . ILE A 1 367 ? -1.403 -15.410 -0.800 1.00 98.19 367 ILE A O 1
ATOM 2773 N N . THR A 1 368 ? 0.809 -15.507 -1.115 1.00 97.62 368 THR A N 1
ATOM 2774 C CA . THR A 1 368 ? 1.151 -15.195 0.277 1.00 97.62 368 THR A CA 1
ATOM 2775 C C . THR A 1 368 ? 0.881 -13.732 0.619 1.00 97.62 368 THR A C 1
ATOM 2777 O O . THR A 1 368 ? 0.363 -13.442 1.697 1.00 97.62 368 THR A O 1
ATOM 2780 N N . PHE A 1 369 ? 1.084 -12.803 -0.319 1.00 97.25 369 PHE A N 1
ATOM 2781 C CA . PHE A 1 369 ? 0.616 -11.424 -0.163 1.00 97.25 369 PHE A CA 1
ATOM 2782 C C . PHE A 1 369 ? -0.908 -11.339 0.037 1.00 97.25 369 PHE A C 1
ATOM 2784 O O . PHE A 1 369 ? -1.396 -10.639 0.934 1.00 97.25 369 PHE A O 1
ATOM 2791 N N . LEU A 1 370 ? -1.674 -12.097 -0.754 1.00 96.50 370 LEU A N 1
ATOM 2792 C CA . LEU A 1 370 ? -3.124 -12.202 -0.588 1.00 96.50 370 LEU A CA 1
ATOM 2793 C C . LEU A 1 370 ? -3.491 -12.849 0.754 1.00 96.50 370 LEU A C 1
ATOM 2795 O O . LEU A 1 370 ? -4.397 -12.359 1.424 1.00 96.50 370 LEU A O 1
ATOM 2799 N N . GLY A 1 371 ? -2.759 -13.876 1.191 1.00 97.19 371 GLY A N 1
ATOM 2800 C CA . GLY A 1 371 ? -2.926 -14.508 2.504 1.00 97.19 371 GLY A CA 1
ATOM 2801 C C . GLY A 1 371 ? -2.782 -13.519 3.665 1.00 97.19 371 GLY A C 1
ATOM 2802 O O . GLY A 1 371 ? -3.652 -13.467 4.537 1.00 97.19 371 GLY A O 1
ATOM 2803 N N . MET A 1 372 ? -1.753 -12.662 3.636 1.00 95.25 372 MET A N 1
ATOM 2804 C CA . MET A 1 372 ? -1.584 -11.579 4.619 1.00 95.25 372 MET A CA 1
ATOM 2805 C C . MET A 1 372 ? -2.753 -10.586 4.587 1.00 95.25 372 MET A C 1
ATOM 2807 O O . MET A 1 372 ? -3.275 -10.201 5.634 1.00 95.25 372 MET A O 1
ATOM 2811 N N . THR A 1 373 ? -3.197 -10.199 3.389 1.00 93.38 373 THR A N 1
ATOM 2812 C CA . THR A 1 373 ? -4.308 -9.250 3.210 1.00 93.38 373 THR A CA 1
ATOM 2813 C C . THR A 1 373 ? -5.624 -9.823 3.744 1.00 93.38 373 THR A C 1
ATOM 2815 O O . THR A 1 373 ? -6.349 -9.153 4.479 1.00 93.38 373 THR A O 1
ATOM 2818 N N . ILE A 1 374 ? -5.913 -11.090 3.441 1.00 93.50 374 ILE A N 1
ATOM 2819 C CA . ILE A 1 374 ? -7.090 -11.812 3.940 1.00 93.50 374 ILE A CA 1
ATOM 2820 C C . ILE A 1 374 ? -7.038 -11.926 5.466 1.00 93.50 374 ILE A C 1
ATOM 2822 O O . ILE A 1 374 ? -8.032 -11.640 6.134 1.00 93.50 374 ILE A O 1
ATOM 2826 N N . ALA A 1 375 ? -5.885 -12.281 6.038 1.00 93.94 375 ALA A N 1
ATOM 2827 C CA . ALA A 1 375 ? -5.715 -12.363 7.485 1.00 93.94 375 ALA A CA 1
ATOM 2828 C C . ALA A 1 375 ? -5.973 -11.016 8.184 1.00 93.94 375 ALA A C 1
ATOM 2830 O O . ALA A 1 375 ? -6.639 -10.975 9.226 1.00 93.94 375 ALA A O 1
ATOM 2831 N N . ALA A 1 376 ? -5.513 -9.909 7.592 1.00 91.12 376 ALA A N 1
ATOM 2832 C CA . ALA A 1 376 ? -5.779 -8.563 8.093 1.00 91.12 376 ALA A CA 1
ATOM 2833 C C . ALA A 1 376 ? -7.280 -8.225 8.048 1.00 91.12 376 ALA A C 1
ATOM 2835 O O . ALA A 1 376 ? -7.831 -7.737 9.037 1.00 91.12 376 ALA A O 1
ATOM 2836 N N . LEU A 1 377 ? -7.965 -8.549 6.945 1.00 90.12 377 LEU A N 1
ATOM 2837 C CA . LEU A 1 377 ? -9.408 -8.326 6.797 1.00 90.12 377 LEU A CA 1
ATOM 2838 C C . LEU A 1 377 ? -10.238 -9.161 7.782 1.00 90.12 377 LEU A C 1
ATOM 2840 O O . LEU A 1 377 ? -11.146 -8.622 8.415 1.00 90.12 377 LEU A O 1
ATOM 2844 N N . ILE A 1 378 ? -9.912 -10.447 7.962 1.00 91.31 378 ILE A N 1
ATOM 2845 C CA . ILE A 1 378 ? -10.578 -11.321 8.945 1.00 91.31 378 ILE A CA 1
ATOM 2846 C C . ILE A 1 378 ? -10.432 -10.737 10.351 1.00 91.31 378 ILE A C 1
ATOM 2848 O O . ILE A 1 378 ? -11.413 -10.651 11.093 1.00 91.31 378 ILE A O 1
ATOM 2852 N N . SER A 1 379 ? -9.220 -10.304 10.704 1.00 90.12 379 SER A N 1
ATOM 2853 C CA . SER A 1 379 ? -8.936 -9.709 12.013 1.00 90.12 379 SER A CA 1
ATOM 2854 C C . SER A 1 379 ? -9.747 -8.430 12.222 1.00 90.12 379 SER A C 1
ATOM 2856 O O . SER A 1 379 ? -10.420 -8.293 13.243 1.00 90.12 379 SER A O 1
ATOM 2858 N N . LEU A 1 380 ? -9.769 -7.539 11.225 1.00 88.19 380 LEU A N 1
ATOM 2859 C CA . LEU A 1 380 ? -10.544 -6.300 11.263 1.00 88.19 380 LEU A CA 1
ATOM 2860 C C . LEU A 1 380 ? -12.043 -6.567 11.454 1.00 88.19 380 LEU A C 1
ATOM 2862 O O . LEU A 1 380 ? -12.650 -6.018 12.371 1.00 88.19 380 LEU A O 1
ATOM 2866 N N . ILE A 1 381 ? -12.640 -7.436 10.634 1.00 86.50 381 ILE A N 1
ATOM 2867 C CA . ILE A 1 381 ? -14.074 -7.760 10.714 1.00 86.50 381 ILE A CA 1
ATOM 2868 C C . ILE A 1 381 ? -14.414 -8.374 12.077 1.00 86.50 381 ILE A C 1
ATOM 2870 O O . ILE A 1 381 ? -15.391 -7.967 12.706 1.00 86.50 381 ILE A O 1
ATOM 2874 N N . THR A 1 382 ? -13.586 -9.301 12.565 1.00 88.94 382 THR A N 1
ATOM 2875 C CA . THR A 1 382 ? -13.800 -9.972 13.857 1.00 88.94 382 THR A CA 1
ATOM 2876 C C . THR A 1 382 ? -13.774 -8.975 15.017 1.00 88.94 382 THR A C 1
ATOM 2878 O O . THR A 1 382 ? -14.633 -9.032 15.898 1.00 88.94 382 THR A O 1
ATOM 2881 N N . ILE A 1 383 ? -12.832 -8.025 15.000 1.00 87.00 383 ILE A N 1
ATOM 2882 C CA . ILE A 1 383 ? -12.724 -6.971 16.019 1.00 87.00 383 ILE A CA 1
ATOM 2883 C C . ILE A 1 383 ? -13.943 -6.039 15.978 1.00 87.00 383 ILE A C 1
ATOM 2885 O O . ILE A 1 383 ? -14.512 -5.716 17.027 1.00 87.00 383 ILE A O 1
ATOM 2889 N N . LEU A 1 384 ? -14.376 -5.622 14.785 1.00 84.94 384 LEU A N 1
ATOM 2890 C CA . LEU A 1 384 ? -15.533 -4.736 14.631 1.00 84.94 384 LEU A CA 1
ATOM 2891 C C . LEU A 1 384 ? -16.830 -5.416 15.086 1.00 84.94 384 LEU A C 1
ATOM 2893 O O . LEU A 1 384 ? -17.609 -4.813 15.826 1.00 84.94 384 LEU A O 1
ATOM 2897 N N . ASP A 1 385 ? -17.039 -6.680 14.716 1.00 84.12 385 ASP A N 1
ATOM 2898 C CA . ASP A 1 385 ? -18.218 -7.448 15.122 1.00 84.12 385 ASP A CA 1
ATOM 2899 C C . ASP A 1 385 ? -18.232 -7.717 16.634 1.00 84.12 385 ASP A C 1
ATOM 2901 O O . ASP A 1 385 ? -19.292 -7.662 17.264 1.00 84.12 385 ASP A O 1
ATOM 2905 N N . PHE A 1 386 ? -17.069 -7.981 17.240 1.00 85.81 386 PHE A N 1
ATOM 2906 C CA . PHE A 1 386 ? -16.954 -8.131 18.690 1.00 85.81 386 PHE A CA 1
ATOM 2907 C C . PHE A 1 386 ? -17.286 -6.823 19.420 1.00 85.81 386 PHE A C 1
ATOM 2909 O O . PHE A 1 386 ? -18.045 -6.830 20.392 1.00 85.81 386 PHE A O 1
ATOM 2916 N N . THR A 1 387 ? -16.777 -5.695 18.917 1.00 83.12 387 THR A N 1
ATOM 2917 C CA . THR A 1 387 ? -17.027 -4.361 19.485 1.00 83.12 387 THR A CA 1
ATOM 2918 C C . THR A 1 387 ? -18.509 -3.996 19.407 1.00 83.12 387 THR A C 1
ATOM 2920 O O . THR A 1 387 ? -19.098 -3.611 20.416 1.00 83.12 387 THR A O 1
ATOM 2923 N N . ALA A 1 388 ? -19.140 -4.213 18.249 1.00 81.56 388 ALA A N 1
ATOM 2924 C CA . ALA A 1 388 ? -20.552 -3.906 18.020 1.00 81.56 388 ALA A CA 1
ATOM 2925 C C . ALA A 1 388 ? -21.523 -4.757 18.862 1.00 81.56 388 ALA A C 1
ATOM 2927 O O . ALA A 1 388 ? -22.667 -4.363 19.057 1.00 81.56 388 ALA A O 1
ATOM 2928 N N . ARG A 1 389 ? -21.106 -5.939 19.341 1.00 81.81 389 ARG A N 1
ATOM 2929 C CA . ARG A 1 389 ? -21.916 -6.780 20.248 1.00 81.81 389 ARG A CA 1
ATOM 2930 C C . ARG A 1 389 ? -21.769 -6.394 21.720 1.00 81.81 389 ARG A C 1
ATOM 2932 O O . ARG A 1 389 ? -22.544 -6.878 22.545 1.00 81.81 389 ARG A O 1
ATOM 2939 N N . ARG A 1 390 ? -20.739 -5.616 22.061 1.00 79.38 390 ARG A N 1
ATOM 2940 C CA . ARG A 1 390 ? -20.448 -5.193 23.436 1.00 79.38 390 ARG A CA 1
ATOM 2941 C C . ARG A 1 390 ? -21.126 -3.867 23.790 1.00 79.38 390 ARG A C 1
ATOM 2943 O O . ARG A 1 390 ? -21.448 -3.681 24.963 1.00 79.38 390 ARG A O 1
ATOM 2950 N N . SER A 1 391 ? -21.280 -2.973 22.811 1.00 74.75 391 SER A N 1
ATOM 2951 C CA . SER A 1 391 ? -22.107 -1.759 22.890 1.00 74.75 391 SER A CA 1
ATOM 2952 C C . SER A 1 391 ? -23.586 -2.110 22.888 1.00 74.75 391 SER A C 1
ATOM 2954 O O . SER A 1 391 ? -24.319 -1.519 23.708 1.00 74.75 391 SER A O 1
#

Foldseek 3Di:
DDDDDDDDDDDDDPPVVVVVVVVVVVVPDDPPPPPVVVVVPPPPPPPPDPPPPPPVVVVLVVVLVVLLVVLVVLQVVLLVLLLVLLVLLLVQDPDNVLSVVVSVVSVVVVVVVVVLVVVCVVDPVLVSLLVVLLVLLLVLLVLLVVQLLQAPVVVVPPDDDPVVVVVSVVVVVVHDDCPPPDRDQLQNSLVSNLVSLLSLVVNLVSCCVVPVVSSVVSVVSSVSSVVSNVSSLHPVSVVSNVVSVVVVVVLVVLLDPPDDPVVVCVVVVVVVVVVVVVVVVLVVCLVCLVVCVVVCVPPVHPVVSVLSVLLNQLVVLLVVQAASAPHRQRCQCVSCCRPPVDNDGDDRASVDPLSRQSRSSHNSSSVSVVSNVVSVVSSSVSVSVVSSVVD

pLDDT: mean 82.11, std 16.82, range [35.03, 98.5]

Secondary structure (DSSP, 8-state):
-----PPPP----THHHHHHHHHHHTT-----SSSSSSSSSTTS----------THHHHHHHHHHHHHHHHHHHHHHHHHHHHHHHHHHHHH-S-HHHHHHHHHHHHHHHHHHHHHHHHHHHS-HHHHHHHHHHHHHHHHHHHHHHHHHHS-STTTTTSS-GGGHHHHHHHHHHSPP-TTS-PPPHHHHHHHHHHHHHHHHHHHHHHHHH-HHHHHHHHHHHHHHHHHHHHTT-HHHHHHHHHHHHHHHHHHHHHSS---HHHHHHHHHHHHHHHHHHHHHHHHHHH-TTTTHHHHTSTT-HHHHHHHHHHHHHHHHHHHTTTT-S-TTTHHHHHHHHHH--SS------SSHHHHHHHHHHHHHHHHHHHHHHHHHHHHHHHHHHHHHH-

Radius of gyration: 26.82 Å; chains: 1; bounding box: 75×52×86 Å

Sequence (391 aa):
MLFAHPPGEVCMDTSVEKLLLLLKIRLNCKPEAKMTEMVEGAGKTVHRRRRKRPHSTAVLSFAATSVLSFSSALAASSALIFFTTALLGVAISYDKLAALGRMQLITVGLMIAWSIGYLNQATSEDGTVGITSVIAAWLAFLLGVVYLLTADWQAWGVAKPEILQSPAAVLLTWLPNQDDGVVINGNVAASGLVPLIGLGIGGSAWLWRRNRIASIATFITLAFAGLAMQTTNSQGAYLGLGAGCAVGAYLYKRTGVWQEKHWRFVTDGLLILLFTALIVGFLWAMIRPDAAGPLGKGAAGNSALNRAQLWHDVLPLILDYRFTGSGLADSMPILSAYLFLLHVGFLSHAHNLYLQIALTQGLPGLITFLGMTIAALISLITILDFTARRS